Protein AF-A0A3C1Y4R6-F1 (afdb_monomer_lite)

pLDDT: mean 78.36, std 20.12, range [23.56, 98.5]

Radius of gyration: 33.3 Å; chains: 1; bounding box: 96×62×91 Å

Foldseek 3Di:
DDPPPDPPPPDDDDDDDDDDDDDDPPPDDDPDDDFDQKFAFPPDDQEAEDDPPDFKDKGKMFGDDLAAKDKWFKDKDKDWDPPQDPVFKDWDRIWMRHRRGGMTIRIIGGDVVSADAPIWIKMKMATDDCDDPGTHRIDIHTYHYFPWAQQAAPVPRDSWWKKWFAWPDPVRDIDIFTWTKTDGPPQPQKIKTFLRCQPPDFDDDDPPQQWGKDFQDDNPPRQIFIWRCSPQLAIATDPPVRQQDFKGFNRIFTHPPQPDAFGTKMKGQLLSCVRVVDDDDVPDGCPPPPPDDSSLLGWGDDQQKTWRAQSIKIKGHDPPDSVPRDIDIGTINTTMIRGNNGDDDDQKDWLAKWKKWDQEPCLVVVPQDTDIDIWIKIAGPSARQKIKTWQCQAPVNGDPDDFDDDPDTFIFIWGCPPQQAIWRAWGFNRGDDPNFTKIKIFPSNCQCVVQFPVGHDDPVVCVVQVRGWGHDQQKTKRLFMWMDTQQFIDRSLPDPSGAIMMIHRPRRDPVVVPDGDDNDDGPDDDDRDRTGGPPDDPPPDDPPPDDD

Structure (mmCIF, N/CA/C/O backbone):
data_AF-A0A3C1Y4R6-F1
#
_entry.id   AF-A0A3C1Y4R6-F1
#
loop_
_atom_site.group_PDB
_atom_site.id
_atom_site.type_symbol
_atom_site.label_atom_id
_atom_site.label_alt_id
_atom_site.label_comp_id
_atom_site.label_asym_id
_atom_site.label_entity_id
_atom_site.label_seq_id
_atom_site.pdbx_PDB_ins_code
_atom_site.Cartn_x
_atom_site.Cartn_y
_atom_site.Cartn_z
_atom_site.occupancy
_atom_site.B_iso_or_equiv
_atom_site.auth_seq_id
_atom_site.auth_comp_id
_atom_site.auth_asym_id
_atom_site.auth_atom_id
_atom_site.pdbx_PDB_model_num
ATOM 1 N N . MET A 1 1 ? -25.043 30.971 28.744 1.00 26.53 1 MET A N 1
ATOM 2 C CA . MET A 1 1 ? -26.462 31.124 28.358 1.00 26.53 1 MET A CA 1
ATOM 3 C C . MET A 1 1 ? -26.712 30.190 27.184 1.00 26.53 1 MET A C 1
ATOM 5 O O . MET A 1 1 ? -26.219 30.437 26.097 1.00 26.53 1 MET A O 1
ATOM 9 N N . ASN A 1 2 ? -27.348 29.071 27.521 1.00 23.56 2 ASN A N 1
ATOM 10 C CA . ASN A 1 2 ? -27.721 27.852 26.798 1.00 23.56 2 ASN A CA 1
ATOM 11 C C . ASN A 1 2 ? -27.677 27.845 25.261 1.00 23.56 2 ASN A C 1
ATOM 13 O O . ASN A 1 2 ? -28.522 28.446 24.599 1.00 23.56 2 ASN A O 1
ATOM 17 N N . LEU A 1 3 ? -26.790 26.991 24.740 1.00 24.62 3 LEU A N 1
ATOM 18 C CA . LEU A 1 3 ? -26.743 26.481 23.366 1.00 24.62 3 LEU A CA 1
ATOM 19 C C . LEU A 1 3 ? -27.824 25.403 23.083 1.00 24.62 3 LEU A C 1
ATOM 21 O O . LEU A 1 3 ? -27.737 24.688 22.095 1.00 24.62 3 LEU A O 1
ATOM 25 N N . ASN A 1 4 ? -28.878 25.301 23.902 1.00 28.19 4 ASN A N 1
ATOM 26 C CA . ASN A 1 4 ? -29.929 24.273 23.776 1.00 28.19 4 ASN A CA 1
ATOM 27 C C . ASN A 1 4 ? -31.115 24.714 22.897 1.00 28.19 4 ASN A C 1
ATOM 29 O O . ASN A 1 4 ? -32.261 24.390 23.197 1.00 28.19 4 ASN A O 1
ATOM 33 N N . LYS A 1 5 ? -30.891 25.505 21.839 1.00 25.75 5 LYS A N 1
ATOM 34 C CA . LYS A 1 5 ? -31.998 26.000 20.991 1.00 25.75 5 LYS A CA 1
ATOM 35 C C . LYS A 1 5 ? -31.856 25.790 19.485 1.00 25.75 5 LYS A C 1
ATOM 37 O O . LYS A 1 5 ? -32.759 26.204 18.769 1.00 25.75 5 LYS A O 1
ATOM 42 N N . PHE A 1 6 ? -30.802 25.140 18.987 1.00 27.19 6 PHE A N 1
ATOM 43 C CA . PHE A 1 6 ? -30.587 25.074 17.533 1.00 27.19 6 PHE A CA 1
ATOM 44 C C . PHE A 1 6 ? -30.962 23.751 16.841 1.00 27.19 6 PHE A C 1
ATOM 46 O O . PHE A 1 6 ? -30.995 23.720 15.620 1.00 27.19 6 PHE A O 1
ATOM 53 N N . MET A 1 7 ? -31.334 22.687 17.565 1.00 27.25 7 MET A N 1
ATOM 54 C CA . MET A 1 7 ? -31.588 21.362 16.952 1.00 27.25 7 MET A CA 1
ATOM 55 C C . MET A 1 7 ? -33.006 20.806 17.175 1.00 27.25 7 MET A C 1
ATOM 57 O O . MET A 1 7 ? -33.224 19.605 17.105 1.00 27.25 7 MET A O 1
ATOM 61 N N . LEU A 1 8 ? -33.994 21.673 17.418 1.00 30.11 8 LEU A N 1
ATOM 62 C CA . LEU A 1 8 ? -35.406 21.278 17.594 1.00 30.11 8 LEU A CA 1
ATOM 63 C C . LEU A 1 8 ? -36.378 22.159 16.784 1.00 30.11 8 LEU A C 1
ATOM 65 O O . LEU A 1 8 ? -37.525 22.367 17.168 1.00 30.11 8 LEU A O 1
ATOM 69 N N . GLY A 1 9 ? -35.903 22.708 15.660 1.00 28.56 9 GLY A N 1
ATOM 70 C CA . GLY A 1 9 ? -36.627 23.700 14.856 1.00 28.56 9 GLY A CA 1
ATOM 71 C C . GLY A 1 9 ? -36.723 23.413 13.355 1.00 28.56 9 GLY A C 1
ATOM 72 O O . GLY A 1 9 ? -37.017 24.335 12.605 1.00 28.56 9 GLY A O 1
ATOM 73 N N . ILE A 1 10 ? -36.477 22.182 12.892 1.00 31.36 10 ILE A N 1
ATOM 74 C CA . ILE A 1 10 ? -36.628 21.810 11.470 1.00 31.36 10 ILE A CA 1
ATOM 75 C C . ILE A 1 10 ? -37.599 20.633 11.370 1.00 31.36 10 ILE A C 1
ATOM 77 O O . ILE A 1 10 ? -37.253 19.503 11.051 1.00 31.36 10 ILE A O 1
ATOM 81 N N . GLY A 1 11 ? -38.850 20.921 11.700 1.00 32.97 11 GLY A N 1
ATOM 82 C CA . GLY A 1 11 ? -39.978 20.012 11.555 1.00 32.97 11 GLY A CA 1
ATOM 83 C C . GLY A 1 11 ? -41.252 20.834 11.498 1.00 32.97 11 GLY A C 1
ATOM 84 O O . GLY A 1 11 ? -42.093 20.735 12.383 1.00 32.97 11 GLY A O 1
ATOM 85 N N . GLY A 1 12 ? -41.336 21.742 10.524 1.00 28.14 12 GLY A N 1
ATOM 86 C CA . GLY A 1 12 ? -42.494 22.614 10.379 1.00 28.14 12 GLY A CA 1
ATOM 87 C C . GLY A 1 12 ? -42.316 23.716 9.339 1.00 28.14 12 GLY A C 1
ATOM 88 O O . GLY A 1 12 ? -41.749 24.760 9.630 1.00 28.14 12 GLY A O 1
ATOM 89 N N . VAL A 1 13 ? -42.941 23.494 8.180 1.00 28.55 13 VAL A N 1
ATOM 90 C CA . VAL A 1 13 ? -43.488 24.515 7.268 1.00 28.55 13 VAL A CA 1
ATOM 91 C C . VAL A 1 13 ? -42.505 25.200 6.300 1.00 28.55 13 VAL A C 1
ATOM 93 O O . VAL A 1 13 ? -42.058 26.323 6.505 1.00 28.55 13 VAL A O 1
ATOM 96 N N . MET A 1 14 ? -42.335 24.594 5.118 1.00 32.16 14 MET A N 1
ATOM 97 C CA . MET A 1 14 ? -42.527 25.371 3.888 1.00 32.16 14 MET A CA 1
ATOM 98 C C . MET A 1 14 ? -43.992 25.237 3.468 1.00 32.16 14 MET A C 1
ATOM 100 O O . MET A 1 14 ? -44.428 24.163 3.065 1.00 32.16 14 MET A O 1
ATOM 104 N N . ALA A 1 15 ? -44.734 26.340 3.537 1.00 31.14 15 ALA A N 1
ATOM 105 C CA . ALA A 1 15 ? -45.998 26.508 2.836 1.00 31.14 15 ALA A CA 1
ATOM 106 C C . ALA A 1 15 ? -46.040 27.923 2.246 1.00 31.14 15 ALA A C 1
ATOM 108 O O . ALA A 1 15 ? -46.405 28.896 2.901 1.00 31.14 15 ALA A O 1
ATOM 109 N N . LEU A 1 16 ? -45.638 28.031 0.978 1.00 35.88 16 LEU A N 1
ATOM 110 C CA . LEU A 1 16 ? -46.191 29.040 0.086 1.00 35.88 16 LEU A CA 1
ATOM 111 C C . LEU A 1 16 ? -47.553 28.521 -0.384 1.00 35.88 16 LEU A C 1
ATOM 113 O O . LEU A 1 16 ? -47.630 27.645 -1.240 1.00 35.88 16 LEU A O 1
ATOM 117 N N . SER A 1 17 ? -48.621 29.105 0.139 1.00 33.81 17 SER A N 1
ATOM 118 C CA . SER A 1 17 ? -49.917 29.181 -0.536 1.00 33.81 17 SER A CA 1
ATOM 119 C C . SER A 1 17 ? -50.479 30.562 -0.208 1.00 33.81 17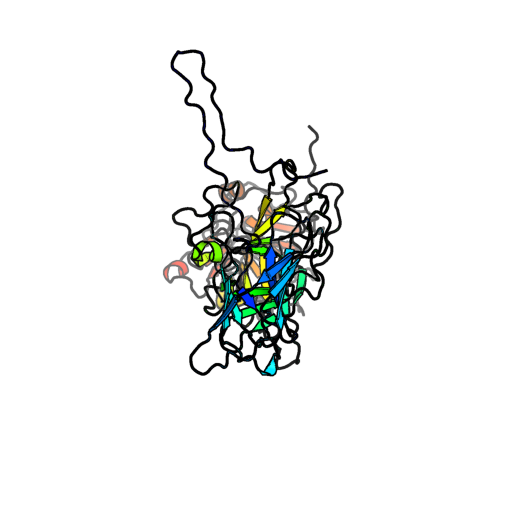 SER A C 1
ATOM 121 O O . SER A 1 17 ? -50.793 30.864 0.937 1.00 33.81 17 SER A O 1
ATOM 123 N N . LEU A 1 18 ? -50.425 31.532 -1.127 1.00 34.53 18 LEU A N 1
ATOM 124 C CA . LEU A 1 18 ? -51.496 31.761 -2.105 1.00 34.53 18 LEU A CA 1
ATOM 125 C C . LEU A 1 18 ? -52.849 31.285 -1.566 1.00 34.53 18 LEU A C 1
ATOM 127 O O . LEU A 1 18 ? -53.122 30.096 -1.467 1.00 34.53 18 LEU A O 1
ATOM 131 N N . THR A 1 19 ? -53.675 32.253 -1.190 1.00 36.03 19 THR A N 1
ATOM 132 C CA . THR A 1 19 ? -54.977 32.062 -0.561 1.00 36.03 19 THR A CA 1
ATOM 133 C C . THR A 1 19 ? -55.905 31.181 -1.403 1.00 36.03 19 THR A C 1
ATOM 135 O O . THR A 1 19 ? -56.377 31.606 -2.458 1.00 36.03 19 THR A O 1
ATOM 138 N N . SER A 1 20 ? -56.269 30.014 -0.881 1.00 28.42 20 SER A N 1
ATOM 139 C CA . SER A 1 20 ? -57.575 29.400 -1.124 1.00 28.42 20 SER A CA 1
ATOM 140 C C . SER A 1 20 ? -58.050 28.756 0.173 1.00 28.42 20 SER A C 1
ATOM 142 O O . SER A 1 20 ? -57.311 27.984 0.773 1.00 28.42 20 SER A O 1
ATOM 144 N N . CYS A 1 21 ? -59.252 29.110 0.621 1.00 44.09 21 CYS A N 1
ATOM 145 C CA . CYS A 1 21 ? -59.872 28.599 1.838 1.00 44.09 21 CYS A CA 1
ATOM 146 C C . CYS A 1 21 ? -59.819 27.065 1.921 1.00 44.09 21 CYS A C 1
ATOM 148 O O . CYS A 1 21 ? -60.366 26.410 1.040 1.00 44.09 21 CYS A O 1
ATOM 150 N N . HIS A 1 22 ? -59.232 26.519 2.987 1.00 37.34 22 HIS A N 1
ATOM 151 C CA . HIS A 1 22 ? -59.900 25.641 3.956 1.00 37.34 22 HIS A CA 1
ATOM 152 C C . HIS A 1 22 ? -58.948 25.350 5.130 1.00 37.34 22 HIS A C 1
ATOM 154 O O . HIS A 1 22 ? -57.794 25.021 4.904 1.00 37.34 22 HIS A O 1
ATOM 160 N N . GLU A 1 23 ? -59.466 25.560 6.346 1.00 45.00 23 GLU A N 1
ATOM 161 C CA . GLU A 1 23 ? -58.918 25.279 7.687 1.00 45.00 23 GLU A CA 1
ATOM 162 C C . GLU A 1 23 ? -57.540 24.589 7.734 1.00 45.00 23 GLU A C 1
ATOM 164 O O . GLU A 1 23 ? -57.420 23.399 7.446 1.00 45.00 23 GLU A O 1
ATOM 169 N N . ASP A 1 24 ? -56.515 25.347 8.145 1.00 48.94 24 ASP A N 1
ATOM 170 C CA . ASP A 1 24 ? -55.181 24.820 8.431 1.00 48.94 24 ASP A CA 1
ATOM 171 C C . ASP A 1 24 ? -55.280 23.796 9.577 1.00 48.94 24 ASP A C 1
ATOM 173 O O . ASP A 1 24 ? -55.728 24.161 10.670 1.00 48.94 24 ASP A O 1
ATOM 177 N N . PRO A 1 25 ? -54.887 22.522 9.385 1.00 53.16 25 PRO A N 1
ATOM 178 C CA . PRO A 1 25 ? -54.800 21.595 10.500 1.00 53.16 25 PRO A CA 1
ATOM 179 C C . PRO A 1 25 ? -53.741 22.126 11.470 1.00 53.16 25 PRO A C 1
ATOM 181 O O . PRO A 1 25 ? -52.586 22.317 11.085 1.00 53.16 25 PRO A O 1
ATOM 184 N N . GLU A 1 26 ? -54.129 22.378 12.723 1.00 47.03 26 GLU A N 1
ATOM 185 C CA . GLU A 1 26 ? -53.182 22.689 13.793 1.00 47.03 26 GLU A CA 1
ATOM 186 C C . GLU A 1 26 ? -52.125 21.582 13.832 1.00 47.03 26 GLU A C 1
ATOM 188 O O . GLU A 1 26 ? -52.412 20.439 14.195 1.00 47.03 26 GLU A O 1
ATOM 193 N N . TYR A 1 27 ? -50.897 21.913 13.423 1.00 55.62 27 TYR A N 1
ATOM 194 C CA . TYR A 1 27 ? -49.760 21.022 13.580 1.00 55.62 27 TYR A CA 1
ATOM 195 C C . TYR A 1 27 ? -49.581 20.782 15.074 1.00 55.62 27 TYR A C 1
ATOM 197 O O . TYR A 1 27 ? -49.094 21.646 15.801 1.00 55.62 27 TYR A O 1
ATOM 205 N N . THR A 1 28 ? -50.029 19.619 15.533 1.00 60.88 28 THR A N 1
ATOM 206 C CA . THR A 1 28 ? -49.746 19.134 16.875 1.00 60.88 28 THR A CA 1
ATOM 207 C C . THR A 1 28 ? -48.417 18.395 16.763 1.00 60.88 28 THR A C 1
ATOM 209 O O . THR A 1 28 ? -48.384 17.339 16.126 1.00 60.88 28 THR A O 1
ATOM 212 N N . PRO A 1 29 ? -47.305 18.943 17.290 1.00 56.25 29 PRO A N 1
ATOM 213 C CA . PRO A 1 29 ? -46.035 18.234 17.276 1.00 56.25 29 PRO A CA 1
ATOM 214 C C . PRO A 1 29 ? -46.219 16.875 17.949 1.00 56.25 29 PRO A C 1
ATOM 216 O O . PRO A 1 29 ? -46.993 16.760 18.906 1.00 56.25 29 PRO A O 1
ATOM 219 N N . ALA A 1 30 ? -45.514 15.855 17.461 1.00 59.94 30 ALA A N 1
ATOM 220 C CA . ALA A 1 30 ? -45.449 14.583 18.166 1.00 59.94 30 ALA A CA 1
ATOM 221 C C . ALA A 1 30 ? -45.020 14.832 19.622 1.00 59.94 30 ALA A C 1
ATOM 223 O O . ALA A 1 30 ? -44.234 15.745 19.897 1.00 59.94 30 ALA A O 1
ATOM 224 N N . ALA A 1 31 ? -45.579 14.058 20.556 1.00 65.00 31 ALA A N 1
ATOM 225 C CA . ALA A 1 31 ? -45.196 14.158 21.958 1.00 65.00 31 ALA A CA 1
ATOM 226 C C . ALA A 1 31 ? -43.674 13.994 22.073 1.00 65.00 31 ALA A C 1
ATOM 228 O O . ALA A 1 31 ? -43.098 13.128 21.420 1.00 65.00 31 ALA A O 1
ATOM 229 N N . ALA A 1 32 ? -43.031 14.856 22.862 1.00 64.50 32 ALA A N 1
ATOM 230 C CA . ALA A 1 32 ? -41.600 14.745 23.093 1.00 64.50 32 ALA A CA 1
ATOM 231 C C . ALA A 1 32 ? -41.302 13.384 23.733 1.00 64.50 32 ALA A C 1
ATOM 233 O O . ALA A 1 32 ? -41.919 13.032 24.741 1.00 64.50 32 ALA A O 1
ATOM 234 N N . GLU A 1 33 ? -40.372 12.643 23.137 1.00 70.00 33 GLU A N 1
ATOM 235 C CA . GLU A 1 33 ? -39.879 11.389 23.698 1.00 70.00 33 GLU A CA 1
ATOM 236 C C . GLU A 1 33 ? -39.340 11.638 25.111 1.00 70.00 33 GLU A C 1
ATOM 238 O O . GLU A 1 33 ? -38.628 12.619 25.361 1.00 70.00 33 GLU A O 1
ATOM 243 N N . VAL A 1 34 ? -39.694 10.767 26.056 1.00 77.31 34 VAL A N 1
ATOM 244 C CA . VAL A 1 34 ? -39.223 10.888 27.439 1.00 77.31 34 VAL A CA 1
ATOM 245 C C . VAL A 1 34 ? -37.750 10.502 27.465 1.00 77.31 34 VAL A C 1
ATOM 247 O O . VAL A 1 34 ? -37.405 9.331 27.350 1.00 77.31 34 VAL A O 1
ATOM 250 N N . THR A 1 35 ? -36.868 11.491 27.605 1.00 80.69 35 THR A N 1
ATOM 251 C CA . THR A 1 35 ? -35.432 11.227 27.718 1.00 80.69 35 THR A CA 1
ATOM 252 C C . THR A 1 35 ? -35.131 10.560 29.064 1.00 80.69 35 THR A C 1
ATOM 254 O O . THR A 1 35 ? -35.498 11.118 30.105 1.00 80.69 35 THR A O 1
ATOM 257 N N . PRO A 1 36 ? -34.483 9.384 29.076 1.00 87.69 36 PRO A N 1
ATOM 258 C CA . PRO A 1 36 ? -34.127 8.695 30.306 1.00 87.69 36 PRO A CA 1
ATOM 259 C C . PRO A 1 36 ? -33.064 9.482 31.094 1.00 87.69 36 PRO A C 1
ATOM 261 O O . PRO A 1 36 ? -32.374 10.336 30.527 1.00 87.69 36 PRO A O 1
ATOM 264 N N . PRO A 1 37 ? -32.900 9.203 32.403 1.00 89.06 37 PRO A N 1
ATOM 265 C CA . PRO A 1 37 ? -31.893 9.864 33.236 1.00 89.06 37 PRO A CA 1
ATOM 266 C C . PRO A 1 37 ? -30.463 9.712 32.704 1.00 89.06 37 PRO A C 1
ATOM 268 O O . PRO A 1 37 ? -29.652 10.618 32.892 1.00 89.06 37 PRO A O 1
ATOM 271 N N . ALA A 1 38 ? -30.175 8.593 32.034 1.00 94.94 38 ALA A N 1
ATOM 272 C CA . ALA A 1 38 ? -28.955 8.384 31.271 1.00 94.94 38 ALA A CA 1
ATOM 273 C C . ALA A 1 38 ? -29.195 7.477 30.056 1.00 94.94 38 ALA A C 1
ATOM 275 O O . ALA A 1 38 ? -30.175 6.734 30.018 1.00 94.94 38 ALA A O 1
ATOM 276 N N . TYR A 1 39 ? -28.307 7.557 29.068 1.00 95.44 39 TYR A N 1
ATOM 277 C CA . TYR A 1 39 ? -28.386 6.819 27.809 1.00 95.44 39 TYR A CA 1
ATOM 278 C C . TYR A 1 39 ? -27.006 6.641 27.161 1.00 95.44 39 TYR A C 1
ATOM 280 O O . TYR A 1 39 ? -26.063 7.367 27.476 1.00 95.44 39 TYR A O 1
ATOM 288 N N . PHE A 1 40 ? -26.909 5.709 26.216 1.00 95.50 40 PHE A N 1
ATOM 289 C CA . PHE A 1 40 ? -25.763 5.534 25.325 1.00 95.50 40 PHE A CA 1
ATOM 290 C C . PHE A 1 40 ? -26.030 6.213 23.977 1.00 95.50 40 PHE A C 1
ATOM 292 O O . PHE A 1 40 ? -27.176 6.286 23.507 1.00 95.50 40 PHE A O 1
ATOM 299 N N . ASN A 1 41 ? -24.973 6.726 23.354 1.00 90.94 41 ASN A N 1
ATOM 300 C CA . ASN A 1 41 ? -25.054 7.379 22.056 1.00 90.94 41 ASN A CA 1
ATOM 301 C C . ASN A 1 41 ? -24.996 6.335 20.932 1.00 90.94 41 ASN A C 1
ATOM 303 O O . ASN A 1 41 ? -24.133 5.467 20.907 1.00 90.94 41 ASN A O 1
ATOM 307 N N . LEU A 1 42 ? -25.913 6.444 19.969 1.00 88.12 42 LEU A N 1
ATOM 308 C CA . LEU A 1 42 ? -26.016 5.524 18.830 1.00 88.12 42 LEU A CA 1
ATOM 309 C C . LEU A 1 42 ? -24.827 5.615 17.858 1.00 88.12 42 LEU A C 1
ATOM 311 O O . LEU A 1 42 ? -24.700 4.765 16.981 1.00 88.12 42 LEU A O 1
ATOM 315 N N . SER A 1 43 ? -24.021 6.675 17.961 1.00 86.62 43 SER A N 1
ATOM 316 C CA . SER A 1 43 ? -22.894 6.942 17.057 1.00 86.62 43 SER A CA 1
ATOM 317 C C . SER A 1 43 ? -21.536 6.531 17.627 1.00 86.62 43 SER A C 1
ATOM 319 O O . SER A 1 43 ? -20.540 6.672 16.920 1.00 86.62 43 SER A O 1
ATOM 321 N N . ASP A 1 44 ? -21.480 6.081 18.881 1.00 87.69 44 ASP A N 1
ATOM 322 C CA . ASP A 1 44 ? -20.220 5.680 19.503 1.00 87.69 44 ASP A CA 1
ATOM 323 C C . ASP A 1 44 ? -19.734 4.353 18.907 1.00 87.69 44 ASP A C 1
ATOM 325 O O . ASP A 1 44 ? -20.535 3.478 18.559 1.00 87.69 44 ASP A O 1
ATOM 329 N N . ASP A 1 45 ? -18.412 4.199 18.785 1.00 87.50 45 ASP A N 1
ATOM 330 C CA . ASP A 1 45 ? -17.840 2.916 18.389 1.00 87.50 45 ASP A CA 1
ATOM 331 C C . ASP A 1 45 ? -18.043 1.894 19.514 1.00 87.50 45 ASP A C 1
ATOM 333 O O . ASP A 1 45 ? -17.889 2.183 20.702 1.00 87.50 45 ASP A O 1
ATOM 337 N N . THR A 1 46 ? -18.421 0.690 19.110 1.00 93.75 46 THR A N 1
ATOM 338 C CA . THR A 1 46 ? -18.719 -0.440 19.994 1.00 93.75 46 THR A CA 1
ATOM 339 C C . THR A 1 46 ? -17.725 -1.580 19.811 1.00 93.75 46 THR A C 1
ATOM 341 O O . THR A 1 46 ? -17.811 -2.593 20.501 1.00 93.75 46 THR A O 1
ATOM 344 N N . VAL A 1 47 ? -16.761 -1.435 18.900 1.00 93.69 47 VAL A N 1
ATOM 345 C CA . VAL A 1 47 ? -15.640 -2.361 18.759 1.00 93.69 47 VAL A CA 1
ATOM 346 C C . VAL A 1 47 ? -14.462 -1.816 19.555 1.00 93.69 47 VAL A C 1
ATOM 348 O O . VAL A 1 47 ? -14.041 -0.683 19.351 1.00 93.69 47 VAL A O 1
ATOM 351 N N . VAL A 1 48 ? -13.920 -2.633 20.457 1.00 95.00 48 VAL A N 1
ATOM 352 C CA . VAL A 1 48 ? -12.753 -2.269 21.267 1.00 95.00 48 VAL A CA 1
ATOM 353 C C . VAL A 1 48 ? -11.633 -3.259 20.992 1.00 95.00 48 VAL A C 1
ATOM 355 O O . VAL A 1 48 ? -11.781 -4.470 21.180 1.00 95.00 48 VAL A O 1
ATOM 358 N N . ASP A 1 49 ? -10.498 -2.726 20.562 1.00 94.94 49 ASP A N 1
ATOM 359 C CA . ASP A 1 49 ? -9.260 -3.473 20.398 1.00 94.94 49 ASP A CA 1
ATOM 360 C C . ASP A 1 49 ? -8.306 -3.106 21.525 1.00 94.94 49 ASP A C 1
ATOM 362 O O . ASP A 1 49 ? -7.920 -1.950 21.680 1.00 94.94 49 ASP A O 1
ATOM 366 N N . LEU A 1 50 ? -7.980 -4.101 22.345 1.00 95.69 50 LEU A N 1
ATOM 367 C CA . LEU A 1 50 ? -7.023 -3.948 23.430 1.00 95.69 50 LEU A CA 1
ATOM 368 C C . LEU A 1 50 ? -5.602 -3.988 22.861 1.00 95.69 50 LEU A C 1
ATOM 370 O O . LEU A 1 50 ? -5.298 -4.811 21.994 1.00 95.69 50 LEU A O 1
ATOM 374 N N . GLU A 1 51 ? -4.735 -3.129 23.385 1.00 93.88 51 GLU A N 1
ATOM 375 C CA . GLU A 1 51 ? -3.307 -3.081 23.074 1.00 93.88 51 GLU A CA 1
ATOM 376 C C . GLU A 1 51 ? -2.491 -3.741 24.200 1.00 93.88 51 GLU A C 1
ATOM 378 O O . GLU A 1 51 ? -2.997 -3.982 25.297 1.00 93.88 51 GLU A O 1
ATOM 383 N N . ASP A 1 52 ? -1.201 -3.995 23.962 1.00 91.81 52 ASP A N 1
ATOM 384 C CA . ASP A 1 52 ? -0.306 -4.674 24.922 1.00 91.81 52 ASP A CA 1
ATOM 385 C C . ASP A 1 52 ? -0.143 -3.93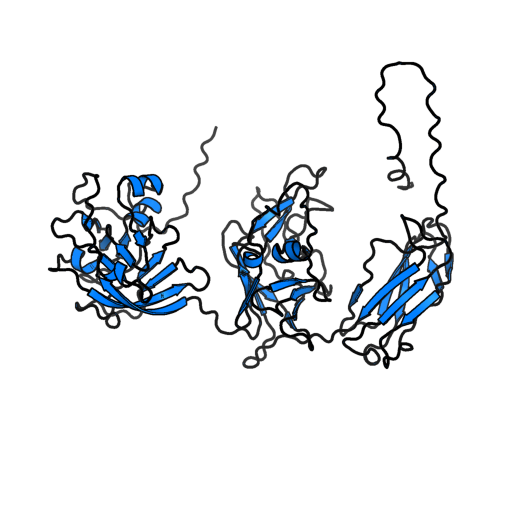8 26.267 1.00 91.81 52 ASP A C 1
ATOM 387 O O . ASP A 1 52 ? 0.363 -4.493 27.242 1.00 91.81 52 ASP A O 1
ATOM 391 N N . THR A 1 53 ? -0.543 -2.669 26.321 1.00 91.62 53 THR A N 1
ATOM 392 C CA . THR A 1 53 ? -0.480 -1.812 27.510 1.00 91.62 53 THR A CA 1
ATOM 393 C C . THR A 1 53 ? -1.848 -1.557 28.142 1.00 91.62 53 THR A C 1
ATOM 395 O O . THR A 1 53 ? -1.924 -0.848 29.149 1.00 91.62 53 THR A O 1
ATOM 398 N N . SER A 1 54 ? -2.928 -2.104 27.577 1.00 94.94 54 SER A N 1
ATOM 399 C CA . SER A 1 54 ? -4.280 -1.892 28.083 1.00 94.94 54 SER A CA 1
ATOM 400 C C . SER A 1 54 ? -4.482 -2.586 29.431 1.00 94.94 54 SER A C 1
ATOM 402 O O . SER A 1 54 ? -4.227 -3.777 29.584 1.00 94.94 54 SER A O 1
ATOM 404 N N . SER A 1 55 ? -5.001 -1.836 30.400 1.00 96.38 55 SER A N 1
ATOM 405 C CA . SER A 1 55 ? -5.483 -2.338 31.698 1.00 96.38 55 SER A CA 1
ATOM 406 C C . SER A 1 55 ? -6.949 -1.979 31.957 1.00 96.38 55 SER A C 1
ATOM 408 O O . SER A 1 55 ? -7.550 -2.397 32.949 1.00 96.38 55 SER A O 1
ATOM 410 N N . ASP A 1 56 ? -7.530 -1.180 31.064 1.00 96.94 56 ASP A N 1
ATOM 411 C CA . ASP A 1 56 ? -8.926 -0.798 31.085 1.00 96.94 56 ASP A CA 1
ATOM 412 C C . ASP A 1 56 ? -9.425 -0.403 29.693 1.00 96.94 56 ASP A C 1
ATOM 414 O O . ASP A 1 56 ? -8.636 -0.130 28.785 1.00 96.94 56 ASP A O 1
ATOM 418 N N . PHE A 1 57 ? -10.747 -0.377 29.541 1.00 96.62 57 PHE A N 1
ATOM 419 C CA . PHE A 1 57 ? -11.426 0.340 28.467 1.00 96.62 57 PHE A CA 1
ATOM 420 C C . PHE A 1 57 ? -12.623 1.112 29.032 1.00 96.62 57 PHE A C 1
ATOM 422 O O . PHE A 1 57 ? -13.112 0.829 30.132 1.00 96.62 57 PHE A O 1
ATOM 429 N N . VAL A 1 58 ? -13.091 2.108 28.282 1.00 95.56 58 VAL A N 1
ATOM 430 C CA . VAL A 1 58 ? -14.174 3.001 28.706 1.00 95.56 58 VAL A CA 1
ATOM 431 C C . VAL A 1 58 ? -15.403 2.834 27.825 1.00 95.56 58 VAL A C 1
ATOM 433 O O . VAL A 1 58 ? -15.300 2.726 26.606 1.00 95.56 58 VAL A O 1
ATOM 436 N N . VAL A 1 59 ? -16.574 2.840 28.456 1.00 96.38 59 VAL A N 1
ATOM 437 C CA . VAL A 1 59 ? -17.869 2.973 27.781 1.00 96.38 59 VAL A CA 1
ATOM 438 C C . VAL A 1 59 ? -18.492 4.291 28.211 1.00 96.38 59 VAL A C 1
ATOM 440 O O . VAL A 1 59 ? -18.705 4.525 29.405 1.00 96.38 59 VAL A O 1
ATOM 443 N N . HIS A 1 60 ? -18.777 5.160 27.245 1.00 95.69 60 HIS A N 1
ATOM 444 C CA . HIS A 1 60 ? -19.334 6.478 27.520 1.00 95.69 60 HIS A CA 1
ATOM 445 C C . HIS A 1 60 ? -20.836 6.394 27.785 1.00 95.69 60 HIS A C 1
ATOM 447 O O . HIS A 1 60 ? -21.589 5.741 27.063 1.00 95.69 60 HIS A O 1
ATOM 453 N N . ILE A 1 61 ? -21.283 7.089 28.827 1.00 95.81 61 ILE A N 1
ATOM 454 C CA . ILE A 1 61 ? -22.695 7.235 29.160 1.00 95.81 61 ILE A CA 1
ATOM 455 C C . ILE A 1 61 ? -23.051 8.714 29.292 1.00 95.81 61 ILE A C 1
ATOM 457 O O . ILE A 1 61 ? -22.297 9.517 29.844 1.00 95.81 61 ILE A O 1
ATOM 461 N N . TYR A 1 62 ? -24.222 9.083 28.786 1.00 95.88 62 TYR A N 1
ATOM 462 C CA . TYR A 1 62 ? -24.643 10.467 28.621 1.00 95.88 62 TYR A CA 1
ATOM 463 C C . TYR A 1 62 ? -25.923 10.767 29.391 1.00 95.88 62 TYR A C 1
ATOM 465 O O . TYR A 1 62 ? -26.736 9.883 29.650 1.00 95.88 62 TYR A O 1
ATOM 473 N N . ARG A 1 63 ? -26.133 12.044 29.713 1.00 93.75 63 ARG A N 1
ATOM 474 C CA . ARG A 1 63 ? -27.402 12.579 30.225 1.00 93.75 63 ARG A CA 1
ATOM 475 C C . ARG A 1 63 ? -27.724 13.923 29.581 1.00 93.75 63 ARG A C 1
ATOM 477 O O . ARG A 1 63 ? -26.826 14.664 29.190 1.00 93.75 63 ARG A O 1
ATOM 484 N N . ALA A 1 64 ? -29.010 14.254 29.475 1.00 89.88 64 ALA A N 1
ATOM 485 C CA . ALA A 1 64 ? -29.447 15.489 28.817 1.00 89.88 64 ALA A CA 1
ATOM 486 C C . ALA A 1 64 ? -29.327 16.741 29.704 1.00 89.88 64 ALA A C 1
ATOM 488 O O . ALA A 1 64 ? -29.068 17.830 29.192 1.00 89.88 64 ALA A O 1
ATOM 489 N N . ASP A 1 65 ? -29.516 16.599 31.020 1.00 89.62 65 ASP A N 1
ATOM 490 C CA . ASP A 1 65 ? -29.401 17.697 31.983 1.00 89.62 65 ASP A CA 1
ATOM 491 C C . ASP A 1 65 ? -28.112 17.563 32.797 1.00 89.62 65 ASP A C 1
ATOM 493 O O . ASP A 1 65 ? -27.871 16.545 33.440 1.00 89.62 65 ASP A O 1
ATOM 497 N N . ALA A 1 66 ? -27.291 18.610 32.769 1.00 91.81 66 ALA A N 1
ATOM 498 C CA . ALA A 1 66 ? -26.040 18.699 33.513 1.00 91.81 66 ALA A CA 1
ATOM 499 C C . ALA A 1 66 ? -26.251 19.075 34.991 1.00 91.81 66 ALA A C 1
ATOM 501 O O . ALA A 1 66 ? -25.292 19.115 35.756 1.00 91.81 66 ALA A O 1
ATOM 502 N N . SER A 1 67 ? -27.476 19.424 35.385 1.00 91.69 67 SER A N 1
ATOM 503 C CA . SER A 1 67 ? -27.769 19.996 36.697 1.00 91.69 67 SER A CA 1
ATOM 504 C C . SER A 1 67 ? -27.772 18.934 37.796 1.00 91.69 67 SER A C 1
ATOM 506 O O . SER A 1 67 ? -28.519 17.958 37.735 1.00 91.69 67 SER A O 1
ATOM 508 N N . GLY A 1 68 ? -26.992 19.170 38.849 1.00 93.94 68 GLY A N 1
ATOM 509 C CA . GLY A 1 68 ? -26.884 18.302 40.014 1.00 93.94 68 GLY A CA 1
ATOM 510 C C . GLY A 1 68 ? -26.017 17.067 39.774 1.00 93.94 68 GLY A C 1
ATOM 511 O O . GLY A 1 68 ? -25.809 16.619 38.644 1.00 93.94 68 GLY A O 1
ATOM 512 N N . GLU A 1 69 ? -25.517 16.498 40.867 1.00 96.19 69 GLU A N 1
ATOM 513 C CA . GLU A 1 69 ? -24.893 15.176 40.852 1.00 96.19 69 GLU A CA 1
ATOM 514 C C . GLU A 1 69 ? -25.966 14.095 40.641 1.00 96.19 69 GLU A C 1
ATOM 516 O O . GLU A 1 69 ? -27.049 14.166 41.229 1.00 96.19 69 GLU A O 1
ATOM 521 N N . LEU A 1 70 ? -25.677 13.104 39.796 1.00 95.12 70 LEU A N 1
ATOM 522 C CA . LEU A 1 70 ? -26.575 11.982 39.514 1.00 95.12 70 LEU A CA 1
ATOM 523 C C . LEU A 1 70 ? -25.787 10.673 39.498 1.00 95.12 70 LEU A C 1
ATOM 525 O O . LEU A 1 70 ? -24.883 10.512 38.686 1.00 95.12 70 LEU A O 1
ATOM 529 N N . THR A 1 71 ? -26.174 9.714 40.334 1.00 96.69 71 THR A N 1
ATOM 530 C CA . THR A 1 71 ? -25.655 8.340 40.278 1.00 96.69 71 THR A CA 1
ATOM 531 C C . THR A 1 71 ? -26.672 7.430 39.604 1.00 96.69 71 THR A C 1
ATOM 533 O O . THR A 1 71 ? -27.836 7.393 40.003 1.00 96.69 71 THR A O 1
ATOM 536 N N . VAL A 1 72 ? -26.224 6.687 38.596 1.00 95.88 72 VAL A N 1
ATOM 537 C CA . VAL A 1 72 ? -27.052 5.810 37.766 1.00 95.88 72 VAL A CA 1
ATOM 538 C C . VAL A 1 72 ? -26.618 4.356 37.962 1.00 95.88 72 VAL A C 1
ATOM 540 O O . VAL A 1 72 ? -25.421 4.071 37.856 1.00 95.88 72 VAL A O 1
ATOM 543 N N . PRO A 1 73 ? -27.549 3.428 38.251 1.00 96.94 73 PRO A N 1
ATOM 544 C CA . PRO A 1 73 ? -27.272 1.997 38.227 1.00 96.94 73 PRO A CA 1
ATOM 545 C C . PRO A 1 73 ? -26.937 1.519 36.813 1.00 96.94 73 PRO A C 1
ATOM 547 O O . PRO A 1 73 ? -27.623 1.867 35.854 1.00 96.94 73 PRO A O 1
ATOM 550 N N . VAL A 1 74 ? -25.911 0.683 36.703 1.00 96.94 74 VAL A N 1
ATOM 551 C CA . VAL A 1 74 ? -25.486 0.049 35.456 1.00 96.94 74 VAL A CA 1
ATOM 552 C C . VAL A 1 74 ? -25.568 -1.456 35.646 1.00 96.94 74 VAL A C 1
ATOM 554 O O . VAL A 1 74 ? -25.030 -2.012 36.604 1.00 96.94 74 VAL A O 1
ATOM 557 N N . SER A 1 75 ? -26.260 -2.120 34.730 1.00 96.56 75 SER A N 1
ATOM 558 C CA . SER A 1 75 ? -26.233 -3.574 34.611 1.00 96.56 75 SER A CA 1
ATOM 559 C C . SER A 1 75 ? -25.377 -3.960 33.415 1.00 96.56 75 SER A C 1
ATOM 561 O O . SER A 1 75 ? -25.462 -3.320 32.370 1.00 96.56 75 SER A O 1
ATOM 563 N N . ALA A 1 76 ? -24.548 -4.984 33.582 1.00 97.00 76 ALA A N 1
ATOM 564 C CA . ALA A 1 76 ? -23.714 -5.513 32.520 1.00 97.00 76 ALA A CA 1
ATOM 565 C C . ALA A 1 76 ? -23.716 -7.042 32.562 1.00 97.00 76 ALA A C 1
ATOM 567 O O . ALA A 1 76 ? -23.721 -7.637 33.644 1.00 97.00 76 ALA A O 1
ATOM 568 N N . SER A 1 77 ? -23.689 -7.673 31.394 1.00 96.94 77 SER A N 1
ATOM 569 C CA . SER A 1 77 ? -23.372 -9.093 31.252 1.00 96.94 77 SER A CA 1
ATOM 570 C C . SER A 1 77 ? -22.265 -9.282 30.233 1.00 96.94 77 SER A C 1
ATOM 572 O O . SER A 1 77 ? -22.279 -8.641 29.186 1.00 96.94 77 SER A O 1
ATOM 574 N N . VAL A 1 78 ? -21.331 -10.181 30.536 1.00 97.69 78 VAL A N 1
ATOM 575 C CA . VAL A 1 78 ? -20.207 -10.509 29.657 1.00 97.69 78 VAL A CA 1
ATOM 576 C C . VAL A 1 78 ? -20.375 -11.935 29.158 1.00 97.69 78 VAL A C 1
ATOM 578 O O . VAL A 1 78 ? -20.638 -12.847 29.943 1.00 97.69 78 VAL A O 1
ATOM 581 N N . THR A 1 79 ? -20.227 -12.137 27.853 1.00 97.50 79 THR A N 1
ATOM 582 C CA . THR A 1 79 ? -20.246 -13.463 27.231 1.00 97.50 79 THR A CA 1
ATOM 583 C C . THR A 1 79 ? -19.030 -13.657 26.330 1.00 97.50 79 THR A C 1
ATOM 585 O O . THR A 1 79 ? -18.481 -12.702 25.792 1.00 97.50 79 THR A O 1
ATOM 588 N N . ALA A 1 80 ? -18.586 -14.903 26.181 1.00 96.94 80 ALA A N 1
ATOM 589 C CA . ALA A 1 80 ? -17.469 -15.286 25.322 1.00 96.94 80 ALA A CA 1
ATOM 590 C C . ALA A 1 80 ? -17.704 -16.701 24.766 1.00 96.94 80 ALA A C 1
ATOM 592 O O . ALA A 1 80 ? -18.684 -17.368 25.118 1.00 96.94 80 ALA A O 1
ATOM 593 N N . GLU A 1 81 ? -16.820 -17.182 23.888 1.00 93.88 81 GLU A N 1
ATOM 594 C CA . GLU A 1 81 ? -16.915 -18.561 23.401 1.00 93.88 81 GLU A CA 1
ATOM 595 C C . GLU A 1 81 ? -16.736 -19.598 24.528 1.00 93.88 81 GLU A C 1
ATOM 597 O O . GLU A 1 81 ? -16.148 -19.340 25.580 1.00 93.88 81 GLU A O 1
ATOM 602 N N . SER A 1 82 ? -17.212 -20.821 24.285 1.00 91.12 82 SER A N 1
ATOM 603 C CA . SER A 1 82 ? -17.110 -21.920 25.248 1.00 91.12 82 SER A CA 1
ATOM 604 C C . SER A 1 82 ? -15.660 -22.183 25.674 1.00 91.12 82 SER A C 1
ATOM 606 O O . SER A 1 82 ? -14.830 -22.554 24.850 1.00 91.12 82 SER A O 1
ATOM 608 N N . GLY A 1 83 ? -15.398 -22.123 26.982 1.00 89.56 83 GLY A N 1
ATOM 609 C CA . GLY A 1 83 ? -14.083 -22.398 27.572 1.00 89.56 83 GLY A CA 1
ATOM 610 C C . GLY A 1 83 ? -13.254 -21.152 27.889 1.00 89.56 83 GLY A C 1
ATOM 611 O O . GLY A 1 83 ? -12.190 -21.294 28.486 1.00 89.56 83 GLY A O 1
ATOM 612 N N . VAL A 1 84 ? -13.741 -19.956 27.548 1.00 95.81 84 VAL A N 1
ATOM 613 C CA . VAL A 1 84 ? -13.136 -18.675 27.938 1.00 95.81 84 VAL A CA 1
ATOM 614 C C . VAL A 1 84 ? -13.755 -18.192 29.253 1.00 95.81 84 VAL A C 1
ATOM 616 O O . VAL A 1 84 ? -14.977 -18.195 29.402 1.00 95.81 84 VAL A O 1
ATOM 619 N N . ASN A 1 85 ? -12.915 -17.803 30.217 1.00 94.44 85 ASN A N 1
ATOM 620 C CA . ASN A 1 85 ? -13.375 -17.230 31.482 1.00 94.44 85 ASN A CA 1
ATOM 621 C C . ASN A 1 85 ? -13.801 -15.769 31.277 1.00 94.44 85 ASN A C 1
ATOM 623 O O . ASN A 1 85 ? -13.005 -14.967 30.798 1.00 94.44 85 ASN A O 1
ATOM 627 N N . THR A 1 86 ? -15.032 -15.428 31.655 1.00 95.88 86 THR A N 1
ATOM 628 C CA . THR A 1 86 ? -15.565 -14.056 31.593 1.00 95.88 86 THR A CA 1
ATOM 629 C C . THR A 1 86 ? -15.442 -13.307 32.919 1.00 95.88 86 THR A C 1
ATOM 631 O O . THR A 1 86 ? -15.591 -12.090 32.934 1.00 95.88 86 THR A O 1
ATOM 634 N N . ASP A 1 87 ? -15.127 -13.996 34.019 1.00 95.31 87 ASP A N 1
ATOM 635 C CA . ASP A 1 87 ? -14.988 -13.408 35.361 1.00 95.31 87 ASP A CA 1
ATOM 636 C C . ASP A 1 87 ? -13.592 -12.781 35.568 1.00 95.31 87 ASP A C 1
ATOM 638 O O . ASP A 1 87 ? -12.975 -12.933 36.621 1.00 95.31 87 ASP A O 1
ATOM 642 N N . VAL A 1 88 ? -13.067 -12.128 34.527 1.00 96.31 88 VAL A N 1
ATOM 643 C CA . VAL A 1 88 ? -11.745 -11.467 34.491 1.00 96.31 88 VAL A CA 1
ATOM 644 C C . VAL A 1 88 ? -11.853 -9.938 34.436 1.00 96.31 88 VAL A C 1
ATOM 646 O O . VAL A 1 88 ? -10.843 -9.246 34.504 1.00 96.31 88 VAL A O 1
ATOM 649 N N . PHE A 1 89 ? -13.077 -9.410 34.328 1.00 97.88 89 PHE A N 1
ATOM 650 C CA . PHE A 1 89 ? -13.350 -7.977 34.223 1.00 97.88 89 PHE A CA 1
ATOM 651 C C . PHE A 1 89 ? -13.961 -7.421 35.509 1.00 97.88 89 PHE A C 1
ATOM 653 O O . PHE A 1 89 ? -14.891 -8.002 36.072 1.00 97.88 89 PHE A O 1
ATOM 660 N N . ASP A 1 90 ? -13.491 -6.246 35.918 1.00 97.25 90 ASP A N 1
ATOM 661 C CA . ASP A 1 90 ? -14.109 -5.419 36.950 1.00 97.25 90 ASP A CA 1
ATOM 662 C C . ASP A 1 90 ? -15.023 -4.385 36.285 1.00 97.25 90 ASP A C 1
ATOM 664 O O . ASP A 1 90 ? -14.563 -3.382 35.732 1.00 97.25 90 ASP A O 1
ATOM 668 N N . VAL A 1 91 ? -16.329 -4.666 36.289 1.00 97.25 91 VAL A N 1
ATOM 669 C CA . VAL A 1 91 ? -17.352 -3.792 35.703 1.00 97.25 91 VAL A CA 1
ATOM 670 C C . VAL A 1 91 ? -18.114 -3.079 36.824 1.00 97.25 91 VAL A C 1
ATOM 672 O O . VAL A 1 91 ? -18.779 -3.744 37.628 1.00 97.25 91 VAL A O 1
ATOM 675 N N . PRO A 1 92 ? -18.093 -1.735 36.892 1.00 97.06 92 PRO A N 1
ATOM 676 C CA . PRO A 1 92 ? -18.781 -1.012 37.950 1.00 97.06 92 PRO A CA 1
ATOM 677 C C . PRO A 1 92 ? -20.304 -1.116 37.789 1.00 97.06 92 PRO A C 1
ATOM 679 O O . PRO A 1 92 ? -20.857 -0.880 36.717 1.00 97.06 92 PRO A O 1
ATOM 682 N N . SER A 1 93 ? -21.009 -1.398 38.887 1.00 96.75 93 SER A N 1
ATOM 683 C CA . SER A 1 93 ? -22.479 -1.498 38.904 1.00 96.75 93 SER A CA 1
ATOM 684 C C . SER A 1 93 ? -23.198 -0.144 38.965 1.00 96.75 93 SER A C 1
ATOM 686 O O . SER A 1 93 ? -24.427 -0.086 39.017 1.00 96.75 93 SER A O 1
ATOM 688 N N . THR A 1 94 ? -22.452 0.956 39.054 1.00 96.69 94 THR A N 1
ATOM 689 C CA . THR A 1 94 ? -22.979 2.324 39.120 1.00 96.69 94 THR A CA 1
ATOM 690 C C . THR A 1 94 ? -21.981 3.307 38.529 1.00 96.69 94 THR A C 1
ATOM 692 O O . THR A 1 94 ? -20.780 3.149 38.746 1.00 96.69 94 THR A O 1
ATOM 695 N N . VAL A 1 95 ? -22.473 4.375 37.905 1.00 96.75 95 VAL A N 1
ATOM 696 C CA . VAL A 1 95 ? -21.664 5.517 37.454 1.00 96.75 95 VAL A CA 1
ATOM 697 C C . VAL A 1 95 ? -22.241 6.815 38.007 1.00 96.75 95 VAL A C 1
ATOM 699 O O . VAL A 1 95 ? -23.458 6.965 38.107 1.00 96.75 95 VAL A O 1
ATOM 702 N N . THR A 1 96 ? -21.371 7.758 38.373 1.00 96.81 96 THR A N 1
ATOM 703 C CA . THR A 1 96 ? -21.769 9.070 38.900 1.00 96.81 96 THR A CA 1
ATOM 704 C C . THR A 1 96 ? -21.395 10.178 37.926 1.00 96.81 96 THR A C 1
ATOM 706 O O . THR A 1 96 ? -20.227 10.369 37.600 1.00 96.81 96 THR A O 1
ATOM 709 N N . PHE A 1 97 ? -22.395 10.955 37.523 1.00 96.25 97 PHE A N 1
ATOM 710 C CA . PHE A 1 97 ? -22.231 12.230 36.842 1.00 96.25 97 PHE A CA 1
ATOM 711 C C . PHE A 1 97 ? -22.032 13.332 37.882 1.00 96.25 97 PHE A C 1
ATOM 713 O O . PHE A 1 97 ? -22.914 13.568 38.710 1.00 96.25 97 PHE A O 1
ATOM 720 N N . ALA A 1 98 ? -20.900 14.032 37.820 1.00 94.88 98 ALA A N 1
ATOM 721 C CA . ALA A 1 98 ? -20.675 15.223 38.634 1.00 94.88 98 ALA A CA 1
ATOM 722 C C . ALA A 1 98 ? -21.604 16.381 38.213 1.00 94.88 98 ALA A C 1
ATOM 724 O O . ALA A 1 98 ? -22.056 16.453 37.065 1.00 94.88 98 ALA A O 1
ATOM 725 N N . ASP A 1 99 ? -21.864 17.315 39.134 1.00 95.44 99 ASP A N 1
ATOM 726 C CA . ASP A 1 99 ? -22.614 18.541 38.832 1.00 95.44 99 ASP A CA 1
ATOM 727 C C . ASP A 1 99 ? -21.949 19.327 37.688 1.00 95.44 99 ASP A C 1
ATOM 729 O O . ASP A 1 99 ? -20.736 19.542 37.675 1.00 95.44 99 ASP A O 1
ATOM 733 N N . GLY A 1 100 ? -22.747 19.732 36.702 1.00 94.38 100 GLY A N 1
ATOM 734 C CA . GLY A 1 100 ? -22.297 20.426 35.497 1.00 94.38 100 GLY A CA 1
ATOM 735 C C . GLY A 1 100 ? -21.780 19.527 34.366 1.00 94.38 100 GLY A C 1
ATOM 736 O O . GLY A 1 100 ? -21.413 20.060 33.319 1.00 94.38 100 GLY A O 1
ATOM 737 N N . VAL A 1 101 ? -21.771 18.198 34.523 1.00 93.12 101 VAL A N 1
ATOM 738 C CA . VAL A 1 101 ? -21.216 17.254 33.532 1.00 93.12 101 VAL A CA 1
ATOM 739 C C . VAL A 1 101 ? -22.315 16.411 32.870 1.00 93.12 101 VAL A C 1
ATOM 741 O O . VAL A 1 101 ? -23.193 15.893 33.557 1.00 93.12 101 VAL A O 1
ATOM 744 N N . THR A 1 102 ? -22.272 16.248 31.542 1.00 94.19 102 THR A N 1
ATOM 745 C CA . THR A 1 102 ? -23.263 15.477 30.751 1.00 94.19 102 THR A CA 1
ATOM 746 C C . THR A 1 102 ? -22.764 14.127 30.240 1.00 94.19 102 THR A C 1
ATOM 748 O O . THR A 1 102 ? -23.550 13.392 29.653 1.00 94.19 102 THR A O 1
ATOM 751 N N . MET A 1 103 ? -21.487 13.803 30.445 1.00 95.81 103 MET A N 1
ATOM 752 C CA . MET A 1 103 ? -20.855 12.547 30.039 1.00 95.81 103 MET A CA 1
ATOM 753 C C . MET A 1 103 ? -20.079 11.970 31.222 1.00 95.81 103 MET A C 1
ATOM 755 O O . MET A 1 103 ? -19.366 12.702 31.907 1.00 95.81 103 MET A O 1
ATOM 759 N N . ALA A 1 104 ? -20.221 10.678 31.466 1.00 95.88 104 ALA A N 1
ATOM 760 C CA . ALA A 1 104 ? -19.431 9.938 32.435 1.00 95.88 104 ALA A CA 1
ATOM 761 C C . ALA A 1 104 ? -18.957 8.624 31.804 1.00 95.88 104 ALA A C 1
ATOM 763 O O . ALA A 1 104 ? -19.499 8.202 30.783 1.00 95.88 104 ALA A O 1
ATOM 764 N N . ASP A 1 105 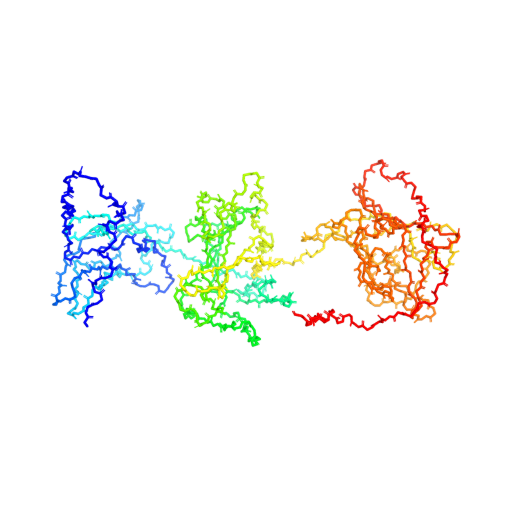? -17.975 7.977 32.427 1.00 96.38 105 ASP A N 1
ATOM 765 C CA . ASP A 1 105 ? -17.364 6.760 31.896 1.00 96.38 105 ASP A CA 1
ATOM 766 C C . ASP A 1 105 ? -17.670 5.563 32.797 1.00 96.38 105 ASP A C 1
ATOM 768 O O . ASP A 1 105 ? -17.454 5.592 34.013 1.00 96.38 105 ASP A O 1
ATOM 772 N N . ILE A 1 106 ? -18.140 4.480 32.185 1.00 97.19 106 ILE A N 1
ATOM 773 C CA . ILE A 1 106 ? -18.088 3.140 32.764 1.00 97.19 106 ILE A CA 1
ATOM 774 C C . ILE A 1 106 ? -16.679 2.621 32.468 1.00 97.19 106 ILE A C 1
ATOM 776 O O . ILE A 1 106 ? -16.384 2.196 31.352 1.00 97.19 106 ILE A O 1
ATOM 780 N N . LYS A 1 107 ? -15.794 2.701 33.461 1.00 97.12 107 LYS A N 1
ATOM 781 C CA . LYS A 1 107 ? -14.422 2.205 33.351 1.00 97.12 107 LYS A CA 1
ATOM 782 C C . LYS A 1 107 ? -14.383 0.713 33.679 1.00 97.12 107 LYS A C 1
ATOM 784 O O . LYS A 1 107 ? -14.594 0.353 34.835 1.00 97.12 107 LYS A O 1
ATOM 789 N N . VAL A 1 108 ? -14.121 -0.130 32.683 1.00 98.25 108 VAL A N 1
ATOM 790 C CA . VAL A 1 108 ? -13.996 -1.584 32.848 1.00 98.25 108 VAL A CA 1
ATOM 791 C C . VAL A 1 108 ? -12.524 -1.942 32.997 1.00 98.25 108 VAL A C 1
ATOM 793 O O . VAL A 1 108 ? -11.756 -1.748 32.059 1.00 98.25 108 VAL A O 1
ATOM 796 N N . GLY A 1 109 ? -12.131 -2.440 34.169 1.00 98.00 109 GLY A N 1
ATOM 797 C CA . GLY A 1 109 ? -10.751 -2.848 34.456 1.00 98.00 109 GLY A CA 1
ATOM 798 C C . GLY A 1 109 ? -10.511 -4.338 34.219 1.00 98.00 109 GLY A C 1
ATOM 799 O O . GLY A 1 109 ? -11.443 -5.138 34.312 1.00 98.00 109 GLY A O 1
ATOM 800 N N . PHE A 1 110 ? -9.268 -4.717 33.930 1.00 98.06 110 PHE A N 1
ATOM 801 C CA . PHE A 1 110 ? -8.831 -6.111 33.794 1.00 98.06 110 PHE A CA 1
ATOM 802 C C . PHE A 1 110 ? -7.300 -6.219 33.896 1.00 98.06 110 PHE A C 1
ATOM 804 O O . PHE A 1 110 ? -6.585 -5.227 33.773 1.00 98.06 110 PHE A O 1
ATOM 811 N N . GLU A 1 111 ? -6.795 -7.438 34.081 1.00 97.31 111 GLU A N 1
ATOM 812 C CA . GLU A 1 111 ? -5.374 -7.761 33.917 1.00 97.31 111 GLU A CA 1
ATOM 813 C C . GLU A 1 111 ? -5.176 -8.416 32.544 1.00 97.31 111 GLU A C 1
ATOM 815 O O . GLU A 1 111 ? -5.838 -9.407 32.231 1.00 97.31 111 GLU A O 1
ATOM 820 N N . LEU A 1 112 ? -4.290 -7.871 31.702 1.00 95.94 112 LEU A N 1
ATOM 821 C CA . LEU A 1 112 ? -4.145 -8.337 30.314 1.00 95.94 112 LEU A CA 1
ATOM 822 C C . LEU A 1 112 ? -3.724 -9.816 30.224 1.00 95.94 112 LEU A C 1
ATOM 824 O O . LEU A 1 112 ? -4.182 -10.525 29.333 1.00 95.94 112 LEU A O 1
ATOM 828 N N . ASP A 1 113 ? -2.924 -10.300 31.181 1.00 95.88 113 ASP A N 1
ATOM 829 C CA . ASP A 1 113 ? -2.484 -11.703 31.267 1.00 95.88 113 ASP A CA 1
ATOM 830 C C . ASP A 1 113 ? -3.647 -12.700 31.461 1.00 95.88 113 ASP A C 1
ATOM 832 O O . ASP A 1 113 ? -3.509 -13.882 31.131 1.00 95.88 113 ASP A O 1
ATOM 836 N N . ASP A 1 114 ? -4.795 -12.240 31.973 1.00 96.38 114 ASP A N 1
ATOM 837 C CA . ASP A 1 114 ? -6.004 -13.053 32.148 1.00 96.38 114 ASP A CA 1
ATOM 838 C C . ASP A 1 114 ? -6.911 -13.041 30.899 1.00 96.38 114 ASP A C 1
ATOM 840 O O . ASP A 1 114 ? -7.835 -13.858 30.783 1.00 96.38 114 ASP A O 1
ATOM 844 N N . ILE A 1 115 ? -6.652 -12.143 29.942 1.00 97.44 115 ILE A N 1
ATOM 845 C CA . ILE A 1 115 ? -7.389 -12.050 28.680 1.00 97.44 115 ILE A CA 1
ATOM 846 C C . ILE A 1 115 ? -6.878 -13.114 27.712 1.00 97.44 115 ILE A C 1
ATOM 848 O O . ILE A 1 115 ? -5.690 -13.202 27.412 1.00 97.44 115 ILE A O 1
ATOM 852 N N . VAL A 1 116 ? -7.790 -13.918 27.161 1.00 96.81 116 VAL A N 1
ATOM 853 C CA . VAL A 1 116 ? -7.432 -14.940 26.173 1.00 96.81 116 VAL A CA 1
ATOM 854 C C . VAL A 1 116 ? -7.259 -14.275 24.799 1.00 96.81 116 VAL A C 1
ATOM 856 O O . VAL A 1 116 ? -8.243 -13.768 24.252 1.00 96.81 116 VAL A O 1
ATOM 859 N N . PRO A 1 117 ? -6.057 -14.300 24.190 1.00 96.38 117 PRO A N 1
ATOM 860 C CA . PRO A 1 117 ? -5.826 -13.655 22.901 1.00 96.38 117 PRO A CA 1
ATOM 861 C C . PRO A 1 117 ? -6.670 -14.256 21.771 1.00 96.38 117 PRO A C 1
ATOM 863 O O . PRO A 1 117 ? -6.954 -15.458 21.760 1.00 96.38 117 PRO A O 1
ATOM 866 N N . LEU A 1 118 ? -7.012 -13.433 20.773 1.00 94.75 118 LEU A N 1
ATOM 867 C CA . LEU A 1 118 ? -7.799 -13.806 19.586 1.00 94.75 118 LEU A CA 1
ATOM 868 C C . LEU A 1 118 ? -9.220 -14.303 19.901 1.00 94.75 118 LEU A C 1
ATOM 870 O O . LEU A 1 118 ? -9.835 -14.997 19.084 1.00 94.75 118 LEU A O 1
ATOM 874 N N . LYS A 1 119 ? -9.732 -13.976 21.090 1.00 95.69 119 LYS A N 1
ATOM 875 C CA . LYS A 1 119 ? -11.104 -14.248 21.517 1.00 95.69 119 LYS A CA 1
ATOM 876 C C . LYS A 1 119 ? -11.855 -12.945 21.725 1.00 95.69 119 LYS A C 1
ATOM 878 O O . LYS A 1 119 ? -11.277 -11.944 22.141 1.00 95.69 119 LYS A O 1
ATOM 883 N N . ASN A 1 120 ? -13.151 -13.003 21.445 1.00 95.31 120 ASN A N 1
ATOM 884 C CA . ASN A 1 120 ? -14.053 -11.878 21.623 1.00 95.31 120 ASN A CA 1
ATOM 885 C C . ASN A 1 120 ? -14.819 -12.032 22.935 1.00 95.31 120 ASN A C 1
ATOM 887 O O . ASN A 1 120 ? -15.316 -13.118 23.256 1.00 95.31 120 ASN A O 1
ATOM 891 N N . TYR A 1 121 ? -14.945 -10.917 23.637 1.00 97.94 121 TYR A N 1
ATOM 892 C CA . TYR A 1 121 ? -15.758 -10.736 24.823 1.00 97.94 121 TYR A CA 1
ATOM 893 C C . TYR A 1 121 ? -16.865 -9.745 24.479 1.00 97.94 121 TYR A C 1
ATOM 895 O O . TYR A 1 121 ? -16.601 -8.600 24.115 1.00 97.94 121 TYR A O 1
ATOM 903 N N . ILE A 1 122 ? -18.108 -10.204 24.566 1.00 98.00 122 ILE A N 1
ATOM 904 C CA . ILE A 1 122 ? -19.290 -9.413 24.242 1.00 98.00 122 ILE A CA 1
ATOM 905 C C . ILE A 1 122 ? -19.880 -8.880 25.541 1.00 98.00 122 ILE A C 1
ATOM 907 O O . ILE A 1 122 ? -20.305 -9.667 26.391 1.00 98.00 122 ILE A O 1
ATOM 911 N N . PHE A 1 123 ? -19.887 -7.558 25.689 1.00 98.31 123 PHE A N 1
ATOM 912 C CA . PHE A 1 123 ? -20.438 -6.863 26.848 1.00 98.31 123 PHE A CA 1
ATOM 913 C C . PHE A 1 123 ? -21.784 -6.253 26.491 1.00 98.31 123 PHE A C 1
ATOM 915 O O . PHE A 1 123 ? -21.843 -5.360 25.653 1.00 98.31 123 PHE A O 1
ATOM 922 N N . ASP A 1 124 ? -22.843 -6.676 27.168 1.00 98.12 124 ASP A N 1
ATOM 923 C CA . ASP A 1 124 ? -24.161 -6.055 27.064 1.00 98.12 124 ASP A CA 1
ATOM 924 C C . ASP A 1 124 ? -24.380 -5.148 28.274 1.00 98.12 124 ASP A C 1
ATOM 926 O O . ASP A 1 124 ? -24.569 -5.637 29.391 1.00 98.12 124 ASP A O 1
ATOM 930 N N . PHE A 1 125 ? -24.345 -3.834 28.059 1.00 97.81 125 PHE A N 1
ATOM 931 C CA . PHE A 1 125 ? -24.625 -2.825 29.078 1.00 97.81 125 PHE A CA 1
ATOM 932 C C . PHE A 1 125 ? -26.074 -2.371 29.009 1.00 97.81 125 PHE A C 1
ATOM 934 O O . PHE A 1 125 ? -26.657 -2.266 27.930 1.00 97.81 125 PHE A O 1
ATOM 941 N N . LYS A 1 126 ? -26.648 -2.042 30.166 1.00 97.19 126 LYS A N 1
ATOM 942 C CA . LYS A 1 126 ? -28.004 -1.511 30.266 1.00 97.19 126 LYS A CA 1
ATOM 943 C C . LYS A 1 126 ? -28.189 -0.577 31.457 1.00 97.19 126 LYS A C 1
ATOM 945 O O . LYS A 1 126 ? -27.724 -0.867 32.564 1.00 97.19 126 LYS A O 1
ATOM 950 N N . VAL A 1 127 ? -28.949 0.491 31.223 1.00 96.38 127 VAL A N 1
ATOM 951 C CA . VAL A 1 127 ? -29.441 1.448 32.223 1.00 96.38 127 VAL A CA 1
ATOM 952 C C . VAL A 1 127 ? -30.968 1.565 32.186 1.00 96.38 127 VAL A C 1
ATOM 954 O O . VAL A 1 127 ? -31.633 1.022 31.303 1.00 96.38 127 VAL A O 1
ATOM 957 N N . ASP A 1 128 ? -31.542 2.243 33.178 1.00 92.88 128 ASP A N 1
ATOM 958 C CA . ASP A 1 128 ? -32.992 2.404 33.295 1.00 92.88 128 ASP A CA 1
ATOM 959 C C . ASP A 1 128 ? -33.565 3.348 32.224 1.00 92.88 128 ASP A C 1
ATOM 961 O O . ASP A 1 128 ? -33.085 4.465 32.028 1.00 92.88 128 ASP A O 1
ATOM 965 N N . GLY A 1 129 ? -34.664 2.926 31.593 1.00 89.00 129 GLY A N 1
ATOM 966 C CA . GLY A 1 129 ? -35.427 3.720 30.628 1.00 89.00 129 GLY A CA 1
ATOM 967 C C . GLY A 1 129 ? -35.756 2.958 29.345 1.00 89.00 129 GLY A C 1
ATOM 968 O O . GLY A 1 129 ? -35.415 1.783 29.200 1.00 89.00 129 GLY A O 1
ATOM 969 N N . GLU A 1 130 ? -36.426 3.637 28.416 1.00 88.44 130 GLU A N 1
ATOM 970 C CA . GLU A 1 130 ? -36.789 3.095 27.102 1.00 88.44 130 GLU A CA 1
ATOM 971 C C . GLU A 1 130 ? -35.882 3.676 26.009 1.00 88.44 130 GLU A C 1
ATOM 973 O O . GLU A 1 130 ? -35.608 4.877 25.996 1.00 88.44 130 GLU A O 1
ATOM 978 N N . SER A 1 131 ? -35.423 2.823 25.091 1.00 89.94 131 SER A N 1
ATOM 979 C CA . SER A 1 131 ? -34.654 3.222 23.907 1.00 89.94 131 SER A CA 1
ATOM 980 C C . SER A 1 131 ? -35.546 3.910 22.869 1.00 89.94 131 SER A C 1
ATOM 982 O O . SER A 1 131 ? -36.726 3.587 22.724 1.00 89.94 131 SER A O 1
ATOM 984 N N . THR A 1 132 ? -34.973 4.835 22.102 1.00 85.88 132 THR A N 1
ATOM 985 C CA . THR A 1 132 ? -35.656 5.568 21.026 1.00 85.88 132 THR A CA 1
ATOM 986 C C . THR A 1 132 ? -34.787 5.616 19.768 1.00 85.88 132 THR A C 1
ATOM 988 O O . THR A 1 132 ? -33.691 5.066 19.720 1.00 85.88 132 THR A O 1
ATOM 991 N N . SER A 1 133 ? -35.246 6.307 18.722 1.00 84.81 133 SER A N 1
ATOM 992 C CA . SER A 1 133 ? -34.435 6.557 17.523 1.00 84.81 133 SER A CA 1
ATOM 993 C C . SER A 1 133 ? -33.274 7.537 17.738 1.00 84.81 133 SER A C 1
ATOM 995 O O . SER A 1 133 ? -32.482 7.729 16.821 1.00 84.81 133 SER A O 1
ATOM 997 N N . TYR A 1 134 ? -33.197 8.201 18.896 1.00 81.75 134 TYR A N 1
ATOM 998 C CA . TYR A 1 134 ? -32.197 9.239 19.176 1.00 81.75 134 TYR A CA 1
ATOM 999 C C . TYR A 1 134 ? -31.152 8.813 20.209 1.00 81.75 134 TYR A C 1
ATOM 1001 O O . TYR A 1 134 ? -30.077 9.400 20.268 1.00 81.75 134 TYR A O 1
ATOM 1009 N N . PHE A 1 135 ? -31.474 7.818 21.029 1.00 86.31 135 PHE A N 1
ATOM 1010 C CA . PHE A 1 135 ? -30.622 7.304 22.092 1.00 86.31 135 PHE A CA 1
ATOM 1011 C C . PHE A 1 135 ? -31.043 5.879 22.442 1.00 86.31 135 PHE A C 1
ATOM 1013 O O . PHE A 1 135 ? -32.197 5.501 22.234 1.00 86.31 135 PHE A O 1
ATOM 1020 N N . THR A 1 136 ? -30.136 5.109 23.032 1.00 94.06 136 THR A N 1
ATOM 1021 C CA . THR A 1 136 ? -30.432 3.755 23.513 1.00 94.06 136 THR A CA 1
ATOM 1022 C C . THR A 1 136 ? -30.133 3.627 25.004 1.00 94.06 136 THR A C 1
ATOM 1024 O O . THR A 1 136 ? -29.234 4.290 25.518 1.00 94.06 136 THR A O 1
ATOM 1027 N N . THR A 1 137 ? -30.900 2.810 25.723 1.00 95.62 137 THR A N 1
ATOM 1028 C CA . THR A 1 137 ? -30.639 2.466 27.132 1.00 95.62 137 THR A CA 1
ATOM 1029 C C . THR A 1 137 ? -29.923 1.128 27.289 1.00 95.62 137 THR A C 1
ATOM 1031 O O . THR A 1 137 ? -29.610 0.727 28.410 1.00 95.62 137 THR A O 1
ATOM 1034 N N . ASP A 1 138 ? -29.605 0.472 26.175 1.00 96.00 138 ASP A N 1
ATOM 1035 C CA . ASP A 1 138 ? -28.792 -0.734 26.087 1.00 96.00 138 ASP A CA 1
ATOM 1036 C C . ASP A 1 138 ? -27.787 -0.644 24.930 1.00 96.00 138 ASP A C 1
ATOM 1038 O O . ASP A 1 138 ? -28.078 -0.052 23.890 1.00 96.00 138 ASP A O 1
ATOM 1042 N N . VAL A 1 139 ? -26.587 -1.194 25.118 1.00 96.56 139 VAL A N 1
ATOM 1043 C CA . VAL A 1 139 ? -25.527 -1.207 24.100 1.00 96.56 139 VAL A CA 1
ATOM 1044 C C . VAL A 1 139 ? -24.669 -2.461 24.242 1.00 96.56 139 VAL A C 1
ATOM 1046 O O . VAL A 1 139 ? -24.380 -2.900 25.355 1.00 96.56 139 VAL A O 1
ATOM 1049 N N . THR A 1 140 ? -24.253 -3.023 23.109 1.00 97.56 140 THR A N 1
ATOM 1050 C CA . THR A 1 140 ? -23.371 -4.192 23.045 1.00 97.56 140 THR A CA 1
ATOM 1051 C C . THR A 1 140 ? -21.994 -3.758 22.551 1.00 97.56 140 THR A C 1
ATOM 1053 O O . THR A 1 140 ? -21.906 -3.165 21.481 1.00 97.56 140 THR A O 1
ATOM 1056 N N . TYR A 1 141 ? -20.937 -4.092 23.293 1.00 97.50 141 TYR A N 1
ATOM 1057 C CA . TYR A 1 141 ? -19.537 -3.895 22.905 1.00 97.50 141 TYR A CA 1
ATOM 1058 C C . TYR A 1 141 ? -18.861 -5.227 22.538 1.00 97.50 141 TYR A C 1
ATOM 1060 O O . TYR A 1 141 ? -19.049 -6.223 23.236 1.00 97.50 141 TYR A O 1
ATOM 1068 N N . ASP A 1 142 ? -18.060 -5.241 21.466 1.00 96.56 142 ASP A N 1
ATOM 1069 C CA . ASP A 1 142 ? -17.229 -6.371 21.013 1.00 96.56 142 ASP A CA 1
ATOM 1070 C C . ASP A 1 142 ? -15.749 -6.086 21.303 1.00 96.56 142 ASP A C 1
ATOM 1072 O O . ASP A 1 142 ? -15.080 -5.359 20.560 1.00 96.56 142 ASP A O 1
ATOM 1076 N N . VAL A 1 143 ? -15.253 -6.654 22.402 1.00 97.00 143 VAL A N 1
ATOM 1077 C CA . VAL A 1 143 ? -13.908 -6.407 22.931 1.00 97.00 143 VAL A CA 1
ATOM 1078 C C . VAL A 1 143 ? -12.997 -7.589 22.613 1.00 97.00 143 VAL A C 1
ATOM 1080 O O . VAL A 1 143 ? -13.353 -8.738 22.876 1.00 97.00 143 VAL A O 1
ATOM 1083 N N . SER A 1 144 ? -11.800 -7.338 22.086 1.00 95.81 144 SER A N 1
ATOM 1084 C CA . SER A 1 144 ? -10.812 -8.401 21.860 1.00 95.81 144 SER A CA 1
ATOM 1085 C C . SER A 1 144 ? -9.379 -7.912 22.028 1.00 95.81 144 SER A C 1
ATOM 1087 O O . SER A 1 144 ? -9.088 -6.744 21.784 1.00 95.81 144 SER A O 1
ATOM 1089 N N . TYR A 1 145 ? -8.480 -8.835 22.363 1.00 96.62 145 TYR A N 1
ATOM 1090 C CA . TYR A 1 145 ? -7.038 -8.612 22.347 1.00 96.62 145 TYR A CA 1
ATOM 1091 C C . TYR A 1 145 ? -6.388 -9.426 21.225 1.00 96.62 145 TYR A C 1
ATOM 1093 O O . TYR A 1 145 ? -6.576 -10.646 21.135 1.00 96.62 145 TYR A O 1
ATOM 1101 N N . VAL A 1 146 ? -5.607 -8.758 20.375 1.00 96.75 146 VAL A N 1
ATOM 1102 C CA . VAL A 1 146 ? -4.800 -9.394 19.328 1.00 96.75 146 VAL A CA 1
ATOM 1103 C C . VAL A 1 146 ? -3.326 -9.076 19.600 1.00 96.75 146 VAL A C 1
ATOM 1105 O O . VAL A 1 146 ? -2.956 -7.907 19.549 1.00 96.75 146 VAL A O 1
ATOM 1108 N N . PRO A 1 147 ? -2.467 -10.084 19.838 1.00 96.56 147 PRO A N 1
ATOM 1109 C CA . PRO A 1 147 ? -1.046 -9.876 20.084 1.00 96.56 147 PRO A CA 1
ATOM 1110 C C . PRO A 1 147 ? -0.338 -9.731 18.735 1.00 96.56 147 PRO A C 1
ATOM 1112 O O . PRO A 1 147 ? 0.161 -10.701 18.160 1.00 96.56 147 PRO A O 1
ATOM 1115 N N . TRP A 1 148 ? -0.401 -8.531 18.166 1.00 96.94 148 TRP A N 1
ATOM 1116 C CA . TRP A 1 148 ? 0.193 -8.229 16.868 1.00 96.94 148 TRP A CA 1
ATOM 1117 C C . TRP A 1 148 ? 1.719 -8.345 16.918 1.00 96.94 148 TRP A C 1
ATOM 1119 O O . TRP A 1 148 ? 2.369 -7.861 17.838 1.00 96.94 148 TRP A O 1
ATOM 1129 N N . GLU A 1 149 ? 2.308 -8.966 15.898 1.00 96.62 149 GLU A N 1
ATOM 1130 C CA . GLU A 1 149 ? 3.754 -9.196 15.842 1.00 96.62 149 GLU A CA 1
ATOM 1131 C C . GLU A 1 149 ? 4.420 -8.182 14.914 1.00 96.62 149 GLU A C 1
ATOM 1133 O O . GLU A 1 149 ? 3.968 -8.007 13.781 1.00 96.62 149 GLU A O 1
ATOM 1138 N N . ASN A 1 150 ? 5.524 -7.556 15.328 1.00 97.56 150 ASN A N 1
ATOM 1139 C CA . ASN A 1 150 ? 6.294 -6.696 14.424 1.00 97.56 150 ASN A CA 1
ATOM 1140 C C . ASN A 1 150 ? 6.769 -7.492 13.200 1.00 97.56 150 ASN A C 1
ATOM 1142 O O . ASN A 1 150 ? 7.224 -8.635 13.302 1.00 97.56 150 ASN A O 1
ATOM 1146 N N . VAL A 1 151 ? 6.679 -6.874 12.025 1.00 97.50 151 VAL A N 1
ATOM 1147 C CA . VAL A 1 151 ? 7.318 -7.402 10.822 1.00 97.50 151 VAL A CA 1
ATOM 1148 C C . VAL A 1 151 ? 8.802 -7.061 10.891 1.00 97.50 151 VAL A C 1
ATOM 1150 O O . VAL A 1 151 ? 9.157 -5.890 10.949 1.00 97.50 151 VAL A O 1
ATOM 1153 N N . VAL A 1 152 ? 9.660 -8.083 10.883 1.00 96.38 152 VAL A N 1
ATOM 1154 C CA . VAL A 1 152 ? 11.112 -7.943 11.065 1.00 96.38 152 VAL A CA 1
ATOM 1155 C C . VAL A 1 152 ? 11.849 -8.606 9.908 1.00 96.38 152 VAL A C 1
ATOM 1157 O O . VAL A 1 152 ? 11.513 -9.723 9.514 1.00 96.38 152 VAL A O 1
ATOM 1160 N N . ASP A 1 153 ? 12.872 -7.939 9.385 1.00 91.94 153 ASP A N 1
ATOM 1161 C CA . ASP A 1 153 ? 13.876 -8.552 8.520 1.00 91.94 153 ASP A CA 1
ATOM 1162 C C . ASP A 1 153 ? 14.754 -9.505 9.342 1.00 91.94 153 ASP A C 1
ATOM 1164 O O . ASP A 1 153 ? 15.544 -9.077 10.182 1.00 91.94 153 ASP A O 1
ATOM 1168 N N . GLU A 1 154 ? 14.646 -10.809 9.092 1.00 89.19 154 GLU A N 1
ATOM 1169 C CA . GLU A 1 154 ? 15.405 -11.830 9.823 1.00 89.19 154 GLU A CA 1
ATOM 1170 C C . GLU A 1 154 ? 16.930 -11.719 9.635 1.00 89.19 154 GLU A C 1
ATOM 1172 O O . GLU A 1 154 ? 17.687 -12.213 10.472 1.00 89.19 154 GLU A O 1
ATOM 1177 N N . GLN A 1 155 ? 17.404 -11.083 8.557 1.00 86.25 155 GLN A N 1
ATOM 1178 C CA . GLN A 1 155 ? 18.834 -10.936 8.279 1.00 86.25 155 GLN A CA 1
ATOM 1179 C C . GLN A 1 155 ? 19.448 -9.764 9.041 1.00 86.25 155 GLN A C 1
ATOM 1181 O O . GLN A 1 155 ? 20.566 -9.873 9.552 1.00 86.25 155 GLN A O 1
ATOM 1186 N N . THR A 1 156 ? 18.738 -8.636 9.097 1.00 87.81 156 THR A N 1
ATOM 1187 C CA . THR A 1 156 ? 19.240 -7.398 9.712 1.00 87.81 156 THR A CA 1
ATOM 1188 C C . THR A 1 156 ? 18.712 -7.171 11.127 1.00 87.81 156 THR A C 1
ATOM 1190 O O . THR A 1 156 ? 19.311 -6.408 11.883 1.00 87.81 156 THR A O 1
ATOM 1193 N N . GLY A 1 157 ? 17.618 -7.837 11.503 1.00 92.00 157 GLY A N 1
ATOM 1194 C CA . GLY A 1 157 ? 16.878 -7.606 12.743 1.00 92.00 157 GLY A CA 1
ATOM 1195 C C . GLY A 1 157 ? 16.074 -6.303 12.748 1.00 92.00 157 GLY A C 1
ATOM 1196 O O . GLY A 1 157 ? 15.591 -5.908 13.805 1.00 92.00 157 GLY A O 1
ATOM 1197 N N . SER A 1 158 ? 15.962 -5.612 11.609 1.00 92.94 158 SER A N 1
ATOM 1198 C CA . SER A 1 158 ? 15.233 -4.347 11.500 1.00 92.94 158 SER A CA 1
ATOM 1199 C C . SER A 1 158 ? 13.726 -4.579 11.416 1.00 92.94 158 SER A C 1
ATOM 1201 O O . SER A 1 158 ? 13.276 -5.435 10.660 1.00 92.94 158 SER A O 1
ATOM 1203 N N . ASP A 1 159 ? 12.948 -3.787 12.149 1.00 95.62 159 ASP A N 1
ATOM 1204 C CA . ASP A 1 159 ? 11.482 -3.725 12.087 1.00 95.62 159 ASP A CA 1
ATOM 1205 C C . ASP A 1 159 ? 10.964 -2.504 11.306 1.00 95.62 159 ASP A C 1
ATOM 1207 O O . ASP A 1 159 ? 9.768 -2.200 11.297 1.00 95.62 159 ASP A O 1
ATOM 1211 N N . VAL A 1 160 ? 11.864 -1.805 10.611 1.00 94.50 160 VAL A N 1
ATOM 1212 C CA . VAL A 1 160 ? 11.538 -0.583 9.880 1.00 94.50 160 VAL A CA 1
ATOM 1213 C C . VAL A 1 160 ? 10.983 -0.939 8.507 1.00 94.50 160 VAL A C 1
ATOM 1215 O O . VAL A 1 160 ? 11.699 -1.403 7.620 1.00 94.50 160 VAL A O 1
ATOM 1218 N N . SER A 1 161 ? 9.689 -0.692 8.324 1.00 96.06 161 SER A N 1
ATOM 1219 C CA . SER A 1 161 ? 9.036 -0.717 7.013 1.00 96.06 161 SER A CA 1
ATOM 1220 C C . SER A 1 161 ? 9.018 0.686 6.407 1.00 96.06 161 SER A C 1
ATOM 1222 O O . SER A 1 161 ? 9.230 1.674 7.105 1.00 96.06 161 SER A O 1
ATOM 1224 N N . GLN A 1 162 ? 8.759 0.795 5.106 1.00 94.56 162 GLN A N 1
ATOM 1225 C CA . GL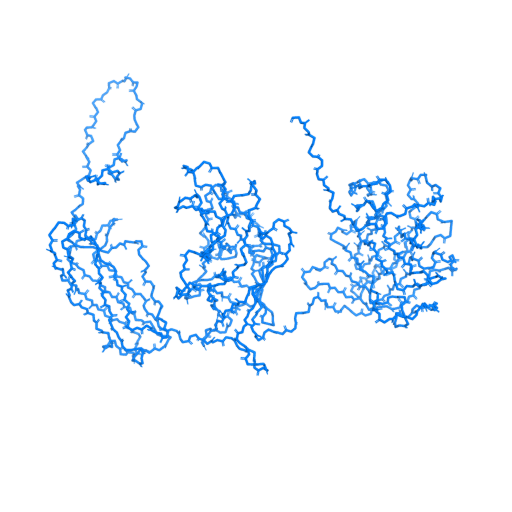N A 1 162 ? 8.822 2.062 4.380 1.00 94.56 162 GLN A CA 1
ATOM 1226 C C . GLN A 1 162 ? 7.585 2.295 3.521 1.00 94.56 162 GLN A C 1
ATOM 1228 O O . GLN A 1 162 ? 7.317 1.539 2.587 1.00 94.56 162 GLN A O 1
ATOM 1233 N N . LEU A 1 163 ? 6.864 3.383 3.777 1.00 93.94 163 LEU A N 1
ATOM 1234 C CA . LEU A 1 163 ? 5.820 3.881 2.890 1.00 93.94 163 LEU A CA 1
ATOM 1235 C C . LEU A 1 163 ? 6.426 4.835 1.856 1.00 93.94 163 LEU A C 1
ATOM 1237 O O . LEU A 1 163 ? 6.876 5.929 2.185 1.00 93.94 163 LEU A O 1
ATOM 1241 N N . GLN A 1 164 ? 6.416 4.426 0.593 1.00 90.62 164 GLN A N 1
ATOM 1242 C CA . GLN A 1 164 ? 6.879 5.192 -0.560 1.00 90.62 164 GLN A CA 1
ATOM 1243 C C . GLN A 1 164 ? 5.695 5.762 -1.335 1.00 90.62 164 GLN A C 1
ATOM 1245 O O . GLN A 1 164 ? 4.762 5.029 -1.680 1.00 90.62 164 GLN A O 1
ATOM 1250 N N . GLN A 1 165 ? 5.748 7.049 -1.679 1.00 86.19 165 GLN A N 1
ATOM 1251 C CA . GLN A 1 165 ? 4.648 7.676 -2.406 1.00 86.19 165 GLN A CA 1
ATOM 1252 C C . GLN A 1 165 ? 5.050 8.819 -3.342 1.00 86.19 165 GLN A C 1
ATOM 1254 O O . GLN A 1 165 ? 6.045 9.515 -3.136 1.00 86.19 165 GLN A O 1
ATOM 1259 N N . ILE A 1 166 ? 4.213 9.033 -4.359 1.00 82.00 166 ILE A N 1
ATOM 1260 C CA . ILE A 1 166 ? 4.253 10.152 -5.311 1.00 82.00 166 ILE A CA 1
ATOM 1261 C C . ILE A 1 166 ? 2.811 10.646 -5.500 1.00 82.00 166 ILE A C 1
ATOM 1263 O O . ILE A 1 166 ? 1.897 9.831 -5.556 1.00 82.00 166 ILE A O 1
ATOM 1267 N N . GLY A 1 167 ? 2.590 11.959 -5.619 1.00 70.31 167 GLY A N 1
ATOM 1268 C CA . GLY A 1 167 ? 1.289 12.536 -6.015 1.00 70.31 167 GLY A CA 1
ATOM 1269 C C . GLY A 1 167 ? 0.714 13.565 -5.040 1.00 70.31 167 GLY A C 1
ATOM 1270 O O . GLY A 1 167 ? -0.085 14.407 -5.435 1.00 70.31 167 GLY A O 1
ATOM 1271 N N . LEU A 1 168 ? 1.175 13.574 -3.786 1.00 67.38 168 LEU A N 1
ATOM 1272 C CA . LEU A 1 168 ? 0.768 14.601 -2.825 1.00 67.38 168 LEU A CA 1
ATOM 1273 C C . LEU A 1 168 ? 1.376 15.983 -3.144 1.00 67.38 168 LEU A C 1
ATOM 1275 O O . LEU A 1 168 ? 0.743 17.021 -2.970 1.00 67.38 168 LEU A O 1
ATOM 1279 N N . LEU A 1 169 ? 2.617 15.998 -3.635 1.00 58.03 169 LEU A N 1
ATOM 1280 C CA . LEU A 1 169 ? 3.320 17.212 -4.034 1.00 58.03 169 LEU A CA 1
ATOM 1281 C C . LEU A 1 169 ? 3.195 17.442 -5.539 1.00 58.03 169 LEU A C 1
ATOM 1283 O O . LEU A 1 169 ? 3.503 16.555 -6.334 1.00 58.03 169 LEU A O 1
ATOM 1287 N N . SER A 1 170 ? 2.904 18.680 -5.942 1.00 56.09 170 SER A N 1
ATOM 1288 C CA . SER A 1 170 ? 2.906 19.098 -7.356 1.00 56.09 170 SER A CA 1
ATOM 1289 C C . SER A 1 170 ? 4.268 18.939 -8.052 1.00 56.09 170 SER A C 1
ATOM 1291 O O . SER A 1 170 ? 4.351 18.969 -9.280 1.00 56.09 170 SER A O 1
ATOM 1293 N N . SER A 1 171 ? 5.350 18.755 -7.285 1.00 57.25 171 SER A N 1
ATOM 1294 C CA . SER A 1 171 ? 6.691 18.492 -7.812 1.00 57.25 171 SER A CA 1
ATOM 1295 C C . SER A 1 171 ? 6.816 17.121 -8.485 1.00 57.25 171 SER A C 1
ATOM 1297 O O . SER A 1 171 ? 7.701 16.963 -9.332 1.00 57.25 171 SER A O 1
ATOM 1299 N N . GLY A 1 172 ? 5.949 16.160 -8.130 1.00 65.00 172 GLY A N 1
ATOM 1300 C CA . GLY A 1 172 ? 6.041 14.758 -8.551 1.00 65.00 172 GLY A CA 1
ATOM 1301 C C . GLY A 1 172 ? 7.228 14.012 -7.931 1.00 65.00 172 GLY A C 1
ATOM 1302 O O . GLY A 1 172 ? 7.634 12.973 -8.440 1.00 65.00 172 GLY A O 1
ATOM 1303 N N . ARG A 1 173 ? 7.836 14.559 -6.867 1.00 69.44 173 ARG A N 1
ATOM 1304 C CA . ARG A 1 173 ? 8.970 13.933 -6.179 1.00 69.44 173 ARG A CA 1
ATOM 1305 C C . ARG A 1 173 ? 8.487 12.784 -5.294 1.00 69.44 173 ARG A C 1
ATOM 1307 O O . ARG A 1 173 ? 7.546 12.960 -4.523 1.00 69.44 173 ARG A O 1
ATOM 1314 N N . GLU A 1 174 ? 9.186 11.654 -5.367 1.00 81.31 174 GLU A N 1
ATOM 1315 C CA . GLU A 1 174 ? 9.001 10.545 -4.432 1.00 81.31 174 GLU A CA 1
ATOM 1316 C C . GLU A 1 174 ? 9.535 10.897 -3.042 1.00 81.31 174 GLU A C 1
ATOM 1318 O O . GLU A 1 174 ? 10.612 11.487 -2.897 1.00 81.31 174 GLU A O 1
ATOM 1323 N N . TRP A 1 175 ? 8.777 10.515 -2.023 1.00 79.06 175 TRP A N 1
ATOM 1324 C CA . TRP A 1 175 ? 9.188 10.579 -0.629 1.00 79.06 175 TRP A CA 1
ATOM 1325 C C . TRP A 1 175 ? 8.853 9.272 0.079 1.00 79.06 175 TRP A C 1
ATOM 1327 O O . TRP A 1 175 ? 7.968 8.520 -0.339 1.00 79.06 175 TRP A O 1
ATOM 1337 N N . THR A 1 176 ? 9.615 9.011 1.136 1.00 88.75 176 THR A N 1
ATOM 1338 C CA . THR A 1 176 ? 9.573 7.777 1.913 1.00 88.75 176 THR A CA 1
ATOM 1339 C C . THR A 1 176 ? 9.380 8.130 3.377 1.00 88.75 176 THR A C 1
ATOM 1341 O O . THR A 1 176 ? 10.015 9.063 3.868 1.00 88.75 176 THR A O 1
ATOM 1344 N N . ILE A 1 177 ? 8.497 7.397 4.046 1.00 90.94 177 ILE A N 1
ATOM 1345 C CA . ILE A 1 177 ? 8.237 7.501 5.479 1.00 90.94 177 ILE A CA 1
ATOM 1346 C C . ILE A 1 177 ? 8.573 6.150 6.094 1.00 90.94 177 ILE A C 1
ATOM 1348 O O . ILE A 1 177 ? 8.127 5.122 5.585 1.00 90.94 177 ILE A O 1
ATOM 1352 N N . ASP A 1 178 ? 9.338 6.155 7.176 1.00 93.62 178 ASP A N 1
ATOM 1353 C CA . ASP A 1 178 ? 9.542 4.953 7.974 1.00 93.62 178 ASP A CA 1
ATOM 1354 C C . ASP A 1 178 ? 8.283 4.686 8.811 1.00 93.62 178 ASP A C 1
ATOM 1356 O O . ASP A 1 178 ? 7.711 5.598 9.415 1.00 93.62 178 ASP A O 1
ATOM 1360 N N . CYS A 1 179 ? 7.831 3.436 8.824 1.00 93.44 179 CYS A N 1
ATOM 1361 C CA . CYS A 1 179 ? 6.614 3.011 9.506 1.00 93.44 179 CYS A CA 1
ATOM 1362 C C . CYS A 1 179 ? 6.866 1.730 10.301 1.00 93.44 179 CYS A C 1
ATOM 1364 O O . CYS A 1 179 ? 7.572 0.831 9.836 1.00 93.44 179 CYS A O 1
ATOM 1366 N N . LEU A 1 180 ? 6.207 1.609 11.455 1.00 95.19 180 LEU A N 1
ATOM 1367 C CA . LEU A 1 180 ? 6.108 0.341 12.167 1.00 95.19 180 LEU A CA 1
ATOM 1368 C C . LEU A 1 180 ? 4.925 -0.452 11.603 1.00 95.19 180 LEU A C 1
ATOM 1370 O O . LEU A 1 180 ? 3.781 0.008 11.639 1.00 95.19 180 LEU A O 1
ATOM 1374 N N . VAL A 1 181 ? 5.204 -1.643 11.076 1.00 98.06 181 VAL A N 1
ATOM 1375 C CA . VAL A 1 181 ? 4.177 -2.554 10.561 1.00 98.06 181 VAL A CA 1
ATOM 1376 C C . VAL A 1 181 ? 4.141 -3.802 11.419 1.00 98.06 181 VAL A C 1
ATOM 1378 O O . VAL A 1 181 ? 5.174 -4.413 11.696 1.00 98.06 181 VAL A O 1
ATOM 1381 N N . GLN A 1 182 ? 2.933 -4.206 11.791 1.00 98.12 182 GLN A N 1
ATOM 1382 C CA . GLN A 1 182 ? 2.685 -5.439 12.515 1.00 98.12 182 GLN A CA 1
ATOM 1383 C C . GLN A 1 182 ? 1.796 -6.370 11.692 1.00 98.12 182 GLN A C 1
ATOM 1385 O O . GLN A 1 182 ? 0.966 -5.925 10.896 1.00 98.12 182 GLN A O 1
ATOM 1390 N N . LYS A 1 183 ? 1.978 -7.675 11.873 1.00 97.62 183 LYS A N 1
ATOM 1391 C CA . LYS A 1 183 ? 1.214 -8.740 11.219 1.00 97.62 183 LYS A CA 1
ATOM 1392 C C . LYS A 1 183 ? 0.336 -9.465 12.234 1.00 97.62 183 LYS A C 1
ATOM 1394 O O . LYS A 1 183 ? 0.696 -9.611 13.402 1.00 97.62 183 LYS A O 1
ATOM 1399 N N . HIS A 1 184 ? -0.818 -9.925 11.772 1.00 97.75 184 HIS A N 1
ATOM 1400 C CA . HIS A 1 184 ? -1.748 -10.677 12.595 1.00 97.75 184 HIS A CA 1
ATOM 1401 C C . HIS A 1 184 ? -1.196 -12.095 12.839 1.00 97.75 184 HIS A C 1
ATOM 1403 O O . HIS A 1 184 ? -0.876 -12.788 11.870 1.00 97.75 184 HIS A O 1
ATOM 1409 N N . PRO A 1 185 ? -1.146 -12.594 14.087 1.00 96.19 185 PRO A N 1
ATOM 1410 C CA . PRO A 1 185 ? -0.482 -13.866 14.413 1.00 96.19 185 PRO A CA 1
ATOM 1411 C C . PRO A 1 185 ? -1.196 -15.107 13.847 1.00 96.19 185 PRO A C 1
ATOM 1413 O O . PRO A 1 185 ? -0.586 -16.155 13.665 1.00 96.19 185 PRO A O 1
ATOM 1416 N N . ALA A 1 186 ? -2.500 -15.007 13.567 1.00 94.75 186 ALA A N 1
ATOM 1417 C CA . ALA A 1 186 ? -3.310 -16.117 13.043 1.00 94.75 186 ALA A CA 1
ATOM 1418 C C . ALA A 1 186 ? -3.887 -15.895 11.631 1.00 94.75 186 ALA A C 1
ATOM 1420 O O . ALA A 1 186 ? -4.688 -16.707 11.171 1.00 94.75 186 ALA A O 1
ATOM 1421 N N . GLN A 1 187 ? -3.549 -14.789 10.957 1.00 93.94 187 GLN A N 1
ATOM 1422 C CA . GLN A 1 187 ? -4.101 -14.462 9.637 1.00 93.94 187 GLN A CA 1
ATOM 1423 C C . GLN A 1 187 ? -2.988 -13.987 8.708 1.00 93.94 187 GLN A C 1
ATOM 1425 O O . GLN A 1 187 ? -2.595 -12.822 8.732 1.00 93.94 187 GLN A O 1
ATOM 1430 N N . ASP A 1 188 ? -2.508 -14.898 7.864 1.00 91.31 188 ASP A N 1
ATOM 1431 C CA . ASP A 1 188 ? -1.481 -14.588 6.874 1.00 91.31 188 ASP A CA 1
ATOM 1432 C C . ASP A 1 188 ? -1.943 -13.473 5.933 1.00 91.31 188 ASP A C 1
ATOM 1434 O O . ASP A 1 188 ? -3.047 -13.515 5.382 1.00 91.31 188 ASP A O 1
ATOM 1438 N N . GLY A 1 189 ? -1.076 -12.482 5.735 1.00 91.62 189 GLY A N 1
ATOM 1439 C CA . GLY A 1 189 ? -1.360 -11.330 4.888 1.00 91.62 189 GLY A CA 1
ATOM 1440 C C . GLY A 1 189 ? -2.235 -10.259 5.543 1.00 91.62 189 GLY A C 1
ATOM 1441 O O . GLY A 1 189 ? -2.600 -9.313 4.856 1.00 91.62 189 GLY A O 1
ATOM 1442 N N . PHE A 1 190 ? -2.573 -10.356 6.833 1.00 97.75 190 PHE A N 1
ATOM 1443 C CA . PHE A 1 190 ? -3.291 -9.286 7.525 1.00 97.75 190 PHE A CA 1
ATOM 1444 C C . PHE A 1 190 ? -2.322 -8.418 8.335 1.00 97.75 190 PHE A C 1
ATOM 1446 O O . PHE A 1 190 ? -1.632 -8.913 9.227 1.00 97.75 190 PHE A O 1
ATOM 1453 N N . TYR A 1 191 ? -2.263 -7.127 8.007 1.00 98.50 191 TYR A N 1
ATOM 1454 C CA . TYR A 1 191 ? -1.299 -6.181 8.565 1.00 98.50 191 TYR A CA 1
ATOM 1455 C C . TYR A 1 191 ? -1.988 -4.969 9.187 1.00 98.50 191 TYR A C 1
ATOM 1457 O O . TYR A 1 191 ? -3.070 -4.567 8.751 1.00 98.50 191 TYR A O 1
ATOM 1465 N N . ARG A 1 192 ? -1.311 -4.338 10.147 1.00 97.88 192 ARG A N 1
ATOM 1466 C CA . ARG A 1 192 ? -1.622 -2.989 10.620 1.00 97.88 192 ARG A CA 1
ATOM 1467 C C . ARG A 1 192 ? -0.373 -2.117 10.608 1.00 97.88 192 ARG A C 1
ATOM 1469 O O . ARG A 1 192 ? 0.718 -2.591 10.922 1.00 97.88 192 ARG A O 1
ATOM 1476 N N . VAL A 1 193 ? -0.530 -0.856 10.226 1.00 97.62 193 VAL A N 1
ATOM 1477 C CA . VAL A 1 193 ? 0.548 0.138 10.187 1.00 97.62 193 VAL A CA 1
ATOM 1478 C C . VAL A 1 193 ? 0.262 1.184 11.247 1.00 97.62 193 VAL A C 1
ATOM 1480 O O . VAL A 1 193 ? -0.784 1.829 11.182 1.00 97.62 193 VAL A O 1
ATOM 1483 N N . LEU A 1 194 ? 1.163 1.342 12.214 1.00 94.25 194 LEU A N 1
ATOM 1484 C CA . LEU A 1 194 ? 1.027 2.364 13.246 1.00 94.25 194 LEU A CA 1
ATOM 1485 C C . LEU A 1 194 ? 1.359 3.726 12.637 1.00 94.25 194 LEU A C 1
ATOM 1487 O O . LEU A 1 194 ? 2.473 3.915 12.146 1.00 94.25 194 LEU A O 1
ATOM 1491 N N . HIS A 1 195 ? 0.406 4.659 12.670 1.00 90.81 195 HIS A N 1
ATOM 1492 C CA . HIS A 1 195 ? 0.658 6.070 12.378 1.00 90.81 195 HIS A CA 1
ATOM 1493 C C . HIS A 1 195 ? 1.484 6.338 11.089 1.00 90.81 195 HIS A C 1
ATOM 1495 O O . HIS A 1 195 ? 2.485 7.059 11.121 1.00 90.81 195 HIS A O 1
ATOM 1501 N N . PRO A 1 196 ? 1.083 5.809 9.912 1.00 91.94 196 PRO A N 1
ATOM 1502 C CA . PRO A 1 196 ? 1.895 5.829 8.689 1.00 91.94 196 PRO A CA 1
ATOM 1503 C C . PRO A 1 196 ? 2.317 7.224 8.203 1.00 91.94 196 PRO A C 1
ATOM 1505 O O . PRO A 1 196 ? 3.255 7.325 7.419 1.00 91.94 196 PRO A O 1
ATOM 1508 N N . TYR A 1 197 ? 1.642 8.292 8.640 1.00 89.12 197 TYR A N 1
ATOM 1509 C CA . TYR A 1 197 ? 1.937 9.677 8.255 1.00 89.12 197 TYR A CA 1
ATOM 1510 C C . TYR A 1 197 ? 2.440 10.548 9.413 1.00 89.12 197 TYR A C 1
ATOM 1512 O O . TYR A 1 197 ? 2.630 11.747 9.214 1.00 89.12 197 TYR A O 1
ATOM 1520 N N . TYR A 1 198 ? 2.709 9.989 10.598 1.00 87.44 198 TYR A N 1
ATOM 1521 C CA . TYR A 1 198 ? 3.128 10.784 11.761 1.00 87.44 198 TYR A CA 1
ATOM 1522 C C . TYR A 1 198 ? 4.464 11.513 11.534 1.00 87.44 198 TYR A C 1
ATOM 1524 O O . TYR A 1 198 ? 4.609 12.695 11.843 1.00 87.44 198 TYR A O 1
ATOM 1532 N N . ASN A 1 199 ? 5.406 10.845 10.864 1.00 82.19 199 ASN A N 1
ATOM 1533 C CA . ASN A 1 199 ? 6.708 11.407 10.488 1.00 82.19 199 ASN A CA 1
ATOM 1534 C C . ASN A 1 199 ? 6.742 11.943 9.044 1.00 82.19 199 ASN A C 1
ATOM 1536 O O . ASN A 1 199 ? 7.811 12.035 8.437 1.00 82.19 199 ASN A O 1
ATOM 1540 N N . ALA A 1 200 ? 5.583 12.263 8.456 1.00 81.25 200 ALA A N 1
ATOM 1541 C CA . ALA A 1 200 ? 5.538 12.855 7.125 1.00 81.25 200 ALA A CA 1
ATOM 1542 C C . ALA A 1 200 ? 6.302 14.200 7.100 1.00 81.25 200 ALA A C 1
ATOM 1544 O O . ALA A 1 200 ? 6.171 14.998 8.032 1.00 81.25 200 ALA A O 1
ATOM 1545 N N . PRO A 1 201 ? 7.097 14.482 6.048 1.00 73.81 201 PRO A N 1
ATOM 1546 C CA . PRO A 1 201 ? 7.817 15.736 5.917 1.00 73.81 201 PRO A CA 1
ATOM 1547 C C . PRO A 1 201 ? 6.845 16.915 5.872 1.00 73.81 201 PRO A C 1
ATOM 1549 O O . PRO A 1 201 ? 5.801 16.852 5.220 1.00 73.81 201 PRO A O 1
ATOM 1552 N N . GLU A 1 202 ? 7.231 18.015 6.516 1.00 69.69 202 GLU A N 1
ATOM 1553 C CA . GLU A 1 202 ? 6.466 19.255 6.455 1.00 69.69 202 GLU A CA 1
ATOM 1554 C C . GLU A 1 202 ? 6.336 19.751 5.007 1.00 69.69 202 GLU A C 1
ATOM 1556 O O . GLU A 1 202 ? 7.309 19.828 4.248 1.00 69.69 202 GLU A O 1
ATOM 1561 N N . LEU A 1 203 ? 5.114 20.114 4.623 1.00 66.38 203 LEU A N 1
ATOM 1562 C CA . LEU A 1 203 ? 4.821 20.767 3.358 1.00 66.38 203 LEU A CA 1
ATOM 1563 C C . LEU A 1 203 ? 4.752 22.275 3.599 1.00 66.38 203 LEU A C 1
ATOM 1565 O O . LEU A 1 203 ? 3.716 22.795 4.003 1.00 66.38 203 LEU A O 1
ATOM 1569 N N . HIS A 1 204 ? 5.854 22.989 3.366 1.00 54.16 204 HIS A N 1
ATOM 1570 C CA . HIS A 1 204 ? 5.863 24.449 3.490 1.00 54.16 204 HIS A CA 1
ATOM 1571 C C . HIS A 1 204 ? 5.219 25.172 2.295 1.00 54.16 204 HIS A C 1
ATOM 1573 O O . HIS A 1 204 ? 5.282 24.731 1.144 1.00 54.16 204 HIS A O 1
ATOM 1579 N N . GLU A 1 205 ? 4.624 26.323 2.621 1.00 49.34 205 GLU A N 1
ATOM 1580 C CA . GLU A 1 205 ? 3.782 27.195 1.801 1.00 49.34 205 GLU A CA 1
ATOM 1581 C C . GLU A 1 205 ? 4.392 27.624 0.453 1.00 49.34 205 GLU A C 1
ATOM 1583 O O . GLU A 1 205 ? 5.542 28.052 0.355 1.00 49.34 205 GLU A O 1
ATOM 1588 N N . SER A 1 206 ? 3.547 27.671 -0.581 1.00 45.53 206 SER A N 1
ATOM 1589 C CA . SER A 1 206 ? 3.561 28.829 -1.480 1.00 45.53 206 SER A CA 1
ATOM 1590 C C . SER A 1 206 ? 2.504 29.818 -0.981 1.00 45.53 206 SER A C 1
ATOM 1592 O O . SER A 1 206 ? 1.453 29.376 -0.508 1.00 45.53 206 SER A O 1
ATOM 1594 N N . GLU A 1 207 ? 2.714 31.129 -1.156 1.00 41.62 207 GLU A N 1
ATOM 1595 C CA . GLU A 1 207 ? 1.721 32.179 -0.827 1.00 41.62 207 GLU A CA 1
ATOM 1596 C C . GLU A 1 207 ? 0.338 31.934 -1.477 1.00 41.62 207 GLU A C 1
ATOM 1598 O O . GLU A 1 207 ? -0.668 32.517 -1.080 1.00 41.62 207 GLU A O 1
ATOM 1603 N N . THR A 1 208 ? 0.278 31.044 -2.471 1.00 44.88 208 THR A N 1
ATOM 1604 C CA . THR A 1 208 ? -0.924 30.626 -3.197 1.00 44.88 208 THR A CA 1
ATOM 1605 C C . THR A 1 208 ? -1.579 29.327 -2.714 1.00 44.88 208 THR A C 1
ATOM 1607 O O . THR A 1 208 ? -2.740 29.110 -3.050 1.00 44.88 208 THR A O 1
ATOM 1610 N N . SER A 1 209 ? -0.883 28.443 -1.983 1.00 52.25 209 SER A N 1
ATOM 1611 C CA . SER A 1 209 ? -1.404 27.102 -1.643 1.00 52.25 209 SER A CA 1
ATOM 1612 C C . SER A 1 209 ? -2.006 27.010 -0.245 1.00 52.25 209 SER A C 1
ATOM 1614 O O . SER A 1 209 ? -2.929 26.228 -0.058 1.00 52.25 209 SER A O 1
ATOM 1616 N N . GLY A 1 210 ? -1.526 27.807 0.718 1.00 52.06 210 GLY A N 1
ATOM 1617 C CA . GLY A 1 210 ? -2.110 27.885 2.061 1.00 52.06 210 GLY A CA 1
ATOM 1618 C C . GLY A 1 210 ? -2.145 26.568 2.854 1.00 52.06 210 GLY A C 1
ATOM 1619 O O . GLY A 1 210 ? -2.880 26.463 3.830 1.00 52.06 210 GLY A O 1
ATOM 1620 N N . VAL A 1 211 ? -1.365 25.575 2.423 1.00 55.41 211 VAL A N 1
ATOM 1621 C CA . VAL A 1 211 ? -1.232 24.280 3.087 1.00 55.41 211 VAL A CA 1
ATOM 1622 C C . VAL A 1 211 ? -0.325 24.457 4.302 1.00 55.41 211 VAL A C 1
ATOM 1624 O O . VAL A 1 211 ? 0.812 24.900 4.145 1.00 55.41 211 VAL A O 1
ATOM 1627 N N . ILE A 1 212 ? -0.823 24.118 5.491 1.00 59.72 212 ILE A N 1
ATOM 1628 C CA . ILE A 1 212 ? -0.036 24.031 6.726 1.00 59.72 212 ILE A CA 1
ATOM 1629 C C . ILE A 1 212 ? -0.039 22.561 7.134 1.00 59.72 212 ILE A C 1
ATOM 1631 O O . ILE A 1 212 ? -1.087 22.030 7.497 1.00 59.72 212 ILE A O 1
ATOM 1635 N N . SER A 1 213 ? 1.125 21.914 7.059 1.00 68.75 213 SER A N 1
ATOM 1636 C CA . SER A 1 213 ? 1.300 20.529 7.498 1.00 68.75 213 SER A CA 1
ATOM 1637 C C . SER A 1 213 ? 1.462 20.431 9.013 1.00 68.75 213 SER A C 1
ATOM 1639 O O . SER A 1 213 ? 2.263 21.171 9.584 1.00 68.75 213 SER A O 1
ATOM 1641 N N . GLY A 1 214 ? 0.766 19.493 9.653 1.00 73.81 214 GLY A N 1
ATOM 1642 C CA . GLY A 1 214 ? 0.902 19.222 11.088 1.00 73.81 214 GLY A CA 1
ATOM 1643 C C . GLY A 1 214 ? 0.290 17.882 11.492 1.00 73.81 214 GLY A C 1
ATOM 1644 O O . GLY A 1 214 ? -0.371 17.242 10.681 1.00 73.81 214 GLY A O 1
ATOM 1645 N N . GLN A 1 215 ? 0.501 17.463 12.739 1.00 82.75 215 GLN A N 1
ATOM 1646 C CA . GLN A 1 215 ? -0.125 16.262 13.302 1.00 82.75 215 GLN A CA 1
ATOM 1647 C C . GLN A 1 215 ? -1.313 16.638 14.186 1.00 82.75 215 GLN A C 1
ATOM 1649 O O . GLN A 1 215 ? -1.204 17.527 15.033 1.00 82.75 215 GLN A O 1
ATOM 1654 N N . ARG A 1 216 ? -2.448 15.968 13.976 1.00 83.56 216 ARG A N 1
ATOM 1655 C CA . ARG A 1 216 ? -3.660 16.102 14.795 1.00 83.56 216 ARG A CA 1
ATOM 1656 C C . ARG A 1 216 ? -3.604 15.222 16.039 1.00 83.56 216 ARG A C 1
ATOM 1658 O O . ARG A 1 216 ? -4.045 15.660 17.099 1.00 83.56 216 ARG A O 1
ATOM 1665 N N . TYR A 1 217 ? -3.098 14.004 15.890 1.00 85.06 217 TYR A N 1
ATOM 1666 C CA . TYR A 1 217 ? -3.028 13.012 16.958 1.00 85.06 217 TYR A CA 1
ATOM 1667 C C . TYR A 1 217 ? -1.628 13.002 17.590 1.00 85.06 217 TYR A C 1
ATOM 1669 O O . TYR A 1 217 ? -0.649 13.284 16.892 1.00 85.06 217 TYR A O 1
ATOM 1677 N N . PRO A 1 218 ? -1.513 12.743 18.903 1.00 85.06 218 PRO A N 1
ATOM 1678 C CA . PRO A 1 218 ? -0.220 12.542 19.554 1.00 85.06 218 PRO A CA 1
ATOM 1679 C C . PRO A 1 218 ? 0.412 11.206 19.122 1.00 85.06 218 PRO A C 1
ATOM 1681 O O . PRO A 1 218 ? -0.280 10.338 18.608 1.00 85.06 218 PRO A O 1
ATOM 1684 N N . GLU A 1 219 ? 1.724 11.031 19.317 1.00 83.38 219 GLU A N 1
ATOM 1685 C CA . GLU A 1 219 ? 2.468 9.833 18.869 1.00 83.38 219 GLU A CA 1
ATOM 1686 C C . GLU A 1 219 ? 1.910 8.515 19.419 1.00 83.38 219 GLU A C 1
ATOM 1688 O O . GLU A 1 219 ? 1.942 7.495 18.732 1.00 83.38 219 GLU A O 1
ATOM 1693 N N . ASP A 1 220 ? 1.415 8.558 20.656 1.00 82.31 220 ASP A N 1
ATOM 1694 C CA . ASP A 1 220 ? 0.896 7.429 21.423 1.00 82.31 220 ASP A CA 1
ATOM 1695 C C . ASP A 1 220 ? -0.561 7.073 21.094 1.00 82.31 220 ASP A C 1
ATOM 1697 O O . ASP A 1 220 ? -1.073 6.088 21.626 1.00 82.31 220 ASP A O 1
ATOM 1701 N N . ASP A 1 221 ? -1.223 7.827 20.209 1.00 84.81 221 ASP A N 1
ATOM 1702 C CA . ASP A 1 221 ? -2.552 7.462 19.720 1.00 84.81 221 ASP A CA 1
ATOM 1703 C C . ASP A 1 221 ? -2.473 6.179 18.859 1.00 84.81 221 ASP A C 1
ATOM 1705 O O . ASP A 1 221 ? -1.636 6.083 17.954 1.00 84.81 221 ASP A O 1
ATOM 1709 N N . PRO A 1 222 ? -3.316 5.162 19.113 1.00 84.44 222 PRO A N 1
ATOM 1710 C CA . PRO A 1 222 ? -3.297 3.892 18.390 1.00 84.44 222 PRO A CA 1
ATOM 1711 C C . PRO A 1 222 ? -3.983 3.994 17.012 1.00 84.44 222 PRO A C 1
ATOM 1713 O O . PRO A 1 222 ? -4.821 3.164 16.648 1.00 84.44 222 PRO A O 1
ATOM 1716 N N . ASN A 1 223 ? -3.645 5.003 16.206 1.00 91.88 223 ASN A N 1
ATOM 1717 C CA . ASN A 1 223 ? -4.222 5.185 14.877 1.00 91.88 223 ASN A CA 1
ATOM 1718 C C . ASN A 1 223 ? -3.567 4.237 13.858 1.00 91.88 223 ASN A C 1
ATOM 1720 O O . ASN A 1 223 ? -2.575 4.553 13.186 1.00 91.88 223 ASN A O 1
ATOM 1724 N N . TYR A 1 224 ? -4.162 3.054 13.731 1.00 95.38 224 TYR A N 1
ATOM 1725 C CA . TYR A 1 224 ? -3.706 2.004 12.832 1.00 95.38 224 TYR A CA 1
ATOM 1726 C C . TYR A 1 224 ? -4.394 2.039 11.465 1.00 95.38 224 TYR A C 1
ATOM 1728 O O . TYR A 1 224 ? -5.619 1.972 11.352 1.00 95.38 224 TYR A O 1
ATOM 1736 N N . LEU A 1 225 ? -3.593 2.011 10.400 1.00 97.31 225 LEU A N 1
ATOM 1737 C CA . LEU A 1 225 ? -4.063 1.638 9.067 1.00 97.31 225 LEU A CA 1
ATOM 1738 C C . LEU A 1 225 ? -4.059 0.112 8.943 1.00 97.31 225 LEU A C 1
ATOM 1740 O O . LEU A 1 225 ? -2.992 -0.496 8.845 1.00 97.31 225 LEU A O 1
ATOM 1744 N N . TYR A 1 226 ? -5.236 -0.509 8.897 1.00 97.94 226 TYR A N 1
ATOM 1745 C CA . TYR A 1 226 ? -5.358 -1.949 8.670 1.00 97.94 226 TYR A CA 1
ATOM 1746 C C . TYR A 1 226 ? -5.411 -2.274 7.175 1.00 97.94 226 TYR A C 1
ATOM 1748 O O . TYR A 1 226 ? -6.153 -1.659 6.404 1.00 97.94 226 TYR A O 1
ATOM 1756 N N . ILE A 1 227 ? -4.631 -3.270 6.759 1.00 98.38 227 ILE A N 1
ATOM 1757 C CA . ILE A 1 227 ? -4.522 -3.709 5.369 1.00 98.38 227 ILE A CA 1
ATOM 1758 C C . ILE A 1 227 ? -4.730 -5.218 5.304 1.00 98.38 227 ILE A C 1
ATOM 1760 O O . ILE A 1 227 ? -3.936 -5.992 5.840 1.00 98.38 227 ILE A O 1
ATOM 1764 N N . ASN A 1 228 ? -5.769 -5.641 4.589 1.00 97.12 228 ASN A N 1
ATOM 1765 C CA . ASN A 1 228 ? -6.028 -7.046 4.313 1.00 97.12 228 ASN A CA 1
ATOM 1766 C C . ASN A 1 228 ? -5.397 -7.435 2.969 1.00 97.12 228 ASN A C 1
ATOM 1768 O O . ASN A 1 228 ? -5.881 -7.046 1.904 1.00 97.12 228 ASN A O 1
ATOM 1772 N N . ALA A 1 229 ? -4.314 -8.205 3.035 1.00 94.56 229 ALA A N 1
ATOM 1773 C CA . ALA A 1 229 ? -3.581 -8.772 1.906 1.00 94.56 229 ALA A CA 1
ATOM 1774 C C . ALA A 1 229 ? -3.600 -10.314 1.900 1.00 94.56 229 ALA A C 1
ATOM 1776 O O . ALA A 1 229 ? -2.787 -10.943 1.222 1.00 94.56 229 ALA A O 1
ATOM 1777 N N . ASN A 1 230 ? -4.555 -10.940 2.602 1.00 87.25 230 ASN A N 1
ATOM 1778 C CA . ASN A 1 230 ? -4.721 -12.399 2.646 1.00 87.25 230 ASN A CA 1
ATOM 1779 C C . ASN A 1 230 ? -4.896 -13.008 1.242 1.00 87.25 230 ASN A C 1
ATOM 1781 O O . ASN A 1 230 ? -4.539 -14.161 1.002 1.00 87.25 230 ASN A O 1
ATOM 1785 N N . ASN A 1 231 ? -5.448 -12.233 0.302 1.00 82.31 231 ASN A N 1
ATOM 1786 C CA . ASN A 1 231 ? -5.366 -12.515 -1.125 1.00 82.31 231 ASN A CA 1
ATOM 1787 C C . ASN A 1 231 ? -4.371 -11.540 -1.782 1.00 82.31 231 ASN A C 1
ATOM 1789 O O . ASN A 1 231 ? -4.712 -10.365 -1.957 1.00 82.31 231 ASN A O 1
ATOM 1793 N N . PRO A 1 232 ? -3.198 -12.018 -2.238 1.00 76.94 232 PRO A N 1
ATOM 1794 C CA . PRO A 1 232 ? -2.154 -11.158 -2.788 1.00 76.94 232 PRO A CA 1
ATOM 1795 C C . PRO A 1 232 ? -2.550 -10.339 -4.025 1.00 76.94 232 PRO A C 1
ATOM 1797 O O . PRO A 1 232 ? -1.881 -9.374 -4.370 1.00 76.94 232 PRO A O 1
ATOM 1800 N N . ARG A 1 233 ? -3.636 -10.697 -4.720 1.00 76.38 233 ARG A N 1
ATOM 1801 C CA . ARG A 1 233 ? -4.133 -9.971 -5.907 1.00 76.38 233 ARG A CA 1
ATOM 1802 C C . ARG A 1 233 ? -5.378 -9.133 -5.629 1.00 76.38 233 ARG A C 1
ATOM 1804 O O . ARG A 1 233 ? -6.018 -8.648 -6.559 1.00 76.38 233 ARG A O 1
ATOM 1811 N N . SER A 1 234 ? -5.794 -9.048 -4.374 1.00 82.06 234 SER A N 1
ATOM 1812 C CA . SER A 1 234 ? -7.027 -8.379 -3.977 1.00 82.06 234 SER A CA 1
ATOM 1813 C C . SER A 1 234 ? -6.830 -7.694 -2.631 1.00 82.06 234 SER A C 1
ATOM 1815 O O . SER A 1 234 ? -7.582 -7.959 -1.700 1.00 82.06 234 SER A O 1
ATOM 1817 N N . VAL A 1 235 ? -5.797 -6.854 -2.529 1.00 90.31 235 VAL A N 1
ATOM 1818 C CA . VAL A 1 235 ? -5.454 -6.139 -1.294 1.00 90.31 235 VAL A CA 1
ATOM 1819 C C . VAL A 1 235 ? -6.355 -4.916 -1.116 1.00 90.31 235 VAL A C 1
ATOM 1821 O O . VAL A 1 235 ? -6.639 -4.204 -2.085 1.00 90.31 235 VAL A O 1
ATOM 1824 N N . TYR A 1 236 ? -6.801 -4.661 0.114 1.00 93.38 236 TYR A N 1
ATOM 1825 C CA . TYR A 1 236 ? -7.678 -3.538 0.457 1.00 93.38 236 TYR A CA 1
ATOM 1826 C C . TYR A 1 236 ? -7.420 -3.001 1.868 1.00 93.38 236 TYR A C 1
ATOM 1828 O O . TYR A 1 236 ? -6.852 -3.692 2.713 1.00 93.38 236 TYR A O 1
ATOM 1836 N N . ILE A 1 237 ? -7.861 -1.764 2.122 1.00 95.50 237 ILE A N 1
ATOM 1837 C CA . ILE A 1 237 ? -7.905 -1.199 3.477 1.00 95.50 237 ILE A CA 1
ATOM 1838 C C . ILE A 1 237 ? -9.091 -1.810 4.222 1.00 95.50 237 ILE A C 1
ATOM 1840 O O . ILE A 1 237 ? -10.207 -1.867 3.694 1.00 95.50 237 ILE A O 1
ATOM 1844 N N . SER A 1 238 ? -8.870 -2.246 5.452 1.00 95.56 238 SER A N 1
ATOM 1845 C CA . SER A 1 238 ? -9.900 -2.828 6.306 1.00 95.56 238 SER A CA 1
ATOM 1846 C C . SER A 1 238 ? -9.980 -2.112 7.651 1.00 95.56 238 SER A C 1
ATOM 1848 O O . SER A 1 238 ? -9.250 -1.160 7.893 1.00 95.56 238 SER A O 1
ATOM 1850 N N . ASN A 1 239 ? -10.875 -2.576 8.516 1.00 93.25 239 ASN A N 1
ATOM 1851 C CA . ASN A 1 239 ? -10.795 -2.343 9.951 1.00 93.25 239 ASN A CA 1
ATOM 1852 C C . ASN A 1 239 ? -9.980 -3.462 10.629 1.00 93.25 239 ASN A C 1
ATOM 1854 O O . ASN A 1 239 ? -9.501 -4.390 9.962 1.00 93.25 239 ASN A O 1
ATOM 1858 N N . SER A 1 240 ? -9.883 -3.414 11.957 1.00 92.88 240 SER A N 1
ATOM 1859 C CA . SER A 1 240 ? -9.191 -4.405 12.795 1.00 92.88 240 SER A CA 1
ATOM 1860 C C . SER A 1 240 ? -9.758 -5.824 12.720 1.00 92.88 240 SER A C 1
ATOM 1862 O O . SER A 1 240 ? -9.064 -6.798 13.000 1.00 92.88 240 SER A O 1
ATOM 1864 N N . ARG A 1 241 ? -11.010 -5.971 12.279 1.00 90.56 241 ARG A N 1
ATOM 1865 C CA . ARG A 1 241 ? -11.684 -7.261 12.060 1.00 90.56 241 ARG A CA 1
ATOM 1866 C C . ARG A 1 241 ? -11.526 -7.773 10.622 1.00 90.56 241 ARG A C 1
ATOM 1868 O O . ARG A 1 241 ? -12.178 -8.746 10.245 1.00 90.56 241 ARG A O 1
ATOM 1875 N N . GLY A 1 242 ? -10.722 -7.104 9.793 1.00 92.19 242 GLY A N 1
ATOM 1876 C CA . GLY A 1 242 ? -10.500 -7.467 8.393 1.00 92.19 242 GLY A CA 1
ATOM 1877 C C . GLY A 1 242 ? -11.680 -7.147 7.468 1.00 92.19 242 GLY A C 1
ATOM 1878 O O . GLY A 1 242 ? -11.669 -7.546 6.306 1.00 92.19 242 GLY A O 1
ATOM 1879 N N . LYS A 1 243 ? -12.704 -6.422 7.940 1.00 92.31 243 LYS A N 1
ATOM 1880 C CA . LYS A 1 243 ? -13.819 -5.972 7.094 1.00 92.31 243 LYS A CA 1
ATOM 1881 C C . LYS A 1 243 ? -13.397 -4.739 6.308 1.00 92.31 243 LYS A C 1
ATOM 1883 O O . LYS A 1 243 ? -12.772 -3.847 6.868 1.00 92.31 243 LYS A O 1
ATOM 1888 N N . ALA A 1 244 ? -13.751 -4.681 5.026 1.00 91.06 244 ALA A N 1
ATOM 1889 C CA . ALA A 1 244 ? -13.382 -3.570 4.155 1.00 91.06 244 ALA A CA 1
ATOM 1890 C C . ALA A 1 244 ? -13.801 -2.215 4.748 1.00 91.06 244 ALA A C 1
ATOM 1892 O O . ALA A 1 244 ? -14.961 -2.015 5.109 1.00 91.06 244 ALA A O 1
ATOM 1893 N N . GLN A 1 245 ? -12.845 -1.293 4.807 1.00 89.31 245 GLN A N 1
ATOM 1894 C CA . GLN A 1 245 ? -13.022 0.068 5.287 1.00 89.31 245 GLN A CA 1
ATOM 1895 C C . GLN A 1 245 ? -12.604 1.024 4.178 1.00 89.31 245 GLN A C 1
ATOM 1897 O O . GLN A 1 245 ? -11.554 0.878 3.554 1.00 89.31 245 GLN A O 1
ATOM 1902 N N . VAL A 1 246 ? -13.485 1.972 3.881 1.00 84.81 246 VAL A N 1
ATOM 1903 C CA . VAL A 1 246 ? -13.348 2.840 2.708 1.00 84.81 246 VAL A CA 1
ATOM 1904 C C . VAL A 1 246 ? -12.332 3.954 2.945 1.00 84.81 246 VAL A C 1
ATOM 1906 O O . VAL A 1 246 ? -11.553 4.270 2.043 1.00 84.81 246 VAL A O 1
ATOM 1909 N N . PHE A 1 247 ? -12.347 4.516 4.154 1.00 86.31 247 PHE A N 1
ATOM 1910 C CA . PHE A 1 247 ? -11.542 5.665 4.540 1.00 86.31 247 PHE A CA 1
ATOM 1911 C C . PHE A 1 247 ? -10.598 5.337 5.674 1.00 86.31 247 PHE A C 1
ATOM 1913 O O . PHE A 1 247 ? -10.973 4.651 6.625 1.00 86.31 247 PHE A O 1
ATOM 1920 N N . TYR A 1 248 ? -9.415 5.925 5.593 1.00 91.31 248 TYR A N 1
ATOM 1921 C CA . TYR A 1 248 ? -8.483 5.994 6.701 1.00 91.31 248 TYR A CA 1
ATOM 1922 C C . TYR A 1 248 ? -8.079 7.450 6.935 1.00 91.31 248 TYR A C 1
ATOM 1924 O O . TYR A 1 248 ? -7.626 8.129 6.010 1.00 91.31 248 TYR A O 1
ATOM 1932 N N . TYR A 1 249 ? -8.278 7.913 8.164 1.00 88.75 249 TYR A N 1
ATOM 1933 C CA . TYR A 1 249 ? -7.920 9.244 8.645 1.00 88.75 249 TYR A CA 1
ATOM 1934 C C . TYR A 1 249 ? -6.467 9.199 9.127 1.00 88.75 249 TYR A C 1
ATOM 1936 O O . TYR A 1 249 ? -6.131 8.480 10.066 1.00 88.75 249 TYR A O 1
ATOM 1944 N N . THR A 1 250 ? -5.569 9.887 8.419 1.00 89.06 250 THR A N 1
ATOM 1945 C CA . THR A 1 250 ? -4.119 9.740 8.635 1.00 89.06 250 THR A CA 1
ATOM 1946 C C . THR A 1 250 ? -3.584 10.500 9.848 1.00 89.06 250 THR A C 1
ATOM 1948 O O . THR A 1 250 ? -2.430 10.305 10.218 1.00 89.06 250 THR A O 1
ATOM 1951 N N . GLY A 1 251 ? -4.377 11.397 10.432 1.00 85.56 251 GLY A N 1
ATOM 1952 C CA . GLY A 1 251 ? -3.960 12.368 11.442 1.00 85.56 251 GLY A CA 1
ATOM 1953 C C . GLY A 1 251 ? -3.172 13.553 10.892 1.00 85.56 251 GLY A C 1
ATOM 1954 O O . GLY A 1 251 ? -2.929 14.513 11.623 1.00 85.56 251 GLY A O 1
ATOM 1955 N N . TRP A 1 252 ? -2.795 13.532 9.615 1.00 83.38 252 TRP A N 1
ATOM 1956 C CA . TRP A 1 252 ? -1.921 14.545 9.053 1.00 83.38 252 TRP A CA 1
ATOM 1957 C C . TRP A 1 252 ? -2.709 15.680 8.405 1.00 83.38 252 TRP A C 1
ATOM 1959 O O . TRP A 1 252 ? -3.474 15.489 7.458 1.00 83.38 252 TRP A O 1
ATOM 1969 N N . LEU A 1 253 ? -2.525 16.881 8.940 1.00 79.31 253 LEU A N 1
ATOM 1970 C CA . LEU A 1 253 ? -3.235 18.081 8.530 1.00 79.31 253 LEU A CA 1
ATOM 1971 C C . LEU A 1 253 ? -2.616 18.678 7.263 1.00 79.31 253 LEU A C 1
ATOM 1973 O O . LEU A 1 253 ? -1.401 18.697 7.103 1.00 79.31 253 LEU A O 1
ATOM 1977 N N . LEU A 1 254 ? -3.467 19.175 6.371 1.00 71.44 254 LEU A N 1
ATOM 1978 C CA . LEU A 1 254 ? -3.137 19.858 5.127 1.00 71.44 254 LEU A CA 1
ATOM 1979 C C . LEU A 1 254 ? -3.482 21.353 5.184 1.00 71.44 254 LEU A C 1
ATOM 1981 O O . LEU A 1 254 ? -2.784 22.137 4.561 1.00 71.44 254 LEU A O 1
ATOM 1985 N N . ASP A 1 255 ? -4.519 21.795 5.904 1.00 66.31 255 ASP A N 1
ATOM 1986 C CA . ASP A 1 255 ? -4.811 23.232 6.079 1.00 66.31 255 ASP A CA 1
ATOM 1987 C C . ASP A 1 255 ? -5.455 23.498 7.445 1.00 66.31 255 ASP A C 1
ATOM 1989 O O . ASP A 1 255 ? -6.626 23.199 7.653 1.00 66.31 255 ASP A O 1
ATOM 1993 N N . ALA A 1 256 ? -4.696 24.096 8.367 1.00 54.53 256 ALA A N 1
ATOM 1994 C CA . ALA A 1 256 ? -5.150 24.417 9.724 1.00 54.53 256 ALA A CA 1
ATOM 1995 C C . ALA A 1 256 ? -6.074 25.654 9.813 1.00 54.53 256 ALA A C 1
ATOM 1997 O O . ALA A 1 256 ? -6.426 26.089 10.910 1.00 54.53 256 ALA A O 1
ATOM 1998 N N . ARG A 1 257 ? -6.422 26.293 8.684 1.00 54.78 257 ARG A N 1
ATOM 1999 C CA . ARG A 1 257 ? -7.265 27.505 8.650 1.00 54.78 257 ARG A CA 1
ATOM 2000 C C . ARG A 1 257 ? -8.744 27.201 8.399 1.00 54.78 257 ARG A C 1
ATOM 2002 O O . ARG A 1 257 ? -9.550 28.132 8.434 1.00 54.78 257 ARG A O 1
ATOM 2009 N N . VAL A 1 258 ? -9.109 25.944 8.133 1.00 54.50 258 VAL A N 1
ATOM 2010 C CA . VAL A 1 258 ? -10.483 25.523 7.804 1.00 54.50 258 VAL A CA 1
ATOM 2011 C C . VAL A 1 258 ? -11.035 24.612 8.909 1.00 54.50 258 VAL A C 1
ATOM 2013 O O . VAL A 1 258 ? -11.076 23.398 8.730 1.00 54.50 258 VAL A O 1
ATOM 2016 N N . PRO A 1 259 ? -11.504 25.165 10.042 1.00 50.81 259 PRO A N 1
ATOM 2017 C CA . PRO A 1 259 ? -11.919 24.350 11.175 1.00 50.81 259 PRO A CA 1
ATOM 2018 C C . PRO A 1 259 ? -13.056 23.377 10.832 1.00 50.81 259 PRO A C 1
ATOM 2020 O O . PRO A 1 259 ? -14.016 23.713 10.137 1.00 50.81 259 PRO A O 1
ATOM 2023 N N . ASN A 1 260 ? -12.968 22.198 11.447 1.00 49.78 260 ASN A N 1
ATOM 2024 C CA . ASN A 1 260 ? -14.002 21.178 11.645 1.00 49.78 260 ASN A CA 1
ATOM 2025 C C . ASN A 1 260 ? -14.241 20.124 10.557 1.00 49.78 260 ASN A C 1
ATOM 2027 O O . ASN A 1 260 ? -14.517 19.006 10.963 1.00 49.78 260 ASN A O 1
ATOM 2031 N N . TYR A 1 261 ? -14.097 20.359 9.250 1.00 47.66 261 TYR A N 1
ATOM 2032 C CA . TYR A 1 261 ? -14.242 19.282 8.243 1.00 47.66 261 TYR A CA 1
ATOM 2033 C C . TYR A 1 261 ? -13.520 19.658 6.945 1.00 47.66 261 TYR A C 1
ATOM 2035 O O . TYR A 1 261 ? -14.020 20.455 6.158 1.00 47.66 261 TYR A O 1
ATOM 2043 N N . GLY A 1 262 ? -12.326 19.107 6.729 1.00 52.50 262 GLY A N 1
ATOM 2044 C CA . GLY A 1 262 ? -11.500 19.440 5.565 1.00 52.50 262 GLY A CA 1
ATOM 2045 C C . GLY A 1 262 ? -10.006 19.364 5.831 1.00 52.50 262 GLY A C 1
ATOM 2046 O O . GLY A 1 262 ? -9.251 19.109 4.914 1.00 52.50 262 GLY A O 1
ATOM 2047 N N . GLU A 1 263 ? -9.571 19.537 7.074 1.00 66.75 263 GLU A N 1
ATOM 2048 C CA . GLU A 1 263 ? -8.163 19.817 7.377 1.00 66.75 263 GLU A CA 1
ATOM 2049 C C . GLU A 1 263 ? -7.212 18.636 7.199 1.00 66.75 263 GLU A C 1
ATOM 2051 O O . GLU A 1 263 ? -6.015 18.864 7.194 1.00 66.75 263 GLU A O 1
ATOM 2056 N N . GLU A 1 264 ? -7.694 17.401 7.094 1.00 78.69 264 GLU A N 1
ATOM 2057 C CA . GLU A 1 264 ? -6.875 16.194 7.234 1.00 78.69 264 GLU A CA 1
ATOM 2058 C C . GLU A 1 264 ? -6.748 15.417 5.920 1.00 78.69 264 GLU A C 1
ATOM 2060 O O . GLU A 1 264 ? -7.716 15.272 5.169 1.00 78.69 264 GLU A O 1
ATOM 2065 N N . LEU A 1 265 ? -5.556 14.881 5.658 1.00 81.69 265 LEU A N 1
ATOM 2066 C CA . LEU A 1 265 ? -5.337 13.891 4.615 1.00 81.69 265 LEU A CA 1
ATOM 2067 C C . LEU A 1 265 ? -6.101 12.610 4.974 1.00 81.69 265 LEU A C 1
ATOM 2069 O O . LEU A 1 265 ? -5.805 11.956 5.975 1.00 81.69 265 LEU A O 1
ATOM 2073 N N . MET A 1 266 ? -7.037 12.214 4.114 1.00 86.12 266 MET A N 1
ATOM 2074 C CA . MET A 1 266 ? -7.697 10.911 4.212 1.00 86.12 266 MET A CA 1
ATOM 2075 C C . MET A 1 266 ? -7.303 10.047 3.022 1.00 86.12 266 MET A C 1
ATOM 2077 O O . MET A 1 266 ? -7.272 10.523 1.881 1.00 86.12 266 MET A O 1
ATOM 2081 N N . LEU A 1 267 ? -7.029 8.771 3.283 1.00 89.75 267 LEU A N 1
ATOM 2082 C CA . LEU A 1 267 ? -6.865 7.768 2.237 1.00 89.75 267 LEU A CA 1
ATOM 2083 C C . LEU A 1 267 ? -8.231 7.215 1.843 1.00 89.75 267 LEU A C 1
ATOM 2085 O O . LEU A 1 267 ? -9.069 6.939 2.702 1.00 89.75 267 LEU A O 1
ATOM 2089 N N . PHE A 1 268 ? -8.429 7.008 0.546 1.00 86.75 268 PHE A N 1
ATOM 2090 C CA . PHE A 1 268 ? -9.612 6.378 -0.022 1.00 86.75 268 PHE A CA 1
ATOM 2091 C C . PHE A 1 268 ? -9.206 5.138 -0.818 1.00 86.75 268 PHE A C 1
ATOM 2093 O O . PHE A 1 268 ? -8.500 5.229 -1.828 1.00 86.75 268 PHE A O 1
ATOM 2100 N N . CYS A 1 269 ? -9.690 3.971 -0.385 1.00 87.44 269 CYS A N 1
ATOM 2101 C CA . CYS A 1 269 ? -9.497 2.718 -1.107 1.00 87.44 269 CYS A CA 1
ATOM 2102 C C . CYS A 1 269 ? -10.723 2.411 -1.976 1.00 87.44 269 CYS A C 1
ATOM 2104 O O . CYS A 1 269 ? -11.767 1.970 -1.486 1.00 87.44 269 CYS A O 1
ATOM 2106 N N . GLN A 1 270 ? -10.583 2.591 -3.294 1.00 78.56 270 GLN A N 1
ATOM 2107 C CA . GLN A 1 270 ? -11.651 2.293 -4.258 1.00 78.56 270 GLN A CA 1
ATOM 2108 C C . GLN A 1 270 ? -12.121 0.838 -4.192 1.00 78.56 270 GLN A C 1
ATOM 2110 O O . GLN A 1 270 ? -13.317 0.564 -4.302 1.00 78.56 270 GLN A O 1
ATOM 2115 N N . PHE A 1 271 ? -11.193 -0.100 -3.989 1.00 83.62 271 PHE A N 1
ATOM 2116 C CA . PHE A 1 271 ? -11.545 -1.511 -3.902 1.00 83.62 271 PHE A CA 1
ATOM 2117 C C . PHE A 1 271 ? -12.328 -1.829 -2.620 1.00 83.62 271 PHE A C 1
ATOM 2119 O O . PHE A 1 271 ? -13.321 -2.550 -2.690 1.00 83.62 271 PHE A O 1
ATOM 2126 N N . SER A 1 272 ? -11.993 -1.213 -1.479 1.00 87.69 272 SER A N 1
ATOM 2127 C CA . SER A 1 272 ? -12.812 -1.317 -0.262 1.00 87.69 272 SER A CA 1
ATOM 2128 C C . SER A 1 272 ? -14.227 -0.784 -0.477 1.00 87.69 272 SER A C 1
ATOM 2130 O O . SER A 1 272 ? -15.190 -1.436 -0.082 1.00 87.69 272 SER A O 1
ATOM 2132 N N . ALA A 1 273 ? -14.373 0.361 -1.151 1.00 79.38 273 ALA A N 1
ATOM 2133 C CA . ALA A 1 273 ? -15.681 0.933 -1.472 1.00 79.38 273 ALA A CA 1
ATOM 2134 C C . ALA A 1 273 ? -16.523 0.010 -2.374 1.00 79.38 273 ALA A C 1
ATOM 2136 O O . ALA A 1 273 ? -17.736 -0.110 -2.194 1.00 79.38 273 ALA A O 1
ATOM 2137 N N . TYR A 1 274 ? -15.881 -0.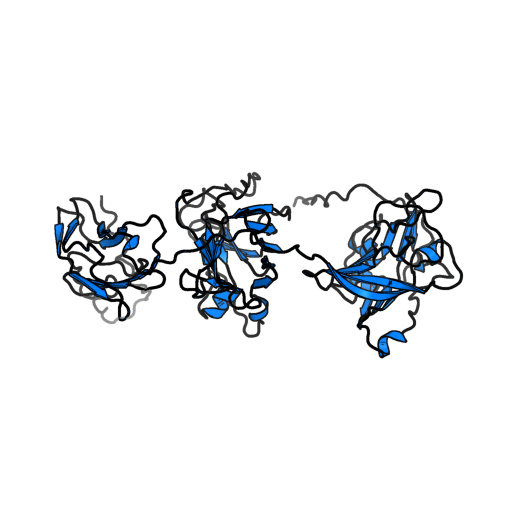689 -3.315 1.00 77.81 274 TYR A N 1
ATOM 2138 C CA . TYR A 1 274 ? -16.533 -1.724 -4.117 1.00 77.81 274 TYR A CA 1
ATOM 2139 C C . TYR A 1 274 ? -17.005 -2.908 -3.256 1.00 77.81 274 TYR A C 1
ATOM 2141 O O . TYR A 1 274 ? -18.145 -3.357 -3.395 1.00 77.81 274 TYR A O 1
ATOM 2149 N N . LEU A 1 275 ? -16.158 -3.399 -2.343 1.00 80.56 275 LEU A N 1
ATOM 2150 C CA . LEU A 1 275 ? -16.477 -4.538 -1.475 1.00 80.56 275 LEU A CA 1
ATOM 2151 C C . LEU A 1 275 ? -17.649 -4.250 -0.529 1.00 80.56 275 LEU A C 1
ATOM 2153 O O . LEU A 1 275 ? -18.472 -5.137 -0.295 1.00 80.56 275 LEU A O 1
ATOM 2157 N N . THR A 1 276 ? -17.759 -3.023 -0.019 1.00 78.06 276 THR A N 1
ATOM 2158 C CA . THR A 1 276 ? -18.857 -2.629 0.877 1.00 78.06 276 THR A CA 1
ATOM 2159 C C . THR A 1 276 ? -20.168 -2.359 0.136 1.00 78.06 276 THR A C 1
ATOM 2161 O O . THR A 1 276 ? -21.228 -2.363 0.758 1.00 78.06 276 THR A O 1
ATOM 2164 N N . LYS A 1 277 ? -20.136 -2.184 -1.197 1.00 70.31 277 LYS A N 1
ATOM 2165 C CA . LYS A 1 277 ? -21.298 -1.838 -2.046 1.00 70.31 277 LYS A CA 1
ATOM 2166 C C . LYS A 1 277 ? -22.056 -0.592 -1.575 1.00 70.31 277 LYS A C 1
ATOM 2168 O O . LYS A 1 277 ? -23.228 -0.410 -1.902 1.00 70.31 277 LYS A O 1
ATOM 2173 N N . SER A 1 278 ? -21.407 0.249 -0.784 1.00 56.47 278 SER A N 1
ATOM 2174 C CA . SER A 1 278 ? -22.053 1.319 -0.041 1.00 56.47 278 SER A CA 1
ATOM 2175 C C . SER A 1 278 ? -21.152 2.538 -0.064 1.00 56.47 278 SER A C 1
ATOM 2177 O O . SER A 1 278 ? -20.442 2.804 0.906 1.00 56.47 278 SER A O 1
ATOM 2179 N N . PHE A 1 279 ? -21.146 3.273 -1.179 1.00 57.53 279 PHE A N 1
ATOM 2180 C CA . PHE A 1 279 ? -20.594 4.618 -1.144 1.00 57.53 279 PHE A CA 1
ATOM 2181 C C . PHE A 1 279 ? -21.105 5.551 -2.252 1.00 57.53 279 PHE A C 1
ATOM 2183 O O . PHE A 1 279 ? -21.038 5.234 -3.439 1.00 57.53 279 PHE A O 1
ATOM 2190 N N . THR A 1 280 ? -21.551 6.737 -1.839 1.00 51.19 280 THR A N 1
ATOM 2191 C CA . THR A 1 280 ? -21.791 7.927 -2.668 1.00 51.19 280 THR A CA 1
ATOM 2192 C C . THR A 1 280 ? -20.931 9.050 -2.102 1.00 51.19 280 THR A C 1
ATOM 2194 O O . THR A 1 280 ? -21.091 9.407 -0.936 1.00 51.19 280 THR A O 1
ATOM 2197 N N . PHE A 1 281 ? -20.006 9.588 -2.899 1.00 50.09 281 PHE A N 1
ATOM 2198 C CA . PHE A 1 281 ? -19.153 10.699 -2.475 1.00 50.09 281 PHE A CA 1
ATOM 2199 C C . PHE A 1 281 ? -19.985 11.996 -2.496 1.00 50.09 281 PHE A C 1
ATOM 2201 O O . PHE A 1 281 ? -20.613 12.272 -3.522 1.00 50.09 281 PHE A O 1
ATOM 2208 N N . PRO A 1 282 ? -20.010 12.812 -1.426 1.00 41.06 282 PRO A N 1
ATOM 2209 C CA . PRO A 1 282 ? -20.683 14.109 -1.464 1.00 41.06 282 PRO A CA 1
ATOM 2210 C C . PRO A 1 282 ? -20.105 14.978 -2.593 1.00 41.06 282 PRO A C 1
ATOM 2212 O O . PRO A 1 282 ? -18.910 15.262 -2.611 1.00 41.06 282 PRO A O 1
ATOM 2215 N N . GLY A 1 283 ? -20.936 15.360 -3.567 1.00 42.81 283 GLY A N 1
ATOM 2216 C CA . GLY A 1 283 ? -20.521 16.174 -4.718 1.00 42.81 283 GLY A CA 1
ATOM 2217 C C . GLY A 1 283 ? -19.948 15.405 -5.918 1.00 42.81 283 GLY A C 1
ATOM 2218 O O . GLY A 1 283 ? -19.605 16.036 -6.917 1.00 42.81 283 GLY A O 1
ATOM 2219 N N . VAL A 1 284 ? -19.877 14.068 -5.869 1.00 45.59 284 VAL A N 1
ATOM 2220 C CA . VAL A 1 284 ? -19.509 13.225 -7.021 1.00 45.59 284 VAL A CA 1
ATOM 2221 C C . VAL A 1 284 ? -20.543 12.106 -7.176 1.00 45.59 284 VAL A C 1
ATOM 2223 O O . VAL A 1 284 ? -20.348 10.974 -6.731 1.00 45.59 284 VAL A O 1
ATOM 2226 N N . ASP A 1 285 ? -21.677 12.427 -7.798 1.00 40.81 285 ASP A N 1
ATOM 2227 C CA . ASP A 1 285 ? -22.673 11.418 -8.165 1.00 40.81 285 ASP A CA 1
ATOM 2228 C C . ASP A 1 285 ? -22.077 10.457 -9.213 1.00 40.81 285 ASP A C 1
ATOM 2230 O O . ASP A 1 285 ? -21.604 10.887 -10.265 1.00 40.81 285 ASP A O 1
ATOM 2234 N N . GLY A 1 286 ? -22.113 9.145 -8.946 1.00 48.09 286 GLY A N 1
ATOM 2235 C CA . GLY A 1 286 ? -21.783 8.117 -9.945 1.00 48.09 286 GLY A CA 1
ATOM 2236 C C . GLY A 1 286 ? -20.334 7.612 -9.989 1.00 48.09 286 GLY A C 1
ATOM 2237 O O . GLY A 1 286 ? -19.930 7.094 -11.026 1.00 48.09 286 GLY A O 1
ATOM 2238 N N . VAL A 1 287 ? -19.564 7.696 -8.891 1.00 50.03 287 VAL A N 1
ATOM 2239 C CA . VAL A 1 287 ? -18.189 7.132 -8.817 1.00 50.03 287 VAL A CA 1
ATOM 2240 C C . VAL A 1 287 ? -18.148 5.638 -9.170 1.00 50.03 287 VAL A C 1
ATOM 2242 O O . VAL A 1 287 ? -17.144 5.165 -9.693 1.00 50.03 287 VAL A O 1
ATOM 2245 N N . PHE A 1 288 ? -19.250 4.909 -8.956 1.00 53.47 288 PHE A N 1
ATOM 2246 C CA . PHE A 1 288 ? -19.401 3.560 -9.486 1.00 53.47 288 PHE A CA 1
ATOM 2247 C C . PHE A 1 288 ? -20.065 3.575 -10.863 1.00 53.47 288 PHE A C 1
ATOM 2249 O O . PHE A 1 288 ? -21.290 3.468 -10.973 1.00 53.47 288 PHE A O 1
ATOM 2256 N N . LEU A 1 289 ? -19.272 3.710 -11.925 1.00 52.31 289 LEU A N 1
ATOM 2257 C CA . LEU A 1 289 ? -19.789 3.544 -13.278 1.00 52.31 289 LEU A CA 1
ATOM 2258 C C . LEU A 1 289 ? -20.128 2.066 -13.502 1.00 52.31 289 LEU A C 1
ATOM 2260 O O . LEU A 1 289 ? -19.280 1.179 -13.394 1.00 52.31 289 LEU A O 1
ATOM 2264 N N . ALA A 1 290 ? -21.389 1.788 -13.832 1.00 45.69 290 ALA A N 1
ATOM 2265 C CA . ALA A 1 290 ? -21.817 0.444 -14.196 1.00 45.69 290 ALA A CA 1
ATOM 2266 C C . ALA A 1 290 ? -20.971 -0.070 -15.381 1.00 45.69 290 ALA A C 1
ATOM 2268 O O . ALA A 1 290 ? -21.083 0.447 -16.491 1.00 45.69 290 ALA A O 1
ATOM 2269 N N . GLY A 1 291 ? -20.129 -1.081 -15.135 1.00 50.19 291 GLY A N 1
ATOM 2270 C CA . GLY A 1 291 ? -19.239 -1.685 -16.135 1.00 50.19 291 GLY A CA 1
ATOM 2271 C C . GLY A 1 291 ? -17.737 -1.456 -15.923 1.00 50.19 291 GLY A C 1
ATOM 2272 O O . GLY A 1 291 ? -16.955 -1.990 -16.706 1.00 50.19 291 GLY A O 1
ATOM 2273 N N . GLU A 1 292 ? -17.315 -0.712 -14.897 1.00 58.84 292 GLU A N 1
ATOM 2274 C CA . GLU A 1 292 ? -15.896 -0.635 -14.521 1.00 58.84 292 GLU A CA 1
ATOM 2275 C C . GLU A 1 292 ? -15.377 -1.950 -13.914 1.00 58.84 292 GLU A C 1
ATOM 2277 O O . GLU A 1 292 ? -16.057 -2.618 -13.130 1.00 58.84 292 GLU A O 1
ATOM 2282 N N . ASP A 1 293 ? -14.141 -2.312 -14.269 1.00 62.00 293 ASP A N 1
ATOM 2283 C CA . ASP A 1 293 ? -13.431 -3.450 -13.686 1.00 62.00 293 ASP A CA 1
ATOM 2284 C C . ASP A 1 293 ? -12.831 -3.069 -12.325 1.00 62.00 293 ASP A C 1
ATOM 2286 O O . ASP A 1 293 ? -11.671 -2.677 -12.210 1.00 62.00 293 ASP A O 1
ATOM 2290 N N . TYR A 1 294 ? -13.632 -3.181 -11.266 1.00 64.56 294 TYR A N 1
ATOM 2291 C CA . TYR A 1 294 ? -13.171 -2.887 -9.907 1.00 64.56 294 TYR A CA 1
ATOM 2292 C C . TYR A 1 294 ? -12.110 -3.862 -9.393 1.00 64.56 294 TYR A C 1
ATOM 2294 O O . TYR A 1 294 ? -11.381 -3.514 -8.466 1.00 64.56 294 TYR A O 1
ATOM 2302 N N . ALA A 1 295 ? -11.955 -5.047 -9.997 1.00 60.75 295 ALA A N 1
ATOM 2303 C CA . ALA A 1 295 ? -10.857 -5.940 -9.634 1.00 60.75 295 ALA A CA 1
ATOM 2304 C C . ALA A 1 295 ? -9.497 -5.320 -9.996 1.00 60.75 295 ALA A C 1
ATOM 2306 O O . ALA A 1 295 ? -8.523 -5.514 -9.272 1.00 60.75 295 ALA A O 1
ATOM 2307 N N . SER A 1 296 ? -9.440 -4.487 -11.044 1.00 66.81 296 SER A N 1
ATOM 2308 C CA . SER A 1 296 ? -8.235 -3.738 -11.417 1.00 66.81 296 SER A CA 1
ATOM 2309 C C . SER A 1 296 ? -7.880 -2.614 -10.430 1.00 66.81 296 SER A C 1
ATOM 2311 O O . SER A 1 296 ? -6.825 -1.990 -10.573 1.00 66.81 296 SER A O 1
ATOM 2313 N N . LYS A 1 297 ? -8.769 -2.310 -9.472 1.00 77.19 297 LYS A N 1
ATOM 2314 C CA . LYS A 1 297 ? -8.596 -1.262 -8.453 1.00 77.19 297 LYS A CA 1
ATOM 2315 C C . LYS A 1 297 ? -8.028 -1.782 -7.139 1.00 77.19 297 LYS A C 1
ATOM 2317 O O . LYS A 1 297 ? -7.700 -0.982 -6.266 1.00 77.19 297 LYS A O 1
ATOM 2322 N N . ALA A 1 298 ? -7.911 -3.098 -6.991 1.00 78.31 298 ALA A N 1
ATOM 2323 C CA . ALA A 1 298 ? -7.290 -3.687 -5.821 1.00 78.31 298 ALA A CA 1
ATOM 2324 C C . ALA A 1 298 ? -5.795 -3.352 -5.743 1.00 78.31 298 ALA A C 1
ATOM 2326 O O . ALA A 1 298 ? -5.124 -3.163 -6.764 1.00 78.31 298 ALA A O 1
ATOM 2327 N N . GLY A 1 299 ? -5.274 -3.316 -4.519 1.00 85.31 299 GLY A N 1
ATOM 2328 C CA . GLY A 1 299 ? -3.838 -3.383 -4.304 1.00 85.31 299 GLY A CA 1
ATOM 2329 C C . GLY A 1 299 ? -3.302 -4.787 -4.595 1.00 85.31 299 GLY A C 1
ATOM 2330 O O . GLY A 1 299 ? -4.054 -5.763 -4.707 1.00 85.31 299 GLY A O 1
ATOM 2331 N N . VAL A 1 300 ? -1.982 -4.884 -4.690 1.00 84.12 300 VAL A N 1
ATOM 2332 C CA . VAL A 1 300 ? -1.246 -6.136 -4.878 1.00 84.12 300 VAL A CA 1
ATOM 2333 C C . VAL A 1 300 ? -0.245 -6.294 -3.744 1.00 84.12 300 VAL A C 1
ATOM 2335 O O . VAL A 1 300 ? 0.369 -5.318 -3.326 1.00 84.12 300 VAL A O 1
ATOM 2338 N N . PHE A 1 301 ? -0.086 -7.520 -3.263 1.00 85.88 301 PHE A N 1
ATOM 2339 C CA . PHE A 1 301 ? 0.977 -7.916 -2.356 1.00 85.88 301 PHE A CA 1
ATOM 2340 C C . PHE A 1 301 ? 1.926 -8.858 -3.090 1.00 85.88 301 PHE A C 1
ATOM 2342 O O . PHE A 1 301 ? 1.499 -9.900 -3.588 1.00 85.88 301 PHE A O 1
ATOM 2349 N N . ASP A 1 302 ? 3.195 -8.480 -3.185 1.00 81.31 302 ASP A N 1
ATOM 2350 C CA . ASP A 1 302 ? 4.223 -9.288 -3.835 1.00 81.31 302 ASP A CA 1
ATOM 2351 C C . ASP A 1 302 ? 5.562 -9.121 -3.119 1.00 81.31 302 ASP A C 1
ATOM 2353 O O . ASP A 1 302 ? 6.044 -8.004 -2.936 1.00 81.31 302 ASP A O 1
ATOM 2357 N N . ASP A 1 303 ? 6.135 -10.240 -2.678 1.00 82.31 303 ASP A N 1
ATOM 2358 C CA . ASP A 1 303 ? 7.452 -10.310 -2.031 1.00 82.31 303 ASP A CA 1
ATOM 2359 C C . ASP A 1 303 ? 7.683 -9.251 -0.928 1.00 82.31 303 ASP A C 1
ATOM 2361 O O . ASP A 1 303 ? 8.698 -8.556 -0.885 1.00 82.31 303 ASP A O 1
ATOM 2365 N N . GLY A 1 304 ? 6.687 -9.063 -0.053 1.00 88.44 304 GLY A N 1
ATOM 2366 C CA . GLY A 1 304 ? 6.744 -8.071 1.026 1.00 88.44 304 GLY A CA 1
ATOM 2367 C C . GLY A 1 304 ? 6.419 -6.629 0.608 1.00 88.44 304 GLY A C 1
ATOM 2368 O O . GLY A 1 304 ? 6.523 -5.724 1.428 1.00 88.44 304 GLY A O 1
ATOM 2369 N N . ASN A 1 305 ? 6.003 -6.381 -0.634 1.00 90.75 305 ASN A N 1
ATOM 2370 C CA . ASN A 1 305 ? 5.575 -5.062 -1.105 1.00 90.75 305 ASN A CA 1
ATOM 2371 C C . ASN A 1 305 ? 4.055 -5.022 -1.264 1.00 90.75 305 ASN A C 1
ATOM 2373 O O . ASN A 1 305 ? 3.488 -5.797 -2.032 1.00 90.75 305 ASN A O 1
ATOM 2377 N N . ILE A 1 306 ? 3.398 -4.103 -0.558 1.00 95.12 306 ILE A N 1
ATOM 2378 C CA . ILE A 1 306 ? 1.969 -3.820 -0.688 1.00 95.12 306 ILE A CA 1
ATOM 2379 C C . ILE A 1 306 ? 1.803 -2.559 -1.534 1.00 95.12 306 ILE A C 1
ATOM 2381 O O . ILE A 1 306 ? 2.035 -1.442 -1.075 1.00 95.12 306 ILE A O 1
ATOM 2385 N N . ASN A 1 307 ? 1.361 -2.733 -2.774 1.00 90.25 307 ASN A N 1
ATOM 2386 C CA . ASN A 1 307 ? 1.316 -1.673 -3.768 1.00 90.25 307 ASN A CA 1
ATOM 2387 C C . ASN A 1 307 ? -0.123 -1.415 -4.229 1.00 90.25 307 ASN A C 1
ATOM 2389 O O . ASN A 1 307 ? -0.777 -2.284 -4.810 1.00 90.25 307 ASN A O 1
ATOM 2393 N N . PHE A 1 308 ? -0.607 -0.197 -3.997 1.00 88.81 308 PHE A N 1
ATOM 2394 C CA . PHE A 1 308 ? -1.894 0.274 -4.510 1.00 88.81 308 PHE A CA 1
ATOM 2395 C C . PHE A 1 308 ? -1.750 1.095 -5.798 1.00 88.81 308 PHE A C 1
ATOM 2397 O O . PHE A 1 308 ? -2.754 1.491 -6.382 1.00 88.81 308 PHE A O 1
ATOM 2404 N N . ARG A 1 309 ? -0.528 1.321 -6.287 1.00 80.25 309 ARG A N 1
ATOM 2405 C CA . ARG A 1 309 ? -0.207 2.070 -7.511 1.00 80.25 309 ARG A CA 1
ATOM 2406 C C . ARG A 1 309 ? -0.899 3.436 -7.486 1.00 80.25 309 ARG A C 1
ATOM 2408 O O . ARG A 1 309 ? -0.797 4.151 -6.493 1.00 80.25 309 ARG A O 1
ATOM 2415 N N . ASN A 1 310 ? -1.637 3.761 -8.544 1.00 77.25 310 ASN A N 1
ATOM 2416 C CA . ASN A 1 310 ? -2.508 4.927 -8.629 1.00 77.25 310 ASN A CA 1
ATOM 2417 C C . ASN A 1 310 ? -3.968 4.653 -8.220 1.00 77.25 310 ASN A C 1
ATOM 2419 O O . ASN A 1 310 ? -4.835 5.498 -8.432 1.00 77.25 310 ASN A O 1
ATOM 2423 N N . ASN A 1 311 ? -4.253 3.479 -7.645 1.00 80.00 311 ASN A N 1
ATOM 2424 C CA . ASN A 1 311 ? -5.574 3.116 -7.130 1.00 80.00 311 ASN A CA 1
ATOM 2425 C C . ASN A 1 311 ? -5.777 3.519 -5.662 1.00 80.00 311 ASN A C 1
ATOM 2427 O O . ASN A 1 311 ? -6.906 3.446 -5.173 1.00 80.00 311 ASN A O 1
ATOM 2431 N N . MET A 1 312 ? -4.721 3.942 -4.956 1.00 87.69 312 MET A N 1
ATOM 2432 C CA . MET A 1 312 ? -4.892 4.663 -3.698 1.00 87.69 312 MET A CA 1
ATOM 2433 C C . MET A 1 312 ? -5.217 6.115 -4.013 1.00 87.69 312 MET A C 1
ATOM 2435 O O . MET A 1 312 ? -4.477 6.799 -4.727 1.00 87.69 312 MET A O 1
ATOM 2439 N N . TYR A 1 313 ? -6.325 6.581 -3.462 1.00 83.38 313 TYR A N 1
ATOM 2440 C CA . TYR A 1 313 ? -6.750 7.959 -3.602 1.00 83.38 313 TYR A CA 1
ATOM 2441 C C . TYR A 1 313 ? -6.540 8.697 -2.297 1.00 83.38 313 TYR A C 1
ATOM 2443 O O . TYR A 1 313 ? -6.501 8.113 -1.214 1.00 83.38 313 TYR A O 1
ATOM 2451 N N . LEU A 1 314 ? -6.429 10.005 -2.429 1.00 80.25 314 LEU A N 1
ATOM 2452 C CA . LEU A 1 314 ? -6.352 10.928 -1.326 1.00 80.25 314 LEU A CA 1
ATOM 2453 C C . LEU A 1 314 ? -7.436 11.980 -1.477 1.00 80.25 314 LEU A C 1
ATOM 2455 O O . LEU A 1 314 ? -7.770 12.411 -2.585 1.00 80.25 314 LEU A O 1
ATOM 2459 N N . THR A 1 315 ? -7.968 12.416 -0.350 1.00 73.75 315 THR A N 1
ATOM 2460 C CA . THR A 1 315 ? -8.879 13.552 -0.304 1.00 73.75 315 THR A CA 1
ATOM 2461 C C . THR A 1 315 ? -8.211 14.692 0.441 1.00 73.75 315 THR A C 1
ATOM 2463 O O . THR A 1 315 ? -7.594 14.463 1.480 1.00 73.75 315 THR A O 1
ATOM 2466 N N . TYR A 1 316 ? -8.346 15.905 -0.081 1.00 65.62 316 TYR A N 1
ATOM 2467 C CA . TYR A 1 316 ? -7.777 17.114 0.510 1.00 65.62 316 TYR A CA 1
ATOM 2468 C C . TYR A 1 316 ? -8.800 18.259 0.491 1.00 65.62 316 TYR A C 1
ATOM 2470 O O . TYR A 1 316 ? -9.710 18.249 -0.351 1.00 65.62 316 TYR A O 1
ATOM 2478 N N . PRO A 1 317 ? -8.688 19.243 1.401 1.00 58.25 317 PRO A N 1
ATOM 2479 C CA . PRO A 1 317 ? -9.632 20.353 1.467 1.00 58.25 317 PRO A CA 1
ATOM 2480 C C . PRO A 1 317 ? -9.610 21.175 0.177 1.00 58.25 317 PRO A C 1
ATOM 2482 O O . PRO A 1 317 ? -8.556 21.412 -0.417 1.00 58.25 317 PRO A O 1
ATOM 2485 N N . SER A 1 318 ? -10.778 21.648 -0.259 1.00 52.97 318 SER A N 1
ATOM 2486 C CA . SER A 1 318 ? -10.898 22.635 -1.331 1.00 52.97 318 SER A CA 1
ATOM 2487 C C . SER A 1 318 ? -11.292 23.989 -0.744 1.00 52.97 318 SER A C 1
ATOM 2489 O O . SER A 1 318 ? -12.201 24.078 0.071 1.00 52.97 318 SER A O 1
ATOM 2491 N N . LEU A 1 319 ? -10.637 25.063 -1.199 1.00 48.06 319 LEU A N 1
ATOM 2492 C CA . LEU A 1 319 ? -10.841 26.454 -0.750 1.00 48.06 319 LEU A CA 1
ATOM 2493 C C . LEU A 1 319 ? -12.259 27.028 -0.991 1.00 48.06 319 LEU A C 1
ATOM 2495 O O . LEU A 1 319 ? -12.465 28.221 -0.772 1.00 48.06 319 LEU A O 1
ATOM 2499 N N . ALA A 1 320 ? -13.219 26.253 -1.507 1.00 44.03 320 ALA A N 1
ATOM 2500 C CA . ALA A 1 320 ? -14.546 26.791 -1.796 1.00 44.03 320 ALA A CA 1
ATOM 2501 C C . ALA A 1 320 ? -15.376 26.866 -0.508 1.00 44.03 320 ALA A C 1
ATOM 2503 O O . ALA A 1 320 ? -15.484 25.870 0.202 1.00 44.03 320 ALA A O 1
ATOM 2504 N N . GLU A 1 321 ? -15.886 28.079 -0.254 1.00 48.41 321 GLU A N 1
ATOM 2505 C CA . GLU A 1 321 ? -16.807 28.524 0.802 1.00 48.41 321 GLU A CA 1
ATOM 2506 C C . GLU A 1 321 ? -16.893 27.601 2.038 1.00 48.41 321 GLU A C 1
ATOM 2508 O O . GLU A 1 321 ? -17.536 26.553 1.981 1.00 48.41 321 GLU A O 1
ATOM 2513 N N . PRO A 1 322 ? -16.339 28.013 3.199 1.00 43.28 322 PRO A N 1
ATOM 2514 C CA . PRO A 1 322 ? -16.377 27.250 4.457 1.00 43.28 322 PRO A CA 1
ATOM 2515 C C . PRO A 1 322 ? -17.770 26.764 4.897 1.00 43.28 322 PRO A C 1
ATOM 2517 O O . PRO A 1 322 ? -17.870 25.887 5.749 1.00 43.28 322 PRO A O 1
ATOM 2520 N N . ALA A 1 323 ? -18.842 27.335 4.340 1.00 45.78 323 ALA A N 1
ATOM 2521 C CA . ALA A 1 323 ? -20.221 26.947 4.603 1.00 45.78 323 ALA A CA 1
ATOM 2522 C C . ALA A 1 323 ? -20.673 25.663 3.871 1.00 45.78 323 ALA A C 1
ATOM 2524 O O . ALA A 1 323 ? -21.688 25.093 4.266 1.00 45.78 323 ALA A O 1
ATOM 2525 N N . GLU A 1 324 ? -19.954 25.201 2.837 1.00 45.09 324 GLU A N 1
ATOM 2526 C CA . GLU A 1 324 ? -20.383 24.083 1.975 1.00 45.09 324 GLU A CA 1
ATOM 2527 C C . GLU A 1 324 ? -19.507 22.817 2.070 1.00 45.09 324 GLU A C 1
ATOM 2529 O O . GLU A 1 324 ? -19.885 21.784 1.523 1.00 45.09 324 GLU A O 1
ATOM 2534 N N . GLY A 1 325 ? -18.371 22.847 2.784 1.00 48.22 325 GLY A N 1
ATOM 2535 C CA . GLY A 1 325 ? -17.571 21.643 3.077 1.00 48.22 325 GLY A CA 1
ATOM 2536 C C . GLY A 1 325 ? -17.054 20.903 1.833 1.00 48.22 325 GLY A C 1
ATOM 2537 O O . GLY A 1 325 ? -17.270 19.700 1.686 1.00 48.22 325 GLY A O 1
ATOM 2538 N N . SER A 1 326 ? -16.399 21.610 0.907 1.00 51.25 326 SER A N 1
ATOM 2539 C CA . SER A 1 326 ? -15.933 21.011 -0.353 1.00 51.25 326 SER A CA 1
ATOM 2540 C C . SER A 1 326 ? -14.584 20.274 -0.221 1.00 51.25 326 SER A C 1
ATOM 2542 O O . SER A 1 326 ? -13.597 20.824 0.270 1.00 51.25 326 SER A O 1
ATOM 2544 N N . PHE A 1 327 ? -14.514 19.035 -0.721 1.00 57.56 327 PHE A N 1
ATOM 2545 C CA . PHE A 1 327 ? -13.295 18.212 -0.787 1.00 57.56 327 PHE A CA 1
ATOM 2546 C C . PHE A 1 327 ? -12.853 18.016 -2.242 1.00 57.56 327 PHE A C 1
ATOM 2548 O O . PHE A 1 327 ? -13.678 17.973 -3.157 1.00 57.56 327 PHE A O 1
ATOM 2555 N N . ARG A 1 328 ? -11.546 17.861 -2.473 1.00 60.88 328 ARG A N 1
ATOM 2556 C CA . ARG A 1 328 ? -10.985 17.409 -3.754 1.00 60.88 328 ARG A CA 1
ATOM 2557 C C . ARG A 1 328 ? -10.486 15.982 -3.631 1.00 60.88 328 ARG A C 1
ATOM 2559 O O . ARG A 1 328 ? -9.865 15.618 -2.638 1.00 60.88 328 ARG A O 1
ATOM 2566 N N . LEU A 1 329 ? -10.731 15.206 -4.681 1.00 67.88 329 LEU A N 1
ATOM 2567 C CA . LEU A 1 329 ? -10.226 13.852 -4.846 1.00 67.88 329 LEU A CA 1
ATOM 2568 C C . LEU A 1 329 ? -8.996 13.887 -5.762 1.00 67.88 329 LEU A C 1
ATOM 2570 O O . LEU A 1 329 ? -9.053 14.437 -6.863 1.00 67.88 329 LEU A O 1
ATOM 2574 N N . GLY A 1 330 ? -7.890 13.308 -5.307 1.00 72.81 330 GLY A N 1
ATOM 2575 C CA . GLY A 1 330 ? -6.688 13.058 -6.099 1.00 72.81 330 GLY A CA 1
ATOM 2576 C C . GLY A 1 330 ? -6.297 11.586 -6.030 1.00 72.81 330 GLY A C 1
ATOM 2577 O O . GLY A 1 330 ? -6.690 10.883 -5.103 1.00 72.81 330 GLY A O 1
ATOM 2578 N N . SER A 1 331 ? -5.532 11.110 -7.004 1.00 74.69 331 SER A N 1
ATOM 2579 C CA . SER A 1 331 ? -4.847 9.819 -6.914 1.00 74.69 331 SER A CA 1
ATOM 2580 C C . SER A 1 331 ? -3.385 10.050 -6.567 1.00 74.69 331 SER A C 1
ATOM 2582 O O . SER A 1 331 ? -2.788 11.029 -7.021 1.00 74.69 331 SER A O 1
ATOM 2584 N N . PHE A 1 332 ? -2.790 9.129 -5.818 1.00 82.25 332 PHE A N 1
ATOM 2585 C CA . PHE A 1 332 ? -1.338 9.018 -5.828 1.00 82.25 332 PHE A CA 1
ATOM 2586 C C . PHE A 1 332 ? -0.878 8.558 -7.222 1.00 82.25 332 PHE A C 1
ATOM 2588 O O . PHE A 1 332 ? -1.600 7.845 -7.913 1.00 82.25 332 PHE A O 1
ATOM 2595 N N . ASP A 1 333 ? 0.318 8.951 -7.651 1.00 81.69 333 ASP A N 1
ATOM 2596 C CA . ASP A 1 333 ? 0.988 8.330 -8.802 1.00 81.69 333 ASP A CA 1
ATOM 2597 C C . ASP A 1 333 ? 1.665 7.014 -8.380 1.00 81.69 333 ASP A C 1
ATOM 2599 O O . ASP A 1 333 ? 1.805 6.086 -9.176 1.00 81.69 333 ASP A O 1
ATOM 2603 N N . LYS A 1 334 ? 2.063 6.932 -7.104 1.00 84.94 334 LYS A N 1
ATOM 2604 C CA . LYS A 1 334 ? 2.634 5.751 -6.452 1.00 84.94 334 LYS A CA 1
ATOM 2605 C C . LYS A 1 334 ? 2.196 5.736 -4.992 1.00 84.94 334 LYS A C 1
ATOM 2607 O O . LYS A 1 334 ? 2.344 6.746 -4.309 1.00 84.94 334 LYS A O 1
ATOM 2612 N N . TRP A 1 335 ? 1.725 4.589 -4.515 1.00 92.06 335 TRP A N 1
ATOM 2613 C CA . TRP A 1 335 ? 1.549 4.290 -3.095 1.00 92.06 335 TRP A CA 1
ATOM 2614 C C . TRP A 1 335 ? 2.008 2.849 -2.861 1.00 92.06 335 TRP A C 1
ATOM 2616 O O . TRP A 1 335 ? 1.362 1.905 -3.326 1.00 92.06 335 TRP A O 1
ATOM 2626 N N . ASN A 1 336 ? 3.157 2.690 -2.208 1.00 92.56 336 ASN A N 1
ATOM 2627 C CA . ASN A 1 336 ? 3.799 1.400 -1.973 1.00 92.56 336 ASN A CA 1
ATOM 2628 C C . ASN A 1 336 ? 4.295 1.309 -0.529 1.00 92.56 336 ASN A C 1
ATOM 2630 O O . ASN A 1 336 ? 5.187 2.056 -0.140 1.00 92.56 336 ASN A O 1
ATOM 2634 N N . LEU A 1 337 ? 3.749 0.377 0.243 1.00 95.88 337 LEU A N 1
ATOM 2635 C CA . LEU A 1 337 ? 4.258 0.012 1.556 1.00 95.88 337 LEU A CA 1
ATOM 2636 C C . LEU A 1 337 ? 5.201 -1.185 1.408 1.00 95.88 337 LEU A C 1
ATOM 2638 O O . LEU A 1 337 ? 4.768 -2.311 1.162 1.00 95.88 337 LEU A O 1
ATOM 2642 N N . ARG A 1 338 ? 6.494 -0.934 1.582 1.00 94.31 338 ARG A N 1
ATOM 2643 C CA . ARG A 1 338 ? 7.543 -1.948 1.603 1.00 94.31 338 ARG A CA 1
ATOM 2644 C C . ARG A 1 338 ? 7.734 -2.440 3.034 1.00 94.31 338 ARG A C 1
ATOM 2646 O O . ARG A 1 338 ? 8.166 -1.673 3.891 1.00 94.31 338 ARG A O 1
ATOM 2653 N N . LEU A 1 339 ? 7.404 -3.701 3.292 1.00 96.12 339 LEU A N 1
ATOM 2654 C CA . LEU A 1 339 ? 7.601 -4.323 4.599 1.00 96.12 339 LEU A CA 1
ATOM 2655 C C . LEU A 1 339 ? 9.095 -4.450 4.929 1.00 96.12 339 LEU A C 1
ATOM 2657 O O . LEU A 1 339 ? 9.924 -4.563 4.026 1.00 96.12 339 LEU A O 1
ATOM 2661 N N . ALA A 1 340 ? 9.439 -4.472 6.218 1.00 95.19 340 ALA A N 1
ATOM 2662 C CA . ALA A 1 340 ? 10.825 -4.620 6.671 1.00 95.19 340 ALA A CA 1
ATOM 2663 C C . ALA A 1 340 ? 11.507 -5.858 6.060 1.00 95.19 340 ALA A C 1
ATOM 2665 O O . ALA A 1 340 ? 12.640 -5.788 5.599 1.00 95.19 340 ALA A O 1
ATOM 2666 N N . ASN A 1 341 ? 10.774 -6.971 5.964 1.00 91.12 341 ASN A N 1
ATOM 2667 C CA . ASN A 1 341 ? 11.239 -8.231 5.386 1.00 91.12 341 ASN A CA 1
ATOM 2668 C C . ASN A 1 341 ? 11.005 -8.361 3.868 1.00 91.12 341 ASN A C 1
ATOM 2670 O O . ASN A 1 341 ? 11.049 -9.473 3.341 1.00 91.12 341 ASN A O 1
ATOM 2674 N N . ALA A 1 342 ? 10.706 -7.264 3.169 1.00 87.56 342 ALA A N 1
ATOM 2675 C CA . ALA A 1 342 ? 10.465 -7.292 1.733 1.00 87.56 342 ALA A CA 1
ATOM 2676 C C . ALA A 1 342 ? 11.732 -7.625 0.943 1.00 87.56 342 ALA A C 1
ATOM 2678 O O . ALA A 1 342 ? 12.806 -7.065 1.198 1.00 87.56 342 ALA A O 1
ATOM 2679 N N . GLY A 1 343 ? 11.578 -8.476 -0.075 1.00 69.31 343 GLY A N 1
ATOM 2680 C CA . GLY A 1 343 ? 12.642 -8.781 -1.023 1.00 69.31 343 GLY A CA 1
ATOM 2681 C C . GLY A 1 343 ? 13.093 -7.556 -1.826 1.00 69.31 343 GLY A C 1
ATOM 2682 O O . GLY A 1 343 ? 12.550 -6.448 -1.713 1.00 69.31 343 GLY A O 1
ATOM 2683 N N . GLU A 1 344 ? 14.130 -7.736 -2.645 1.00 61.94 344 GLU A N 1
ATOM 2684 C CA . GLU A 1 344 ? 14.554 -6.691 -3.577 1.00 61.94 344 GLU A CA 1
ATOM 2685 C C . GLU A 1 344 ? 13.435 -6.400 -4.584 1.00 61.94 344 GLU A C 1
ATOM 2687 O O . GLU A 1 344 ? 12.977 -7.280 -5.315 1.00 61.94 344 GLU A O 1
ATOM 2692 N N . THR A 1 345 ? 13.024 -5.134 -4.662 1.00 55.38 345 THR A N 1
ATOM 2693 C CA . THR A 1 345 ? 12.118 -4.647 -5.703 1.00 55.38 345 THR A CA 1
ATOM 2694 C C . THR A 1 345 ? 12.753 -4.855 -7.077 1.00 55.38 345 THR A C 1
ATOM 2696 O O . THR A 1 345 ? 13.727 -4.184 -7.428 1.00 55.38 345 THR A O 1
ATOM 2699 N N . LYS A 1 346 ? 12.189 -5.759 -7.883 1.00 64.06 346 LYS A N 1
ATOM 2700 C CA . LYS A 1 346 ? 12.566 -5.912 -9.291 1.00 64.06 346 LYS A CA 1
ATOM 2701 C C . LYS A 1 346 ? 11.864 -4.831 -10.102 1.00 64.06 346 LYS A C 1
ATOM 2703 O O . LYS A 1 346 ? 10.679 -4.937 -10.379 1.00 64.06 346 LYS A O 1
ATOM 2708 N N . GLU A 1 347 ? 12.589 -3.784 -10.485 1.00 72.75 347 GLU A N 1
ATOM 2709 C CA . GLU A 1 347 ? 12.053 -2.739 -11.373 1.00 72.75 347 GLU A CA 1
ATOM 2710 C C . GLU A 1 347 ? 11.866 -3.262 -12.813 1.00 72.75 347 GLU A C 1
ATOM 2712 O O . GLU A 1 347 ? 10.973 -2.824 -13.541 1.00 72.75 347 GLU A O 1
ATOM 2717 N N . TRP A 1 348 ? 12.689 -4.237 -13.212 1.00 83.88 348 TRP A N 1
ATOM 2718 C CA . TRP A 1 348 ? 12.732 -4.792 -14.560 1.00 83.88 348 TRP A CA 1
ATOM 2719 C C . TRP A 1 348 ? 12.771 -6.319 -14.534 1.00 83.88 348 TRP A C 1
ATOM 2721 O O . TRP A 1 348 ? 13.513 -6.921 -13.756 1.00 83.88 348 TRP A O 1
ATOM 2731 N N . GLU A 1 349 ? 12.025 -6.945 -15.437 1.00 90.38 349 GLU A N 1
ATOM 2732 C CA . GLU A 1 349 ? 12.077 -8.380 -15.702 1.00 90.38 349 GLU A CA 1
ATOM 2733 C C . GLU A 1 349 ? 12.643 -8.657 -17.096 1.00 90.38 349 GLU A C 1
ATOM 2735 O O . GLU A 1 349 ? 12.347 -7.950 -18.059 1.00 90.38 349 GLU A O 1
ATOM 2740 N N . SER A 1 350 ? 13.493 -9.677 -17.222 1.00 92.50 350 SER A N 1
ATOM 2741 C CA . SER A 1 350 ? 14.044 -10.061 -18.521 1.00 92.50 350 SER A CA 1
ATOM 2742 C C . SER A 1 350 ? 13.020 -10.886 -19.292 1.00 92.50 350 SER A C 1
ATOM 2744 O O . SER A 1 350 ? 12.560 -11.916 -18.800 1.00 92.50 350 SER A O 1
ATOM 2746 N N . LEU A 1 351 ? 12.716 -10.487 -20.528 1.00 91.38 351 LEU A N 1
ATOM 2747 C CA . LEU A 1 351 ? 11.916 -11.308 -21.445 1.00 91.38 351 LEU A CA 1
ATOM 2748 C C . LEU A 1 351 ? 12.784 -12.307 -22.229 1.00 91.38 351 LEU A C 1
ATOM 2750 O O . LEU A 1 351 ? 12.257 -13.187 -22.910 1.00 91.38 351 LEU A O 1
ATOM 2754 N N . GLY A 1 352 ? 14.111 -12.196 -22.115 1.00 91.88 352 GLY A N 1
ATOM 2755 C CA . GLY A 1 352 ? 15.091 -13.051 -22.777 1.00 91.88 352 GLY A CA 1
ATOM 2756 C C . GLY A 1 352 ? 15.696 -12.436 -24.041 1.00 91.88 352 GLY A C 1
ATOM 2757 O O . GLY A 1 352 ? 15.603 -11.233 -24.291 1.00 91.88 352 GLY A O 1
ATOM 2758 N N . ALA A 1 353 ? 16.369 -13.280 -24.825 1.00 92.25 353 ALA A N 1
ATOM 2759 C CA . ALA A 1 353 ? 17.067 -12.876 -26.042 1.00 92.25 353 ALA A CA 1
ATOM 2760 C C . ALA A 1 353 ? 16.095 -12.571 -27.194 1.00 92.25 353 ALA A C 1
ATOM 2762 O O . ALA A 1 353 ? 15.141 -13.314 -27.429 1.00 92.25 353 ALA A O 1
ATOM 2763 N N . CYS A 1 354 ? 16.372 -11.507 -27.939 1.00 90.69 354 CYS A N 1
ATOM 2764 C CA . CYS A 1 354 ? 15.573 -11.008 -29.053 1.00 90.69 354 CYS A CA 1
ATOM 2765 C C . CYS A 1 354 ? 16.463 -10.547 -30.216 1.00 90.69 354 CYS A C 1
ATOM 2767 O O . CYS A 1 354 ? 17.655 -10.304 -30.028 1.00 90.69 354 CYS A O 1
ATOM 2769 N N . GLU A 1 355 ? 15.890 -10.434 -31.417 1.00 92.56 355 GLU A N 1
ATOM 2770 C CA . GLU A 1 355 ? 16.608 -9.932 -32.595 1.00 92.56 355 GLU A CA 1
ATOM 2771 C C . GLU A 1 355 ? 16.439 -8.418 -32.712 1.00 92.56 355 GLU A C 1
ATOM 2773 O O . GLU A 1 355 ? 15.314 -7.914 -32.801 1.00 92.56 355 GLU A O 1
ATOM 2778 N N . PHE A 1 356 ? 17.562 -7.705 -32.747 1.00 94.44 356 PHE A N 1
ATOM 2779 C CA . PHE A 1 356 ? 17.633 -6.268 -32.967 1.00 94.44 356 PHE A CA 1
ATOM 2780 C C . PHE A 1 356 ? 18.356 -5.982 -34.279 1.00 94.44 356 PHE A C 1
ATOM 2782 O O . PHE A 1 356 ? 19.436 -6.504 -34.540 1.00 94.44 356 PHE A O 1
ATOM 2789 N N . THR A 1 357 ? 17.720 -5.182 -35.125 1.00 93.94 357 THR A N 1
ATOM 2790 C CA . THR A 1 357 ? 18.248 -4.679 -36.390 1.00 93.94 357 THR A CA 1
ATOM 2791 C C . THR A 1 357 ? 18.548 -3.203 -36.209 1.00 93.94 357 THR A C 1
ATOM 2793 O O . THR A 1 357 ? 17.612 -2.428 -35.981 1.00 93.94 357 THR A O 1
ATOM 2796 N N . ASP A 1 358 ? 19.826 -2.839 -36.280 1.00 93.62 358 ASP A N 1
ATOM 2797 C CA . ASP A 1 358 ? 20.297 -1.512 -35.896 1.00 93.62 358 ASP A CA 1
ATOM 2798 C C . ASP A 1 358 ? 19.753 -0.402 -36.823 1.00 93.62 358 ASP A C 1
ATOM 2800 O O . ASP A 1 358 ? 19.942 -0.452 -38.041 1.00 93.62 358 ASP A O 1
ATOM 2804 N N . PRO A 1 359 ? 19.075 0.621 -36.270 1.00 92.31 359 PRO A N 1
ATOM 2805 C CA . PRO A 1 359 ? 18.685 1.815 -37.005 1.00 92.31 359 PRO A CA 1
ATOM 2806 C C . PRO A 1 359 ? 19.687 2.971 -36.896 1.00 92.31 359 PRO A C 1
ATOM 2808 O O . PRO A 1 359 ? 19.542 3.931 -37.654 1.00 92.31 359 PRO A O 1
ATOM 2811 N N . PHE A 1 360 ? 20.627 2.957 -35.948 1.00 94.12 360 PHE A N 1
ATOM 2812 C CA . PHE A 1 360 ? 21.379 4.155 -35.566 1.00 94.12 360 PHE A CA 1
ATOM 2813 C C . PHE A 1 360 ? 22.798 4.169 -36.128 1.00 94.12 360 PHE A C 1
ATOM 2815 O O . PHE A 1 360 ? 23.148 5.080 -36.879 1.00 94.12 360 PHE A O 1
ATOM 2822 N N . ILE A 1 361 ? 23.618 3.190 -35.757 1.00 92.75 361 ILE A N 1
ATOM 2823 C CA . ILE A 1 361 ? 25.061 3.184 -36.010 1.00 92.75 361 ILE A CA 1
ATOM 2824 C C . ILE A 1 361 ? 25.358 2.853 -37.476 1.00 92.75 361 ILE A C 1
ATOM 2826 O O . ILE A 1 361 ? 26.118 3.575 -38.122 1.00 92.75 361 ILE A O 1
ATOM 2830 N N . ASP A 1 362 ? 24.702 1.842 -38.040 1.00 90.81 362 ASP A N 1
ATOM 2831 C CA . ASP A 1 362 ? 24.829 1.451 -39.443 1.00 90.81 362 ASP A CA 1
ATOM 2832 C C . ASP A 1 362 ? 24.470 2.597 -40.382 1.00 90.81 362 ASP A C 1
ATOM 2834 O O . ASP A 1 362 ? 25.200 2.890 -41.328 1.00 90.81 362 ASP A O 1
ATOM 2838 N N . ASN A 1 363 ? 23.363 3.291 -40.104 1.00 90.62 363 ASN A N 1
ATOM 2839 C CA . ASN A 1 363 ? 22.958 4.434 -40.915 1.00 90.62 363 ASN A CA 1
ATOM 2840 C C . ASN A 1 363 ? 23.892 5.633 -40.719 1.00 90.62 363 ASN A C 1
ATOM 2842 O O . ASN A 1 363 ? 24.183 6.324 -41.692 1.00 90.62 363 ASN A O 1
ATOM 2846 N N . PHE A 1 364 ? 24.383 5.874 -39.499 1.00 90.50 364 PHE A N 1
ATOM 2847 C CA . PHE A 1 364 ? 25.325 6.961 -39.220 1.00 90.50 364 PHE A CA 1
ATOM 2848 C C . PHE A 1 364 ? 26.650 6.791 -39.980 1.00 90.50 364 PHE A C 1
ATOM 2850 O O . PHE A 1 364 ? 27.160 7.757 -40.544 1.00 90.50 364 PHE A O 1
ATOM 2857 N N . PHE A 1 365 ? 27.177 5.565 -40.052 1.00 88.69 365 PHE A N 1
ATOM 2858 C CA . PHE A 1 365 ? 28.416 5.247 -40.774 1.00 88.69 365 PHE A CA 1
ATOM 2859 C C . PHE A 1 365 ? 28.203 4.810 -42.233 1.00 88.69 365 PHE A C 1
ATOM 2861 O O . PHE A 1 365 ? 29.170 4.467 -42.916 1.00 88.69 365 PHE A O 1
ATOM 2868 N N . GLU A 1 366 ? 26.961 4.829 -42.724 1.00 87.50 366 GLU A N 1
ATOM 2869 C CA . GLU A 1 366 ? 26.572 4.360 -44.061 1.00 87.50 366 GLU A CA 1
ATOM 2870 C C . GLU A 1 366 ? 27.057 2.923 -44.374 1.00 87.50 366 GLU A C 1
ATOM 2872 O O . GLU A 1 366 ? 27.500 2.624 -45.490 1.00 87.50 366 GLU A O 1
ATOM 2877 N N . ILE A 1 367 ? 26.972 2.029 -43.384 1.00 85.06 367 ILE A N 1
ATOM 2878 C CA . ILE A 1 367 ? 27.341 0.612 -43.496 1.00 85.06 367 ILE A CA 1
ATOM 2879 C C . ILE A 1 367 ? 26.391 -0.102 -44.476 1.00 85.06 367 ILE A C 1
ATOM 2881 O O . ILE A 1 367 ? 25.193 0.177 -44.553 1.00 85.06 367 ILE A O 1
ATOM 2885 N N . GLU A 1 368 ? 26.940 -1.001 -45.302 1.00 78.31 368 GLU A N 1
ATOM 2886 C CA . GLU A 1 368 ? 26.167 -1.698 -46.331 1.00 78.31 368 GLU A CA 1
ATOM 2887 C C . GLU A 1 368 ? 25.298 -2.812 -45.731 1.00 78.31 368 GLU A C 1
ATOM 2889 O O . GLU A 1 368 ? 25.786 -3.886 -45.384 1.00 78.31 368 GLU A O 1
ATOM 2894 N N . GLY A 1 369 ? 23.986 -2.565 -45.707 1.00 70.62 369 GLY A N 1
ATOM 2895 C CA . GLY A 1 369 ? 22.983 -3.493 -45.187 1.00 70.62 369 GLY A CA 1
ATOM 2896 C C . GLY A 1 369 ? 22.767 -3.324 -43.680 1.00 70.62 369 GLY A C 1
ATOM 2897 O O . GLY A 1 369 ? 23.663 -2.854 -42.989 1.00 70.62 369 GLY A O 1
ATOM 2898 N N . PRO A 1 370 ? 21.577 -3.676 -43.162 1.00 81.69 370 PRO A N 1
ATOM 2899 C CA . PRO A 1 370 ? 21.318 -3.550 -41.741 1.00 81.69 370 PRO A CA 1
ATOM 2900 C C . PRO A 1 370 ? 21.941 -4.720 -40.978 1.00 81.69 370 PRO A C 1
ATOM 2902 O O . PRO A 1 370 ? 21.760 -5.890 -41.332 1.00 81.69 370 PRO A O 1
ATOM 2905 N N . THR A 1 371 ? 22.633 -4.405 -39.900 1.00 90.12 371 THR A N 1
ATOM 2906 C CA . THR A 1 371 ? 23.193 -5.357 -38.958 1.00 90.12 371 THR A CA 1
ATOM 2907 C C . THR A 1 371 ? 22.080 -5.842 -38.039 1.00 90.12 371 THR A C 1
ATOM 2909 O O . THR A 1 371 ? 21.507 -5.077 -37.262 1.00 90.12 371 THR A O 1
ATOM 2912 N N . THR A 1 372 ? 21.779 -7.139 -38.111 1.00 91.94 372 THR A N 1
ATOM 2913 C CA . THR A 1 372 ? 20.861 -7.814 -37.187 1.00 91.94 372 THR A CA 1
ATOM 2914 C C . THR A 1 372 ? 21.645 -8.721 -36.248 1.00 91.94 372 THR A C 1
ATOM 2916 O O . THR A 1 372 ? 22.450 -9.538 -36.696 1.00 91.94 372 THR A O 1
ATOM 2919 N N . TYR A 1 373 ? 21.401 -8.595 -34.948 1.00 92.31 373 TYR A N 1
ATOM 2920 C CA . TYR A 1 373 ? 22.111 -9.327 -33.904 1.00 92.31 373 TYR A CA 1
ATOM 2921 C C . TYR A 1 373 ? 21.223 -9.544 -32.671 1.00 92.31 373 TYR A C 1
ATOM 2923 O O . TYR A 1 373 ? 20.114 -9.016 -32.575 1.00 92.31 373 TYR A O 1
ATOM 2931 N N . SER A 1 374 ? 21.680 -10.399 -31.754 1.00 91.94 374 SER A N 1
ATOM 2932 C CA . SER A 1 374 ? 20.908 -10.799 -30.575 1.00 91.94 374 SER A CA 1
ATOM 2933 C C . SER A 1 374 ? 21.217 -9.898 -29.385 1.00 91.94 374 SER A C 1
ATOM 2935 O O . SER A 1 374 ? 22.378 -9.759 -29.017 1.00 91.94 374 SER A O 1
ATOM 2937 N N . VAL A 1 375 ? 20.179 -9.391 -28.724 1.00 93.94 375 VAL A N 1
ATOM 2938 C CA . VAL A 1 375 ? 20.274 -8.617 -27.474 1.00 93.94 375 VAL A CA 1
ATOM 2939 C C . VAL A 1 375 ? 19.283 -9.151 -26.442 1.00 93.94 375 VAL A C 1
ATOM 2941 O O . VAL A 1 375 ? 18.306 -9.811 -26.797 1.00 93.94 375 VAL A O 1
ATOM 2944 N N . THR A 1 376 ? 19.504 -8.873 -25.158 1.00 94.94 376 THR A N 1
ATOM 2945 C CA . THR A 1 376 ? 18.530 -9.199 -24.104 1.00 94.94 376 THR A CA 1
ATOM 2946 C C . THR A 1 376 ? 17.566 -8.036 -23.923 1.00 94.94 376 THR A C 1
ATOM 2948 O O . THR A 1 376 ? 18.002 -6.905 -23.707 1.00 94.94 376 THR A O 1
ATOM 2951 N N . VAL A 1 377 ? 16.264 -8.311 -23.982 1.00 95.56 377 VAL A N 1
ATOM 2952 C CA . VAL A 1 377 ? 15.220 -7.320 -23.701 1.00 95.56 377 VAL A CA 1
ATOM 2953 C C . VAL A 1 377 ? 14.677 -7.481 -22.284 1.00 95.56 377 VAL A C 1
ATOM 2955 O O . VAL A 1 377 ? 14.525 -8.592 -21.769 1.00 95.56 377 VAL A O 1
ATOM 2958 N N . TRP A 1 378 ? 14.369 -6.346 -21.672 1.00 95.06 378 TRP A N 1
ATOM 2959 C CA . TRP A 1 378 ? 13.790 -6.227 -20.347 1.00 95.06 378 TRP A CA 1
ATOM 2960 C C . TRP A 1 378 ? 12.520 -5.376 -20.406 1.00 95.06 378 TRP A C 1
ATOM 2962 O O . TRP A 1 378 ? 12.431 -4.446 -21.209 1.00 95.06 378 TRP A O 1
ATOM 2972 N N . GLN A 1 379 ? 11.546 -5.695 -19.561 1.00 93.12 379 GLN A N 1
ATOM 2973 C CA . GLN A 1 379 ? 10.266 -5.003 -19.431 1.00 93.12 379 GLN A CA 1
ATOM 2974 C C . GLN A 1 379 ? 10.111 -4.482 -18.004 1.00 93.12 379 GLN A C 1
ATOM 2976 O O . GLN A 1 379 ? 10.532 -5.137 -17.053 1.00 93.12 379 GLN A O 1
ATOM 2981 N N . ASN A 1 380 ? 9.564 -3.280 -17.849 1.00 87.44 380 ASN A N 1
ATOM 2982 C CA . ASN A 1 380 ? 9.357 -2.701 -16.527 1.00 87.44 380 ASN A CA 1
ATOM 2983 C C . ASN A 1 380 ? 8.170 -3.386 -15.832 1.00 87.44 380 ASN A C 1
ATOM 2985 O O . ASN A 1 380 ? 7.117 -3.564 -16.447 1.00 87.44 380 ASN A O 1
ATOM 2989 N N . VAL A 1 381 ? 8.339 -3.740 -14.556 1.00 77.88 381 VAL A N 1
ATOM 2990 C CA . VAL A 1 381 ? 7.346 -4.514 -13.788 1.00 77.88 381 VAL A CA 1
ATOM 2991 C C . VAL A 1 381 ? 6.083 -3.695 -13.497 1.00 77.88 381 VAL A C 1
ATOM 2993 O O . VAL A 1 381 ? 4.969 -4.203 -13.620 1.00 77.88 381 VAL A O 1
ATOM 2996 N N . ASP A 1 382 ? 6.234 -2.409 -13.170 1.00 67.25 382 ASP A N 1
ATOM 2997 C CA . ASP A 1 382 ? 5.105 -1.520 -12.861 1.00 67.25 382 ASP A CA 1
ATOM 2998 C C . ASP A 1 382 ? 4.463 -0.906 -14.115 1.00 67.25 382 ASP A C 1
ATOM 3000 O O . ASP A 1 382 ? 3.275 -0.575 -14.119 1.00 67.25 382 ASP A O 1
ATOM 3004 N N . ASN A 1 383 ? 5.231 -0.763 -15.198 1.00 70.88 383 ASN A N 1
ATOM 3005 C CA . ASN A 1 383 ? 4.784 -0.221 -16.474 1.00 70.88 383 ASN A CA 1
ATOM 3006 C C . ASN A 1 383 ? 5.155 -1.154 -17.644 1.00 70.88 383 ASN A C 1
ATOM 3008 O O . ASN A 1 383 ? 6.163 -0.926 -18.319 1.00 70.88 383 ASN A O 1
ATOM 3012 N N . PRO A 1 384 ? 4.289 -2.129 -17.980 1.00 82.88 384 PRO A N 1
ATOM 3013 C CA . PRO A 1 384 ? 4.513 -3.072 -19.079 1.00 82.88 384 PRO A CA 1
ATOM 3014 C C . PRO A 1 384 ? 4.654 -2.436 -20.475 1.00 82.88 384 PRO A C 1
ATOM 3016 O O . PRO A 1 384 ? 4.972 -3.126 -21.443 1.00 82.88 384 PRO A O 1
ATOM 3019 N N . SER A 1 385 ? 4.421 -1.132 -20.618 1.00 83.44 385 SER A N 1
ATOM 3020 C CA . SER A 1 385 ? 4.655 -0.383 -21.857 1.00 83.44 385 SER A CA 1
ATOM 3021 C C . SER A 1 385 ? 6.052 0.244 -21.929 1.00 83.44 385 SER A C 1
ATOM 3023 O O . SER A 1 385 ? 6.351 0.962 -22.884 1.00 83.44 385 SER A O 1
ATOM 3025 N N . ARG A 1 386 ? 6.919 0.012 -20.938 1.00 84.75 386 ARG A N 1
ATOM 3026 C CA . ARG A 1 386 ? 8.327 0.419 -20.960 1.00 84.75 386 ARG A CA 1
ATOM 3027 C C . ARG A 1 386 ? 9.231 -0.794 -21.080 1.00 84.75 386 ARG A C 1
ATOM 3029 O O . ARG A 1 386 ? 9.071 -1.783 -20.369 1.00 84.75 386 ARG A O 1
ATOM 3036 N N . TYR A 1 387 ? 10.210 -0.663 -21.961 1.00 94.50 387 TYR A N 1
ATOM 3037 C CA . TYR A 1 387 ? 11.174 -1.703 -22.268 1.00 94.50 387 TYR A CA 1
ATOM 3038 C C . TYR A 1 387 ? 12.564 -1.097 -22.414 1.00 94.50 387 TYR A C 1
ATOM 3040 O O . TYR A 1 387 ? 12.705 0.089 -22.727 1.00 94.50 387 TYR A O 1
ATOM 3048 N N . TYR A 1 388 ? 13.586 -1.932 -22.269 1.00 95.44 388 TYR A N 1
ATOM 3049 C CA . TYR A 1 388 ? 14.920 -1.616 -22.756 1.00 95.44 388 TYR A CA 1
ATOM 3050 C C . TYR A 1 388 ? 15.603 -2.843 -23.349 1.00 95.44 388 TYR A C 1
ATOM 3052 O O . TYR A 1 388 ? 15.314 -3.976 -22.960 1.00 95.44 388 TYR A O 1
ATOM 3060 N N . ILE A 1 389 ? 16.535 -2.619 -24.275 1.00 96.12 389 ILE A N 1
ATOM 3061 C CA . ILE A 1 389 ? 17.520 -3.634 -24.666 1.00 96.12 389 ILE A CA 1
ATOM 3062 C C . ILE A 1 389 ? 18.856 -3.353 -23.989 1.00 96.12 389 ILE A C 1
ATOM 3064 O O . ILE A 1 389 ? 19.300 -2.206 -23.889 1.00 96.12 389 ILE A O 1
ATOM 3068 N N . GLN A 1 390 ? 19.457 -4.412 -23.462 1.00 94.31 390 GLN A N 1
ATOM 3069 C CA . GLN A 1 390 ? 20.662 -4.333 -22.655 1.00 94.31 390 GLN A CA 1
ATOM 3070 C C . GLN A 1 390 ? 21.895 -4.114 -23.531 1.00 94.31 390 GLN A C 1
ATOM 3072 O O . GLN A 1 390 ? 22.182 -4.941 -24.394 1.00 94.31 390 GLN A O 1
ATOM 3077 N N . ALA A 1 391 ? 22.635 -3.033 -23.264 1.00 92.44 391 ALA A N 1
ATOM 3078 C CA . ALA A 1 391 ? 23.983 -2.806 -23.790 1.00 92.44 391 ALA A CA 1
ATOM 3079 C C . ALA A 1 391 ? 24.166 -3.039 -25.311 1.00 92.44 391 ALA A C 1
ATOM 3081 O O . ALA A 1 391 ? 25.160 -3.658 -25.696 1.00 92.44 391 ALA A O 1
ATOM 3082 N N . PRO A 1 392 ? 23.262 -2.571 -26.201 1.00 93.56 392 PRO A N 1
ATOM 3083 C CA . PRO A 1 392 ? 23.195 -3.047 -27.586 1.00 93.56 392 PRO A CA 1
ATOM 3084 C C . PRO A 1 392 ? 24.445 -2.771 -28.425 1.00 93.56 392 PRO A C 1
ATOM 3086 O O . PRO A 1 392 ? 24.630 -3.436 -29.437 1.00 93.56 392 PRO A O 1
ATOM 3089 N N . TYR A 1 393 ? 25.301 -1.824 -28.039 1.00 92.38 393 TYR A N 1
ATOM 3090 C CA . TYR A 1 393 ? 26.507 -1.476 -28.800 1.00 92.38 393 TYR A CA 1
ATOM 3091 C C . TYR A 1 393 ? 27.814 -1.690 -28.031 1.00 92.38 393 TYR A C 1
ATOM 3093 O O . TYR A 1 393 ? 28.886 -1.406 -28.555 1.00 92.38 393 TYR A O 1
ATOM 3101 N N . GLN A 1 394 ? 27.742 -2.196 -26.798 1.00 85.06 394 GLN A N 1
ATOM 3102 C CA . GLN A 1 394 ? 28.928 -2.539 -26.012 1.00 85.06 394 GLN A CA 1
ATOM 3103 C C . GLN A 1 394 ? 29.381 -3.969 -26.346 1.00 85.06 394 GLN A C 1
ATOM 3105 O O . GLN A 1 394 ? 28.645 -4.728 -26.974 1.00 85.06 394 GLN A O 1
ATOM 3110 N N . ALA A 1 395 ? 30.577 -4.371 -25.901 1.00 68.62 395 ALA A N 1
ATOM 3111 C CA . ALA A 1 395 ? 31.170 -5.673 -26.242 1.00 68.62 395 ALA A CA 1
ATOM 3112 C C . ALA A 1 395 ? 30.267 -6.893 -25.937 1.00 68.62 395 ALA A C 1
ATOM 3114 O O . ALA A 1 395 ? 30.352 -7.906 -26.627 1.00 68.62 395 ALA A O 1
ATOM 3115 N N . GLU A 1 396 ? 29.393 -6.796 -24.931 1.00 69.06 396 GLU A N 1
ATOM 3116 C CA . GLU A 1 396 ? 28.426 -7.844 -24.566 1.00 69.06 396 GLU A CA 1
ATOM 3117 C C . GLU A 1 396 ? 27.161 -7.848 -25.442 1.00 69.06 396 GLU A C 1
ATOM 3119 O O . GLU A 1 396 ? 26.479 -8.867 -25.525 1.00 69.06 396 GLU A O 1
ATOM 3124 N N . GLY A 1 397 ? 26.863 -6.741 -26.127 1.00 70.69 397 GLY A N 1
ATOM 3125 C CA . GLY A 1 397 ? 25.681 -6.569 -26.974 1.00 70.69 397 GLY A CA 1
ATOM 3126 C C . GLY A 1 397 ? 25.741 -7.313 -28.304 1.00 70.69 397 GLY A C 1
ATOM 3127 O O . GLY A 1 397 ? 24.741 -7.364 -29.004 1.00 70.69 397 GLY A O 1
ATOM 3128 N N . GLY A 1 398 ? 26.889 -7.890 -28.676 1.00 75.44 398 GLY A N 1
ATOM 3129 C CA . GLY A 1 398 ? 27.027 -8.677 -29.906 1.00 75.44 398 GLY A CA 1
ATOM 3130 C C . GLY A 1 398 ? 27.052 -7.859 -31.204 1.00 75.44 398 GLY A C 1
ATOM 3131 O O . GLY A 1 398 ? 27.017 -8.453 -32.283 1.00 75.44 398 GLY A O 1
ATOM 3132 N N . TYR A 1 399 ? 27.139 -6.526 -31.120 1.00 88.25 399 TYR A N 1
ATOM 3133 C CA . TYR A 1 399 ? 27.339 -5.658 -32.281 1.00 88.25 399 TYR A CA 1
ATOM 3134 C C . TYR A 1 399 ? 28.744 -5.882 -32.881 1.00 88.25 399 TYR A C 1
ATOM 3136 O O . TYR A 1 399 ? 29.728 -5.915 -32.138 1.00 88.25 399 TYR A O 1
ATOM 3144 N N . PRO A 1 400 ? 28.881 -6.070 -34.209 1.00 82.38 400 PRO A N 1
ATOM 3145 C CA . PRO A 1 400 ? 30.122 -6.550 -34.817 1.00 82.38 400 PRO A CA 1
ATOM 3146 C C . PRO A 1 400 ? 31.207 -5.475 -34.969 1.00 82.38 400 PRO A C 1
ATOM 3148 O O . PRO A 1 400 ? 32.344 -5.815 -35.308 1.00 82.38 400 PRO A O 1
ATOM 3151 N N . TYR A 1 401 ? 30.884 -4.201 -34.734 1.00 83.50 401 TYR A N 1
ATOM 3152 C CA . TYR A 1 401 ? 31.824 -3.091 -34.871 1.00 83.50 401 TYR A CA 1
ATOM 3153 C C . TYR A 1 401 ? 32.290 -2.586 -33.500 1.00 83.50 401 TYR A C 1
ATOM 3155 O O . TYR A 1 401 ? 31.470 -2.429 -32.594 1.00 83.50 401 TYR A O 1
ATOM 3163 N N . PRO A 1 402 ? 33.602 -2.347 -33.322 1.00 75.19 402 PRO A N 1
ATOM 3164 C CA . PRO A 1 402 ? 34.159 -1.976 -32.028 1.00 75.19 402 PRO A CA 1
ATOM 3165 C C . PRO A 1 402 ? 33.694 -0.582 -31.588 1.00 75.19 402 PRO A C 1
ATOM 3167 O O . PRO A 1 402 ? 33.799 0.377 -32.347 1.00 75.19 402 PRO A O 1
ATOM 3170 N N . SER A 1 403 ? 33.261 -0.474 -30.332 1.00 78.19 403 SER A N 1
ATOM 3171 C CA . SER A 1 403 ? 32.975 0.785 -29.637 1.00 78.19 403 SER A CA 1
ATOM 3172 C C . SER A 1 403 ? 34.124 1.191 -28.701 1.00 78.19 403 SER A C 1
ATOM 3174 O O . SER A 1 403 ? 35.091 0.447 -28.513 1.00 78.19 403 SER A O 1
ATOM 3176 N N . GLY A 1 404 ? 33.982 2.344 -28.039 1.00 71.38 404 GLY A N 1
ATOM 3177 C CA . GLY A 1 404 ? 34.794 2.704 -26.873 1.00 71.38 404 GLY A CA 1
ATOM 3178 C C . GLY A 1 404 ? 34.646 1.714 -25.705 1.00 71.38 404 GLY A C 1
ATOM 3179 O O . GLY A 1 404 ? 33.730 0.886 -25.672 1.00 71.38 404 GLY A O 1
ATOM 3180 N N . SER A 1 405 ? 35.564 1.801 -24.738 1.00 79.31 405 SER A N 1
ATOM 3181 C CA . SER A 1 405 ? 35.534 1.011 -23.500 1.00 79.31 405 SER A CA 1
ATOM 3182 C C . SER A 1 405 ? 34.837 1.798 -22.395 1.00 79.31 405 SER A C 1
ATOM 3184 O O . SER A 1 405 ? 35.362 2.808 -21.930 1.00 79.31 405 SER A O 1
ATOM 3186 N N . PHE A 1 406 ? 33.694 1.303 -21.925 1.00 80.62 406 PHE A N 1
ATOM 3187 C CA . PHE A 1 406 ? 32.874 1.982 -20.922 1.00 80.62 406 PHE A CA 1
ATOM 3188 C C . PHE A 1 406 ? 32.797 1.183 -19.622 1.00 80.62 406 PHE A C 1
ATOM 3190 O O . PHE A 1 406 ? 32.680 -0.038 -19.639 1.00 80.62 406 PHE A O 1
ATOM 3197 N N . THR A 1 407 ? 32.818 1.877 -18.484 1.00 80.75 407 THR A N 1
ATOM 3198 C CA . THR A 1 407 ? 32.537 1.283 -17.163 1.00 80.75 407 THR A CA 1
ATOM 3199 C C . THR A 1 407 ? 31.045 1.272 -16.834 1.00 80.75 407 THR A C 1
ATOM 3201 O O . THR A 1 407 ? 30.596 0.464 -16.027 1.00 80.75 407 THR A O 1
ATOM 3204 N N . LYS A 1 408 ? 30.279 2.179 -17.450 1.00 86.06 408 LYS A N 1
ATOM 3205 C CA . LYS A 1 408 ? 28.823 2.270 -17.345 1.00 86.06 408 LYS A CA 1
ATOM 3206 C C . LYS A 1 408 ? 28.171 1.413 -18.432 1.00 86.06 408 LYS A C 1
ATOM 3208 O O . LYS A 1 408 ? 28.620 1.425 -19.577 1.00 86.06 408 LYS A O 1
ATOM 3213 N N . GLN A 1 409 ? 27.088 0.725 -18.081 1.00 88.31 409 GLN A N 1
ATOM 3214 C CA . GLN A 1 409 ? 26.220 0.057 -19.048 1.00 88.31 409 GLN A CA 1
ATOM 3215 C C . GLN A 1 409 ? 25.282 1.075 -19.711 1.00 88.31 409 GLN A C 1
ATOM 3217 O O . GLN A 1 409 ? 24.645 1.872 -19.017 1.00 88.31 409 GLN A O 1
ATOM 3222 N N . TYR A 1 410 ? 25.185 1.042 -21.038 1.00 91.56 410 TYR A N 1
ATOM 3223 C CA . TYR A 1 410 ? 24.300 1.919 -21.809 1.00 91.56 410 TYR A CA 1
ATOM 3224 C C . TYR A 1 410 ? 23.195 1.090 -22.451 1.00 91.56 410 TYR A C 1
ATOM 3226 O O . TYR A 1 410 ? 23.439 0.357 -23.402 1.00 91.56 410 TYR A O 1
ATOM 3234 N N . ASN A 1 411 ? 21.987 1.173 -21.902 1.00 94.81 411 ASN A N 1
ATOM 3235 C CA . ASN A 1 411 ? 20.810 0.512 -22.458 1.00 94.81 411 ASN A CA 1
ATOM 3236 C C . ASN A 1 411 ? 20.134 1.414 -23.491 1.00 94.81 411 ASN A C 1
ATOM 3238 O O . ASN A 1 411 ? 20.296 2.629 -23.443 1.00 94.81 411 ASN A O 1
ATOM 3242 N N . LEU A 1 412 ? 19.336 0.816 -24.376 1.00 95.06 412 LEU A N 1
ATOM 3243 C CA . LEU A 1 412 ? 18.422 1.560 -25.242 1.00 95.06 412 LEU A CA 1
ATOM 3244 C C . LEU A 1 412 ? 16.988 1.354 -24.746 1.00 95.06 412 LEU A C 1
ATOM 3246 O O . LEU A 1 412 ? 16.427 0.266 -24.900 1.00 95.06 412 LEU A O 1
ATOM 3250 N N . GLU A 1 413 ? 16.413 2.389 -24.139 1.00 93.94 413 GLU A N 1
ATOM 3251 C CA . GLU A 1 413 ? 15.049 2.403 -23.607 1.00 93.94 413 GLU A CA 1
ATOM 3252 C C . GLU A 1 413 ? 14.026 2.894 -24.634 1.00 93.94 413 GLU A C 1
ATOM 3254 O O . GLU A 1 413 ? 14.293 3.809 -25.421 1.00 93.94 413 GLU A O 1
ATOM 3259 N N . PHE A 1 414 ? 12.817 2.335 -24.573 1.00 89.00 414 PHE A N 1
ATOM 3260 C CA . PHE A 1 414 ? 11.691 2.752 -25.402 1.00 89.00 414 PHE A CA 1
ATOM 3261 C C . PHE A 1 414 ? 10.346 2.598 -24.679 1.00 89.00 414 PHE A C 1
ATOM 3263 O O . PHE A 1 414 ? 10.145 1.718 -23.837 1.00 89.00 414 PHE A O 1
ATOM 3270 N N . ASN A 1 415 ? 9.409 3.484 -25.018 1.00 80.00 415 ASN A N 1
ATOM 3271 C CA . ASN A 1 415 ? 8.062 3.534 -24.457 1.00 80.00 415 ASN A CA 1
ATOM 3272 C C . ASN A 1 415 ? 7.014 3.319 -25.558 1.00 80.00 415 ASN A C 1
ATOM 3274 O O . ASN A 1 415 ? 6.981 4.053 -26.546 1.00 80.00 415 ASN A O 1
ATOM 3278 N N . VAL A 1 416 ? 6.146 2.327 -25.354 1.00 84.81 416 VAL A N 1
ATOM 3279 C CA . VAL A 1 416 ? 5.098 1.898 -26.293 1.00 84.81 416 VAL A CA 1
ATOM 3280 C C . VAL A 1 416 ? 3.679 2.119 -25.750 1.00 84.81 416 VAL A C 1
ATOM 3282 O O . VAL A 1 416 ? 2.742 1.464 -26.198 1.00 84.81 416 VAL A O 1
ATOM 3285 N N . ASN A 1 417 ? 3.501 3.048 -24.799 1.00 78.38 417 ASN A N 1
ATOM 3286 C CA . ASN A 1 417 ? 2.194 3.420 -24.229 1.00 78.38 417 ASN A CA 1
ATOM 3287 C C . ASN A 1 417 ? 1.145 3.725 -25.311 1.00 78.38 417 ASN A C 1
ATOM 3289 O O . ASN A 1 417 ? -0.028 3.399 -25.152 1.00 78.38 417 ASN A O 1
ATOM 3293 N N . ASP A 1 418 ? 1.575 4.358 -26.404 1.00 77.38 418 ASP A N 1
ATOM 3294 C CA . ASP A 1 418 ? 0.812 4.494 -27.640 1.00 77.38 418 ASP A CA 1
ATOM 3295 C C . ASP A 1 418 ? 1.505 3.626 -28.706 1.00 77.38 418 ASP A C 1
ATOM 3297 O O . ASP A 1 418 ? 2.562 4.013 -29.212 1.00 77.38 418 ASP A O 1
ATOM 3301 N N . PRO A 1 419 ? 0.950 2.450 -29.054 1.00 81.88 419 PRO A N 1
ATOM 3302 C CA . PRO A 1 419 ? 1.550 1.548 -30.036 1.00 81.88 419 PRO A CA 1
ATOM 3303 C C . PRO A 1 419 ? 1.719 2.169 -31.432 1.00 81.88 419 PRO A C 1
ATOM 3305 O O . PRO A 1 419 ? 2.549 1.709 -32.211 1.00 81.88 419 PRO A O 1
ATOM 3308 N N . ASP A 1 420 ? 0.986 3.240 -31.748 1.00 85.38 420 ASP A N 1
ATOM 3309 C CA . ASP A 1 420 ? 1.123 3.992 -32.998 1.00 85.38 420 ASP A CA 1
ATOM 3310 C C . ASP A 1 420 ? 2.034 5.228 -32.850 1.00 85.38 420 ASP A C 1
ATOM 3312 O O . ASP A 1 420 ? 2.129 6.042 -33.770 1.00 85.38 420 ASP A O 1
ATOM 3316 N N . MET A 1 421 ? 2.664 5.432 -31.693 1.00 82.69 421 MET A N 1
ATOM 3317 C CA . MET A 1 421 ? 3.578 6.537 -31.400 1.00 82.69 421 MET A CA 1
ATOM 3318 C C . MET A 1 421 ? 4.617 6.091 -30.371 1.00 82.69 421 MET A C 1
ATOM 3320 O O . MET A 1 421 ? 4.605 6.517 -29.216 1.00 82.69 421 MET A O 1
ATOM 3324 N N . VAL A 1 422 ? 5.535 5.232 -30.804 1.00 87.75 422 VAL A N 1
ATOM 3325 C CA . VAL A 1 422 ? 6.638 4.807 -29.943 1.00 87.75 422 VAL A CA 1
ATOM 3326 C C . VAL A 1 422 ? 7.581 5.976 -29.687 1.00 87.75 422 VAL A C 1
ATOM 3328 O O . VAL A 1 422 ? 7.918 6.731 -30.603 1.00 87.75 422 VAL A O 1
ATOM 3331 N N . LEU A 1 423 ? 8.025 6.102 -28.439 1.00 80.12 423 LEU A N 1
ATOM 3332 C CA . LEU A 1 423 ? 8.978 7.114 -28.006 1.00 80.12 423 LEU A CA 1
ATOM 3333 C C . LEU A 1 423 ? 10.313 6.463 -27.642 1.00 80.12 423 LEU A C 1
ATOM 3335 O O . LEU A 1 423 ? 10.367 5.579 -26.785 1.00 80.12 423 LEU A O 1
ATOM 3339 N N . ILE A 1 424 ? 11.378 6.934 -28.288 1.00 91.44 424 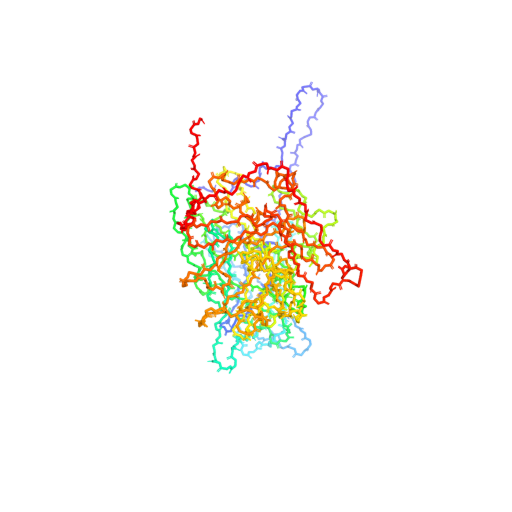ILE A N 1
ATOM 3340 C CA . ILE A 1 424 ? 12.772 6.669 -27.928 1.00 91.44 424 ILE A CA 1
ATOM 3341 C C . ILE A 1 424 ? 13.364 8.031 -27.579 1.00 91.44 424 ILE A C 1
ATOM 3343 O O . ILE A 1 424 ? 13.740 8.793 -28.473 1.00 91.44 424 ILE A O 1
ATOM 3347 N N . ASP A 1 425 ? 13.362 8.365 -26.288 1.00 79.06 425 ASP A N 1
ATOM 3348 C CA . ASP A 1 425 ? 13.858 9.653 -25.801 1.00 79.06 425 ASP A CA 1
ATOM 3349 C C . ASP A 1 425 ? 15.380 9.757 -25.986 1.00 79.06 425 ASP A C 1
ATOM 3351 O O . ASP A 1 425 ? 16.071 8.744 -26.131 1.00 79.06 425 ASP A O 1
ATOM 3355 N N . LEU A 1 426 ? 15.887 10.995 -26.030 1.00 82.88 426 LEU A N 1
ATOM 3356 C CA . LEU A 1 426 ? 17.306 11.257 -26.254 1.00 82.88 426 LEU A CA 1
ATOM 3357 C C . LEU A 1 426 ? 18.150 10.626 -25.149 1.00 82.88 426 LEU A C 1
ATOM 3359 O O . LEU A 1 426 ? 17.994 10.956 -23.975 1.00 82.88 426 LEU A O 1
ATOM 3363 N N . GLN A 1 427 ? 19.040 9.726 -25.552 1.00 90.88 427 GLN A N 1
ATOM 3364 C CA . GLN A 1 427 ? 19.871 8.946 -24.645 1.00 90.88 427 GLN A CA 1
ATOM 3365 C C . GLN A 1 427 ? 21.228 8.626 -25.273 1.00 90.88 427 GLN A C 1
ATOM 3367 O O . GLN A 1 427 ? 21.359 8.550 -26.497 1.00 90.88 427 GLN A O 1
ATOM 3372 N N . ASP A 1 428 ? 22.234 8.428 -24.426 1.00 92.88 428 ASP A N 1
ATOM 3373 C CA . ASP A 1 428 ? 23.558 7.976 -24.848 1.00 92.88 428 ASP A CA 1
ATOM 3374 C C . ASP A 1 428 ? 23.476 6.528 -25.339 1.00 92.88 428 ASP A C 1
ATOM 3376 O O . ASP A 1 428 ? 22.985 5.654 -24.624 1.00 92.88 428 ASP A O 1
ATOM 3380 N N . LEU A 1 429 ? 23.997 6.259 -26.536 1.00 91.81 429 LEU A N 1
ATOM 3381 C CA . LEU A 1 429 ? 23.943 4.921 -27.126 1.00 91.81 429 LEU A CA 1
ATOM 3382 C C . LEU A 1 429 ? 25.031 3.995 -26.563 1.00 91.81 429 LEU A C 1
ATOM 3384 O O . LEU A 1 429 ? 24.918 2.782 -26.674 1.00 91.81 429 LEU A O 1
ATOM 3388 N N . GLY A 1 430 ? 26.090 4.524 -25.946 1.00 90.94 430 GLY A N 1
ATOM 3389 C CA . GLY A 1 430 ? 27.241 3.702 -25.556 1.00 90.94 430 GLY A CA 1
ATOM 3390 C C . GLY A 1 430 ? 28.084 3.274 -26.756 1.00 90.94 430 GLY A C 1
ATOM 3391 O O . GLY A 1 430 ? 28.630 2.173 -26.769 1.00 90.94 430 GLY A O 1
ATOM 3392 N N . TYR A 1 431 ? 28.176 4.141 -27.765 1.00 91.88 431 TYR A N 1
ATOM 3393 C CA . TYR A 1 431 ? 29.079 4.011 -28.901 1.00 91.88 431 TYR A CA 1
ATOM 3394 C C . TYR A 1 431 ? 29.810 5.340 -29.091 1.00 91.88 431 TYR A C 1
ATOM 3396 O O . TYR A 1 431 ? 29.189 6.401 -29.062 1.00 91.88 431 TYR A O 1
ATOM 3404 N N . GLU A 1 432 ? 31.126 5.287 -29.264 1.00 90.31 432 GLU A N 1
ATOM 3405 C CA . GLU A 1 432 ? 31.968 6.474 -29.423 1.00 90.31 432 GLU A CA 1
ATOM 3406 C C . GLU A 1 432 ? 32.486 6.573 -30.853 1.00 90.31 432 GLU A C 1
ATOM 3408 O O . GLU A 1 432 ? 32.960 5.588 -31.418 1.00 90.31 432 GLU A O 1
ATOM 3413 N N . ASP A 1 433 ? 32.451 7.783 -31.402 1.00 87.62 433 ASP A N 1
ATOM 3414 C CA . ASP A 1 433 ? 33.083 8.133 -32.669 1.00 87.62 433 ASP A CA 1
ATOM 3415 C C . ASP A 1 433 ? 34.061 9.288 -32.446 1.00 87.62 433 ASP A C 1
ATOM 3417 O O . ASP A 1 433 ? 33.679 10.354 -31.962 1.00 87.62 433 ASP A O 1
ATOM 3421 N N . GLU A 1 434 ? 35.341 9.071 -32.756 1.00 87.19 434 GLU A N 1
ATOM 3422 C CA . GLU A 1 434 ? 36.425 10.048 -32.546 1.00 87.19 434 GLU A CA 1
ATOM 3423 C C . GLU A 1 434 ? 36.486 10.625 -31.111 1.00 87.19 434 GLU A C 1
ATOM 3425 O O . GLU A 1 434 ? 36.849 11.782 -30.899 1.00 87.19 434 GLU A O 1
ATOM 3430 N N . GLY A 1 435 ? 36.140 9.810 -30.108 1.00 86.19 435 GLY A N 1
ATOM 3431 C CA . GLY A 1 435 ? 36.114 10.212 -28.695 1.00 86.19 435 GLY A CA 1
ATOM 3432 C C . GLY A 1 435 ? 34.872 11.009 -28.281 1.00 86.19 435 GLY A C 1
ATOM 3433 O O . GLY A 1 435 ? 34.850 11.572 -27.188 1.00 86.19 435 GLY A O 1
ATOM 3434 N N . VAL A 1 436 ? 33.845 11.069 -29.134 1.00 88.62 436 VAL A N 1
ATOM 3435 C CA . VAL A 1 436 ? 32.548 11.683 -28.836 1.00 88.62 436 VAL A CA 1
ATOM 3436 C C . VAL A 1 436 ? 31.495 10.588 -28.690 1.00 88.62 436 VAL A C 1
ATOM 3438 O O . VAL A 1 436 ? 31.311 9.776 -29.596 1.00 88.62 436 VAL A O 1
ATOM 3441 N N . MET A 1 437 ? 30.788 10.577 -27.558 1.00 90.88 437 MET A N 1
ATOM 3442 C CA . MET A 1 437 ? 29.649 9.685 -27.335 1.00 90.88 437 MET A CA 1
ATOM 3443 C C . MET A 1 437 ? 28.522 10.023 -28.312 1.00 90.88 437 MET A C 1
ATOM 3445 O O . MET A 1 437 ? 28.069 11.168 -28.368 1.00 90.88 437 MET A O 1
ATOM 3449 N N . LEU A 1 438 ? 28.052 9.023 -29.054 1.00 92.56 438 LEU A N 1
ATOM 3450 C CA . LEU A 1 438 ? 26.863 9.154 -29.881 1.00 92.56 438 LEU A CA 1
ATOM 3451 C C . LEU A 1 438 ? 25.608 9.054 -29.013 1.00 92.56 438 LEU A C 1
ATOM 3453 O O . LEU A 1 438 ? 25.480 8.165 -28.167 1.00 92.56 438 LEU A O 1
ATOM 3457 N N . GLN A 1 439 ? 24.661 9.949 -29.265 1.00 93.81 439 GLN A N 1
ATOM 3458 C CA . GLN A 1 439 ? 23.330 9.917 -28.667 1.00 93.81 439 GLN A CA 1
ATOM 3459 C C . GLN A 1 439 ? 22.292 9.589 -29.735 1.00 93.81 439 GLN A C 1
ATOM 3461 O O . GLN A 1 439 ? 22.493 9.878 -30.916 1.00 93.81 439 GLN A O 1
ATOM 3466 N N . GLY A 1 440 ? 21.170 9.004 -29.330 1.00 92.06 440 GLY A N 1
ATOM 3467 C CA . GLY A 1 440 ? 20.100 8.629 -30.243 1.00 92.06 440 GLY A CA 1
ATOM 3468 C C . GLY A 1 440 ? 18.717 8.902 -29.678 1.00 92.06 440 GLY A C 1
ATOM 3469 O O . GLY A 1 440 ? 18.489 8.835 -28.473 1.00 92.06 440 GLY A O 1
ATOM 3470 N N . CYS A 1 441 ? 17.789 9.220 -30.572 1.00 89.69 441 CYS A N 1
ATOM 3471 C CA . CYS A 1 441 ? 16.353 9.281 -30.307 1.00 89.69 441 CYS A CA 1
ATOM 3472 C C . CYS A 1 441 ? 15.581 8.962 -31.589 1.00 89.69 441 CYS A C 1
ATOM 3474 O O . CYS A 1 441 ? 16.171 8.833 -32.662 1.00 89.69 441 CYS A O 1
ATOM 3476 N N . ASN A 1 442 ? 14.256 8.870 -31.518 1.00 93.19 442 ASN A N 1
ATOM 3477 C CA . ASN A 1 442 ? 13.432 8.858 -32.725 1.00 93.19 442 ASN A CA 1
ATOM 3478 C C . ASN A 1 442 ? 12.731 10.201 -32.973 1.00 93.19 442 ASN A C 1
ATOM 3480 O O . ASN A 1 442 ? 12.585 11.036 -32.078 1.00 93.19 442 ASN A O 1
ATOM 3484 N N . ALA A 1 443 ? 12.255 10.409 -34.203 1.00 89.62 443 ALA A N 1
ATOM 3485 C CA . ALA A 1 443 ? 11.522 11.619 -34.579 1.00 89.62 443 ALA A CA 1
ATOM 3486 C C . ALA A 1 443 ? 10.272 11.847 -33.718 1.00 89.62 443 ALA A C 1
ATOM 3488 O O . ALA A 1 443 ? 9.918 12.995 -33.437 1.00 89.62 443 ALA A O 1
ATOM 3489 N N . GLY A 1 444 ? 9.631 10.759 -33.277 1.00 79.19 444 GLY A N 1
ATOM 3490 C CA . GLY A 1 444 ? 8.519 10.796 -32.338 1.00 79.19 444 GLY A CA 1
ATOM 3491 C C . GLY A 1 444 ? 8.872 11.580 -31.075 1.00 79.19 444 GLY A C 1
ATOM 3492 O O . GLY A 1 444 ? 8.240 12.600 -30.797 1.00 79.19 444 GLY A O 1
ATOM 3493 N N . SER A 1 445 ? 9.920 11.159 -30.366 1.00 80.50 445 SER A N 1
ATOM 3494 C CA . SER A 1 445 ? 10.430 11.856 -29.185 1.00 80.50 445 SER A CA 1
ATOM 3495 C C . SER A 1 445 ? 10.984 13.238 -29.508 1.00 80.50 445 SER A C 1
ATOM 3497 O O . SER A 1 445 ? 10.660 14.183 -28.798 1.00 80.50 445 SER A O 1
ATOM 3499 N N . TRP A 1 446 ? 11.729 13.411 -30.602 1.00 79.94 446 TRP A N 1
ATOM 3500 C CA . TRP A 1 446 ? 12.282 14.716 -30.988 1.00 79.94 446 TRP A CA 1
ATOM 3501 C C . TRP A 1 446 ? 11.226 15.818 -31.055 1.00 79.94 446 TRP A C 1
ATOM 3503 O O . TRP A 1 446 ? 11.357 16.859 -30.408 1.00 79.94 446 TRP A O 1
ATOM 3513 N N . TYR A 1 447 ? 10.146 15.571 -31.798 1.00 75.25 447 TYR A N 1
ATOM 3514 C CA . TYR A 1 447 ? 9.073 16.546 -31.962 1.00 75.25 447 TYR A CA 1
ATOM 3515 C C . TYR A 1 447 ? 8.127 16.588 -30.763 1.00 75.25 447 TYR A C 1
ATOM 3517 O O . TYR A 1 447 ? 7.620 17.657 -30.435 1.00 75.25 447 TYR A O 1
ATOM 3525 N N . TYR A 1 448 ? 7.883 15.463 -30.090 1.00 64.38 448 TYR A N 1
ATOM 3526 C CA . TYR A 1 448 ? 7.015 15.435 -28.913 1.00 64.38 448 TYR A CA 1
ATOM 3527 C C . TYR A 1 448 ? 7.641 16.152 -27.707 1.00 64.38 448 TYR A C 1
ATOM 3529 O O . TYR A 1 448 ? 6.943 16.840 -26.965 1.00 64.38 448 TYR A O 1
ATOM 3537 N N . ARG A 1 449 ? 8.959 16.022 -27.525 1.00 66.75 449 ARG A N 1
ATOM 3538 C CA . ARG A 1 449 ? 9.725 16.643 -26.434 1.00 66.75 449 ARG A CA 1
ATOM 3539 C C . ARG A 1 449 ? 10.262 18.027 -26.794 1.00 66.75 449 ARG A C 1
ATOM 3541 O O . ARG A 1 449 ? 10.526 18.814 -25.893 1.00 66.75 449 ARG A O 1
ATOM 3548 N N . GLY A 1 450 ? 10.367 18.338 -28.087 1.00 64.06 450 GLY A N 1
ATOM 3549 C CA . GLY A 1 450 ? 10.854 19.625 -28.577 1.00 64.06 450 GLY A CA 1
ATOM 3550 C C . GLY A 1 450 ? 12.367 19.785 -28.440 1.00 64.06 450 GLY A C 1
ATOM 3551 O O . GLY A 1 450 ? 12.815 20.850 -28.036 1.00 64.06 450 GLY A O 1
ATOM 3552 N N . TYR A 1 451 ? 13.141 18.742 -28.756 1.00 68.31 451 TYR A N 1
ATOM 3553 C CA . TYR A 1 451 ? 14.611 18.778 -28.680 1.00 68.31 451 TYR A CA 1
ATOM 3554 C C . TYR A 1 451 ? 15.258 19.686 -29.740 1.00 68.31 451 TYR A C 1
ATOM 3556 O O . TYR A 1 451 ? 16.390 20.126 -29.565 1.00 68.31 451 TYR A O 1
ATOM 3564 N N . GLY A 1 452 ? 14.546 19.968 -30.835 1.00 67.50 452 GLY A N 1
ATOM 3565 C CA . GLY A 1 452 ? 14.992 20.869 -31.897 1.00 67.50 452 GLY A CA 1
ATOM 3566 C C . GLY A 1 452 ? 14.396 22.273 -31.814 1.00 67.50 452 GLY A C 1
ATOM 3567 O O . GLY A 1 452 ? 13.400 22.514 -31.127 1.00 67.50 452 GLY A O 1
ATOM 3568 N N . GLU A 1 453 ? 14.956 23.192 -32.604 1.00 66.94 453 GLU A N 1
ATOM 3569 C CA . GLU A 1 453 ? 14.492 24.584 -32.724 1.00 66.94 453 GLU A CA 1
ATOM 3570 C C . GLU A 1 453 ? 13.023 24.701 -33.181 1.00 66.94 453 GLU A C 1
ATOM 3572 O O . GLU A 1 453 ? 12.379 25.732 -32.982 1.00 66.94 453 GLU A O 1
ATOM 3577 N N . GLU A 1 454 ? 12.455 23.650 -33.783 1.00 67.25 454 GLU A N 1
ATOM 3578 C CA . GLU A 1 454 ? 11.052 23.625 -34.199 1.00 67.25 454 GLU A CA 1
ATOM 3579 C C . GLU A 1 454 ? 10.059 23.550 -33.028 1.00 67.25 454 GLU A C 1
ATOM 3581 O O . GLU A 1 454 ? 8.861 23.787 -33.241 1.00 67.25 454 GLU A O 1
ATOM 3586 N N . GLY A 1 455 ? 10.542 23.227 -31.823 1.00 58.44 455 GLY A N 1
ATOM 3587 C CA . GLY A 1 455 ? 9.761 23.114 -30.597 1.00 58.44 455 GLY A CA 1
ATOM 3588 C C . GLY A 1 455 ? 8.794 21.925 -30.564 1.00 58.44 455 GLY A C 1
ATOM 3589 O O . GLY A 1 455 ? 8.785 21.050 -31.432 1.00 58.44 455 GLY A O 1
ATOM 3590 N N . VAL A 1 456 ? 7.956 21.901 -29.525 1.00 59.62 456 VAL A N 1
ATOM 3591 C CA . VAL A 1 456 ? 7.011 20.808 -29.242 1.00 59.62 456 VAL A CA 1
ATOM 3592 C C . VAL A 1 456 ? 5.897 20.722 -30.295 1.00 59.62 456 VAL A C 1
ATOM 3594 O O . VAL A 1 456 ? 5.288 21.727 -30.680 1.00 59.62 456 VAL A O 1
ATOM 3597 N N . ARG A 1 457 ? 5.570 19.498 -30.724 1.00 69.00 457 ARG A N 1
ATOM 3598 C CA . ARG A 1 457 ? 4.470 19.175 -31.644 1.00 69.00 457 ARG A CA 1
ATOM 3599 C C . ARG A 1 457 ? 3.495 18.170 -31.022 1.00 69.00 457 ARG A C 1
ATOM 3601 O O . ARG A 1 457 ? 3.922 17.230 -30.355 1.00 69.00 457 ARG A O 1
ATOM 3608 N N . PRO A 1 458 ? 2.182 18.310 -31.279 1.00 63.69 458 PRO A N 1
ATOM 3609 C CA . PRO A 1 458 ? 1.202 17.328 -30.831 1.00 63.69 458 PRO A CA 1
ATOM 3610 C C . PRO A 1 458 ? 1.353 16.006 -31.598 1.00 63.69 458 PRO A C 1
ATOM 3612 O O . PRO A 1 458 ? 1.658 16.001 -32.793 1.00 63.69 458 PRO A O 1
ATOM 3615 N N . THR A 1 459 ? 1.061 14.883 -30.939 1.00 69.12 459 THR A N 1
ATOM 3616 C CA . THR A 1 459 ? 1.168 13.529 -31.520 1.00 69.12 459 THR A CA 1
ATOM 3617 C C . THR A 1 459 ? 0.333 13.359 -32.792 1.00 69.12 459 THR A C 1
ATOM 3619 O O . THR A 1 459 ? 0.780 12.722 -33.742 1.00 69.12 459 THR A O 1
ATOM 3622 N N . SER A 1 460 ? -0.840 13.997 -32.871 1.00 69.81 460 SER A N 1
ATOM 3623 C CA . SER A 1 460 ? -1.690 14.010 -34.072 1.00 69.81 460 SER A CA 1
ATOM 3624 C C . SER A 1 460 ? -0.985 14.605 -35.293 1.00 69.81 460 SER A C 1
ATOM 3626 O O . SER A 1 460 ? -1.119 14.088 -36.404 1.00 69.81 460 SER A O 1
ATOM 3628 N N . TRP A 1 461 ? -0.188 15.658 -35.096 1.00 82.75 461 TRP A N 1
ATOM 3629 C CA . TRP A 1 461 ? 0.620 16.240 -36.160 1.00 82.75 461 TRP A CA 1
ATOM 3630 C C . TRP A 1 461 ? 1.731 15.277 -36.575 1.00 82.75 461 TRP A C 1
ATOM 3632 O O . TRP A 1 461 ? 1.859 14.996 -37.764 1.00 82.75 461 TRP A O 1
ATOM 3642 N N . ILE A 1 462 ? 2.465 14.706 -35.617 1.00 76.19 462 ILE A N 1
ATOM 3643 C CA . ILE A 1 462 ? 3.587 13.789 -35.884 1.00 76.19 462 ILE A CA 1
ATOM 3644 C C . ILE A 1 462 ? 3.107 12.573 -36.696 1.00 76.19 462 ILE A C 1
ATOM 3646 O O . ILE A 1 462 ? 3.673 12.273 -37.750 1.00 76.19 462 ILE A O 1
ATOM 3650 N N . LYS A 1 463 ? 1.989 11.958 -36.283 1.00 81.00 463 LYS A N 1
ATOM 3651 C CA . LYS A 1 463 ? 1.329 10.862 -37.013 1.00 81.00 463 LYS A CA 1
ATOM 3652 C C . LYS A 1 463 ? 0.888 11.287 -38.417 1.00 81.00 463 LYS A C 1
ATOM 3654 O O . LYS A 1 463 ? 1.106 10.560 -39.380 1.00 81.00 463 LYS A O 1
ATOM 3659 N N . SER A 1 464 ? 0.324 12.490 -38.577 1.00 79.75 464 SER A N 1
ATOM 3660 C CA . SER A 1 464 ? -0.095 12.997 -39.899 1.00 79.75 464 SER A CA 1
ATOM 3661 C C . SER A 1 464 ? 1.067 13.185 -40.883 1.00 79.75 464 SER A C 1
ATOM 3663 O O . SER A 1 464 ? 0.871 13.092 -42.097 1.00 79.75 464 SER A O 1
ATOM 3665 N N . GLN A 1 465 ? 2.271 13.450 -40.366 1.00 84.56 465 GLN A N 1
ATOM 3666 C CA . GLN A 1 465 ? 3.490 13.556 -41.167 1.00 84.56 465 GLN A CA 1
ATOM 3667 C C . GLN A 1 465 ? 4.127 12.189 -41.453 1.00 84.56 465 GLN A C 1
ATOM 3669 O O . GLN A 1 465 ? 5.026 12.112 -42.293 1.00 84.56 465 GLN A O 1
ATOM 3674 N N . GLY A 1 466 ? 3.646 11.131 -40.791 1.00 87.62 466 GLY A N 1
ATOM 3675 C CA . GLY A 1 466 ? 4.211 9.789 -40.845 1.00 87.62 466 GLY A CA 1
ATOM 3676 C C . GLY A 1 466 ? 5.568 9.690 -40.160 1.00 87.62 466 GLY A C 1
ATOM 3677 O O . GLY A 1 466 ? 6.381 8.907 -40.615 1.00 87.62 466 GLY A O 1
ATOM 3678 N N . LEU A 1 467 ? 5.829 10.510 -39.134 1.00 88.31 467 LEU A N 1
ATOM 3679 C CA . LEU A 1 467 ? 7.102 10.556 -38.393 1.00 88.31 467 LEU A CA 1
ATOM 3680 C C . LEU A 1 467 ? 7.095 9.682 -37.127 1.00 88.31 467 LEU A C 1
ATOM 3682 O O . LEU A 1 467 ? 8.035 9.713 -36.337 1.00 88.31 467 LEU A O 1
ATOM 3686 N N . ASN A 1 468 ? 6.006 8.955 -36.895 1.00 85.81 468 ASN A N 1
ATOM 3687 C CA . ASN A 1 468 ? 5.852 8.055 -35.767 1.00 85.81 468 ASN A CA 1
ATOM 3688 C C . ASN A 1 468 ? 6.488 6.691 -36.059 1.00 85.81 468 ASN A C 1
ATOM 3690 O O . ASN A 1 468 ? 6.425 6.173 -37.175 1.00 85.81 468 ASN A O 1
ATOM 3694 N N . ASP A 1 469 ? 7.048 6.103 -35.012 1.00 93.56 469 ASP A N 1
ATOM 3695 C CA . ASP A 1 469 ? 7.422 4.696 -34.968 1.00 93.56 469 ASP A CA 1
ATOM 3696 C C . ASP A 1 469 ? 6.296 3.890 -34.318 1.00 93.56 469 ASP A C 1
ATOM 3698 O O . ASP A 1 469 ? 5.423 4.452 -33.648 1.00 93.56 469 ASP A O 1
ATOM 3702 N N . THR A 1 470 ? 6.281 2.579 -34.548 1.00 93.88 470 THR A N 1
ATOM 3703 C CA . THR A 1 470 ? 5.127 1.736 -34.191 1.00 93.88 470 THR A CA 1
ATOM 3704 C C . THR A 1 470 ? 5.550 0.462 -33.485 1.00 93.88 470 THR A C 1
ATOM 3706 O O . THR A 1 470 ? 6.604 -0.094 -33.789 1.00 93.88 470 THR A O 1
ATOM 3709 N N . PHE A 1 471 ? 4.701 -0.017 -32.585 1.00 92.25 471 PHE A N 1
ATOM 3710 C CA . PHE A 1 471 ? 4.833 -1.284 -31.891 1.00 92.25 471 PHE A CA 1
ATOM 3711 C C . PHE A 1 471 ? 3.595 -2.133 -32.165 1.00 92.25 471 PHE A C 1
ATOM 3713 O O . PHE A 1 471 ? 2.479 -1.748 -31.829 1.00 92.25 471 PHE A O 1
ATOM 3720 N N . LYS A 1 472 ? 3.765 -3.289 -32.802 1.00 89.25 472 LYS A N 1
ATOM 3721 C CA . LYS A 1 472 ? 2.640 -4.149 -33.168 1.00 89.25 472 LYS A CA 1
ATOM 3722 C C . LYS A 1 472 ? 3.035 -5.614 -33.120 1.00 89.25 472 LYS A C 1
ATOM 3724 O O . LYS A 1 472 ? 4.073 -5.994 -33.650 1.00 89.25 472 LYS A O 1
ATOM 3729 N N . ASP A 1 473 ? 2.190 -6.438 -32.502 1.00 87.06 473 ASP A N 1
ATOM 3730 C CA . ASP A 1 473 ? 2.342 -7.899 -32.453 1.00 87.06 473 ASP A CA 1
ATOM 3731 C C . ASP A 1 473 ? 3.737 -8.356 -31.968 1.00 87.06 473 ASP A C 1
ATOM 3733 O O . ASP A 1 473 ? 4.323 -9.307 -32.501 1.00 87.06 473 ASP A O 1
ATOM 3737 N N . GLY A 1 474 ? 4.271 -7.644 -30.966 1.00 88.38 474 GLY A N 1
ATOM 3738 C CA . GLY A 1 474 ? 5.590 -7.887 -30.374 1.00 88.38 474 GLY A CA 1
ATOM 3739 C C . GLY A 1 474 ? 6.769 -7.374 -31.204 1.00 88.38 474 GLY A C 1
ATOM 3740 O O . GLY A 1 474 ? 7.903 -7.750 -30.930 1.00 88.38 474 GLY A O 1
ATOM 3741 N N . VAL A 1 475 ? 6.532 -6.545 -32.223 1.00 92.81 475 VAL A N 1
ATOM 3742 C CA . VAL A 1 475 ? 7.587 -5.974 -33.068 1.00 92.81 475 VAL A CA 1
ATOM 3743 C C . VAL A 1 475 ? 7.576 -4.456 -32.969 1.00 92.81 475 VAL A C 1
ATOM 3745 O O . VAL A 1 475 ? 6.563 -3.813 -33.242 1.00 92.81 475 VAL A O 1
ATOM 3748 N N . LEU A 1 476 ? 8.719 -3.889 -32.592 1.00 94.00 476 LEU A N 1
ATOM 3749 C CA . LEU A 1 476 ? 8.991 -2.459 -32.656 1.00 94.00 476 LEU A CA 1
ATOM 3750 C C . LEU A 1 476 ? 9.636 -2.132 -34.005 1.00 94.00 476 LEU A C 1
ATOM 3752 O O . LEU A 1 476 ? 10.652 -2.721 -34.370 1.00 94.00 476 LEU A O 1
ATOM 3756 N N . TYR A 1 477 ? 9.072 -1.159 -34.713 1.00 93.06 477 TYR A N 1
ATOM 3757 C CA . TYR A 1 477 ? 9.597 -0.631 -35.968 1.00 93.06 477 TYR A CA 1
ATOM 3758 C C . TYR A 1 477 ? 10.161 0.768 -35.760 1.00 93.06 477 TYR A C 1
ATOM 3760 O O . TYR A 1 477 ? 9.410 1.674 -35.401 1.00 93.06 477 TYR A O 1
ATOM 3768 N N . ILE A 1 478 ? 11.452 0.940 -36.045 1.00 94.50 478 ILE A N 1
ATOM 3769 C CA . ILE A 1 478 ? 12.184 2.200 -35.881 1.00 94.50 478 ILE A CA 1
ATOM 3770 C C . ILE A 1 478 ? 12.487 2.749 -37.277 1.00 94.50 478 ILE A C 1
ATOM 3772 O O . ILE A 1 478 ? 13.505 2.434 -37.895 1.00 94.50 478 ILE A O 1
ATOM 3776 N N . ASN A 1 479 ? 11.559 3.539 -37.809 1.00 92.81 479 ASN A N 1
ATOM 3777 C CA . ASN A 1 479 ? 11.632 4.079 -39.165 1.00 92.81 479 ASN A CA 1
ATOM 3778 C C . ASN A 1 479 ? 12.238 5.483 -39.205 1.00 92.81 479 ASN A C 1
ATOM 3780 O O . ASN A 1 479 ? 12.682 5.915 -40.268 1.00 92.81 479 ASN A O 1
ATOM 3784 N N . HIS A 1 480 ? 12.260 6.190 -38.073 1.00 93.81 480 HIS A N 1
ATOM 3785 C CA . HIS A 1 480 ? 12.703 7.582 -38.017 1.00 93.81 480 HIS A CA 1
ATOM 3786 C C . HIS A 1 480 ? 13.778 7.835 -36.946 1.00 93.81 480 HIS A C 1
ATOM 3788 O O . HIS A 1 480 ? 13.575 8.685 -36.072 1.00 93.81 480 HIS A O 1
ATOM 3794 N N . PRO A 1 481 ? 14.924 7.130 -36.992 1.00 94.75 481 PRO A N 1
ATOM 3795 C CA . PRO A 1 481 ? 16.008 7.335 -36.040 1.00 94.75 481 PRO A CA 1
ATOM 3796 C C . PRO A 1 481 ? 16.765 8.644 -36.299 1.00 94.75 481 PRO A C 1
ATOM 3798 O O . PRO A 1 481 ? 16.924 9.097 -37.439 1.00 94.75 481 PRO A O 1
ATOM 3801 N N . ILE A 1 482 ? 17.248 9.238 -35.214 1.00 92.69 482 ILE A N 1
ATOM 3802 C CA . ILE A 1 482 ? 18.090 10.431 -35.182 1.00 92.69 482 ILE A CA 1
ATOM 3803 C C . ILE A 1 482 ? 19.325 10.090 -34.363 1.00 92.69 482 ILE A C 1
ATOM 3805 O O . ILE A 1 482 ? 19.187 9.630 -33.231 1.00 92.69 482 ILE A O 1
ATOM 3809 N N . THR A 1 483 ? 20.504 10.369 -34.913 1.00 93.81 483 THR A N 1
ATOM 3810 C CA . THR A 1 483 ? 21.777 10.256 -34.188 1.00 93.81 483 THR A CA 1
ATOM 3811 C C . THR A 1 483 ? 22.378 11.643 -33.994 1.00 93.81 483 THR A C 1
ATOM 3813 O O . THR A 1 483 ? 22.289 12.487 -34.888 1.00 93.81 483 THR A O 1
ATOM 3816 N N . ILE A 1 484 ? 22.982 11.877 -32.832 1.00 89.62 484 ILE A N 1
ATOM 3817 C CA . ILE A 1 484 ? 23.635 13.130 -32.454 1.00 89.62 484 ILE A CA 1
ATOM 3818 C C . ILE A 1 484 ? 25.090 12.840 -32.078 1.00 89.62 484 ILE A C 1
ATOM 3820 O O . ILE A 1 484 ? 25.354 11.951 -31.267 1.00 89.62 484 ILE A O 1
ATOM 3824 N N . LYS A 1 485 ? 26.026 13.602 -32.654 1.00 89.19 485 LYS A N 1
ATOM 3825 C CA . LYS A 1 485 ? 27.452 13.609 -32.302 1.00 89.19 485 LYS A CA 1
ATOM 3826 C C . LYS A 1 485 ? 27.824 15.014 -31.829 1.00 89.19 485 LYS A C 1
ATOM 3828 O O . LYS A 1 485 ? 27.950 15.936 -32.632 1.00 89.19 485 LYS A O 1
ATOM 3833 N N . GLY A 1 486 ? 27.999 15.185 -30.520 1.00 83.75 486 GLY A N 1
ATOM 3834 C CA . GLY A 1 486 ? 28.250 16.501 -29.930 1.00 83.75 486 GLY A CA 1
ATOM 3835 C C . GLY A 1 486 ? 27.061 17.438 -30.150 1.00 83.75 486 GLY A C 1
ATOM 3836 O O . GLY A 1 486 ? 25.963 17.156 -29.682 1.00 83.75 486 GLY A O 1
ATOM 3837 N N . GLU A 1 487 ? 27.271 18.535 -30.875 1.00 76.88 487 GLU A N 1
ATOM 3838 C CA . GLU A 1 487 ? 26.202 19.482 -31.213 1.00 76.88 487 GLU A CA 1
ATOM 3839 C C . GLU A 1 487 ? 25.507 19.150 -32.539 1.00 76.88 487 GLU A C 1
ATOM 3841 O O . GLU A 1 487 ? 24.513 19.788 -32.851 1.00 76.88 487 GLU A O 1
ATOM 3846 N N . GLU A 1 488 ? 25.978 18.163 -33.311 1.00 78.25 488 GLU A N 1
ATOM 3847 C CA . GLU A 1 488 ? 25.473 17.876 -34.657 1.00 78.25 488 GLU A CA 1
ATOM 3848 C C . GLU A 1 488 ? 24.468 16.714 -34.666 1.00 78.25 488 GLU A C 1
ATOM 3850 O O . GLU A 1 488 ? 24.806 15.577 -34.337 1.00 78.25 488 GLU A O 1
ATOM 3855 N N . GLY A 1 489 ? 23.230 16.981 -35.097 1.00 81.25 489 GLY A N 1
ATOM 3856 C CA . GLY A 1 489 ? 22.182 15.969 -35.288 1.00 81.25 489 GLY A CA 1
ATOM 3857 C C . GLY A 1 489 ? 22.004 15.534 -36.747 1.00 81.25 489 GLY A C 1
ATOM 3858 O O . GLY A 1 489 ? 22.136 16.337 -37.670 1.00 81.25 489 GLY A O 1
ATOM 3859 N N . SER A 1 490 ? 21.638 14.269 -36.969 1.00 86.19 490 SER A N 1
ATOM 3860 C CA . SER A 1 490 ? 21.334 13.703 -38.291 1.00 86.19 490 SER A CA 1
ATOM 3861 C C . SER A 1 490 ? 20.010 12.940 -38.296 1.00 86.19 490 SER A C 1
ATOM 3863 O O . SER A 1 490 ? 19.835 11.962 -37.575 1.00 86.19 490 SER A O 1
ATOM 3865 N N . PHE A 1 491 ? 19.079 13.367 -39.156 1.00 90.69 491 PHE A N 1
ATOM 3866 C CA . PHE A 1 491 ? 17.829 12.655 -39.448 1.00 90.69 491 PHE A CA 1
ATOM 3867 C C . PHE A 1 491 ? 18.090 11.540 -40.473 1.00 90.69 491 PHE A C 1
ATOM 3869 O O . PHE A 1 491 ? 18.001 11.774 -41.682 1.00 90.69 491 PHE A O 1
ATOM 3876 N N . LEU A 1 492 ? 18.410 10.339 -39.997 1.00 89.88 492 LEU A N 1
ATOM 3877 C CA . LEU A 1 492 ? 19.002 9.273 -40.815 1.00 89.88 492 LEU A CA 1
ATOM 3878 C C . LEU A 1 492 ? 18.082 8.780 -41.945 1.00 89.88 492 LEU A C 1
ATOM 3880 O O . LEU A 1 492 ? 18.535 8.442 -43.035 1.00 89.88 492 LEU A O 1
ATOM 3884 N N . TRP A 1 493 ? 16.761 8.821 -41.749 1.00 87.06 493 TRP A N 1
ATOM 3885 C CA . TRP A 1 493 ? 15.786 8.384 -42.761 1.00 87.06 493 TRP A CA 1
ATOM 3886 C C . TRP A 1 493 ? 15.743 9.254 -44.028 1.00 87.06 493 TRP A C 1
ATOM 3888 O O . TRP A 1 493 ? 15.064 8.916 -45.004 1.00 87.06 493 TRP A O 1
ATOM 3898 N N . LYS A 1 494 ? 16.414 10.412 -44.018 1.00 83.56 494 LYS A N 1
ATOM 3899 C CA . LYS A 1 494 ? 16.513 11.299 -45.184 1.00 83.56 494 LYS A CA 1
ATOM 3900 C C . LYS A 1 494 ? 17.624 10.883 -46.142 1.00 83.56 494 LYS A C 1
ATOM 3902 O O . LYS A 1 494 ? 17.621 11.345 -47.286 1.00 83.56 494 LYS A O 1
ATOM 3907 N N . ASP A 1 495 ? 18.549 10.034 -45.706 1.00 79.75 495 ASP A N 1
ATOM 3908 C CA . ASP A 1 495 ? 19.645 9.575 -46.541 1.00 79.75 495 ASP A CA 1
ATOM 3909 C C . ASP A 1 495 ? 19.159 8.564 -47.590 1.00 79.75 495 ASP A C 1
ATOM 3911 O O . ASP A 1 495 ? 18.254 7.754 -47.380 1.00 79.75 495 ASP A O 1
ATOM 3915 N N . ALA A 1 496 ? 19.756 8.615 -48.784 1.00 72.06 496 ALA A N 1
ATOM 3916 C CA . ALA A 1 496 ? 19.300 7.812 -49.921 1.00 72.06 496 ALA A CA 1
ATOM 3917 C C . ALA A 1 496 ? 19.477 6.296 -49.711 1.00 72.06 496 ALA A C 1
ATOM 3919 O O . ALA A 1 496 ? 18.790 5.518 -50.375 1.00 72.06 496 ALA A O 1
ATOM 3920 N N . LYS A 1 497 ? 20.384 5.903 -48.808 1.00 78.19 497 LYS A N 1
ATOM 3921 C CA . LYS A 1 497 ? 20.734 4.517 -48.466 1.00 78.19 497 LYS A CA 1
ATOM 3922 C C . LYS A 1 497 ? 20.188 4.069 -47.100 1.00 78.19 497 LYS A C 1
ATOM 3924 O O . LYS A 1 497 ? 20.658 3.073 -46.566 1.00 78.19 497 LYS A O 1
ATOM 3929 N N . PHE A 1 498 ? 19.212 4.791 -46.550 1.00 86.19 498 PHE A N 1
ATOM 3930 C CA . PHE A 1 498 ? 18.640 4.485 -45.243 1.00 86.19 498 PHE A CA 1
ATOM 3931 C C . PHE A 1 498 ? 18.051 3.073 -45.158 1.00 86.19 498 PHE A C 1
ATOM 3933 O O . PHE A 1 498 ? 17.279 2.663 -46.034 1.00 86.19 498 PHE A O 1
ATOM 3940 N N . THR A 1 499 ? 18.335 2.396 -44.045 1.00 86.06 499 THR A N 1
ATOM 3941 C CA . THR A 1 499 ? 17.679 1.147 -43.667 1.00 86.06 499 THR A CA 1
ATOM 3942 C C . THR A 1 499 ? 16.975 1.288 -42.312 1.00 86.06 499 THR A C 1
ATOM 3944 O O . THR A 1 499 ? 17.620 1.655 -41.333 1.00 86.06 499 THR A O 1
ATOM 3947 N N . PRO A 1 500 ? 15.662 1.012 -42.223 1.00 89.56 500 PRO A N 1
ATOM 3948 C CA . PRO A 1 500 ? 14.924 1.088 -40.965 1.00 89.56 500 PRO A CA 1
ATOM 3949 C C . PRO A 1 500 ? 15.331 -0.022 -39.994 1.00 89.56 500 PRO A C 1
ATOM 3951 O O . PRO A 1 500 ? 15.636 -1.143 -40.406 1.00 89.56 500 PRO A O 1
ATOM 3954 N N . GLY A 1 501 ? 15.269 0.291 -38.703 1.00 91.69 501 GLY A N 1
ATOM 3955 C CA . GLY A 1 501 ? 15.550 -0.657 -37.635 1.00 91.69 501 GLY A CA 1
ATOM 3956 C C . GLY A 1 501 ? 14.306 -1.389 -37.157 1.00 91.69 501 GLY A C 1
ATOM 3957 O O . GLY A 1 501 ? 13.159 -1.003 -37.421 1.00 91.69 501 GLY A O 1
ATOM 3958 N N . MET A 1 502 ? 14.542 -2.473 -36.433 1.00 92.88 502 MET A N 1
ATOM 3959 C CA . MET A 1 502 ? 13.484 -3.348 -35.947 1.00 92.88 502 MET A CA 1
ATOM 3960 C C . MET A 1 502 ? 13.943 -4.096 -34.700 1.00 92.88 502 MET A C 1
ATOM 3962 O O . MET A 1 502 ? 15.070 -4.577 -34.654 1.00 92.88 502 MET A O 1
ATOM 3966 N N . LEU A 1 503 ? 13.055 -4.248 -33.721 1.00 93.88 503 LEU A N 1
ATOM 3967 C CA . LEU A 1 503 ? 13.253 -5.136 -32.578 1.00 93.88 503 LEU A CA 1
ATOM 3968 C C . LEU A 1 503 ? 12.104 -6.143 -32.526 1.00 93.88 503 LEU A C 1
ATOM 3970 O O . LEU A 1 503 ? 10.937 -5.752 -32.467 1.00 93.88 503 LEU A O 1
ATOM 3974 N N . ILE A 1 504 ? 12.430 -7.433 -32.546 1.00 92.88 504 ILE A N 1
ATOM 3975 C CA . ILE A 1 504 ? 11.452 -8.525 -32.502 1.00 92.88 504 ILE A CA 1
ATOM 3976 C C . ILE A 1 504 ? 11.481 -9.146 -31.111 1.00 92.88 504 ILE A C 1
ATOM 3978 O O . ILE A 1 504 ? 12.400 -9.901 -30.796 1.00 92.88 504 ILE A O 1
ATOM 3982 N N . LEU A 1 505 ? 10.466 -8.869 -30.290 1.00 91.75 505 LEU A N 1
ATOM 3983 C CA . LEU A 1 505 ? 10.387 -9.424 -28.942 1.00 91.75 505 LEU A CA 1
ATOM 3984 C C . LEU A 1 505 ? 10.265 -10.961 -28.961 1.00 91.75 505 LEU A C 1
ATOM 3986 O O . LEU A 1 505 ? 9.722 -11.535 -29.912 1.00 91.75 505 LEU A O 1
ATOM 3990 N N . PRO A 1 506 ? 10.695 -11.652 -27.888 1.00 87.81 506 PRO A N 1
ATOM 3991 C CA . PRO A 1 506 ? 10.668 -13.117 -27.811 1.00 87.81 506 PRO A CA 1
ATOM 3992 C C . PRO A 1 506 ? 9.267 -13.720 -28.002 1.00 87.81 506 PRO A C 1
ATOM 3994 O O . PRO A 1 506 ? 9.119 -14.823 -28.527 1.00 87.81 506 PRO A O 1
ATOM 3997 N N . ASN A 1 507 ? 8.230 -12.975 -27.616 1.00 80.81 507 ASN A N 1
ATOM 3998 C CA . ASN A 1 507 ? 6.821 -13.353 -27.712 1.00 80.81 507 ASN A CA 1
ATOM 3999 C C . ASN A 1 507 ? 6.132 -12.917 -29.025 1.00 80.81 507 ASN A C 1
ATOM 4001 O O . ASN A 1 507 ? 4.924 -13.115 -29.165 1.00 80.81 507 ASN A O 1
ATOM 4005 N N . ALA A 1 508 ? 6.860 -12.344 -29.992 1.00 79.19 508 ALA A N 1
ATOM 4006 C CA . ALA A 1 508 ? 6.289 -11.918 -31.269 1.00 79.19 508 ALA A CA 1
ATOM 4007 C C . ALA A 1 508 ? 5.696 -13.101 -32.061 1.00 79.19 508 ALA A C 1
ATOM 4009 O O . ALA A 1 508 ? 6.290 -14.181 -32.168 1.00 79.19 508 ALA A O 1
ATOM 4010 N N . THR A 1 509 ? 4.514 -12.897 -32.651 1.00 65.56 509 THR A N 1
ATOM 4011 C CA . THR A 1 509 ? 3.804 -13.948 -33.400 1.00 65.56 509 THR A CA 1
ATOM 4012 C C . THR A 1 509 ? 4.583 -14.419 -34.637 1.00 65.56 509 THR A C 1
ATOM 4014 O O . THR A 1 509 ? 5.327 -13.668 -35.262 1.00 65.56 509 THR A O 1
ATOM 4017 N N . ALA A 1 510 ? 4.377 -15.668 -35.069 1.00 54.56 510 ALA A N 1
ATOM 4018 C CA . ALA A 1 510 ? 5.064 -16.211 -36.249 1.00 54.56 510 ALA A CA 1
ATOM 4019 C C . ALA A 1 510 ? 4.795 -15.415 -37.549 1.00 54.56 510 ALA A C 1
ATOM 4021 O O . ALA A 1 510 ? 5.635 -15.407 -38.445 1.00 54.56 510 ALA A O 1
ATOM 4022 N N . ALA A 1 511 ? 3.649 -14.727 -37.645 1.00 51.44 511 ALA A N 1
ATOM 4023 C CA . ALA A 1 511 ? 3.288 -13.890 -38.791 1.00 51.44 511 ALA A CA 1
ATOM 4024 C C . ALA A 1 511 ? 4.001 -12.523 -38.797 1.00 51.44 511 ALA A C 1
ATOM 4026 O O . ALA A 1 511 ? 4.254 -11.981 -39.874 1.00 51.44 511 ALA A O 1
ATOM 4027 N N . SER A 1 512 ? 4.367 -11.979 -37.629 1.00 52.47 512 SER A N 1
ATOM 4028 C CA . SER A 1 512 ? 5.044 -10.679 -37.518 1.00 52.47 512 SER A CA 1
ATOM 4029 C C . SER A 1 512 ? 6.550 -10.744 -37.822 1.00 52.47 512 SER A C 1
ATOM 4031 O O . SER A 1 512 ? 7.139 -9.728 -38.184 1.00 52.47 512 SER A O 1
ATOM 4033 N N . LYS A 1 513 ? 7.152 -11.944 -37.843 1.00 53.12 513 LYS A N 1
ATOM 4034 C CA . LYS A 1 513 ? 8.565 -12.186 -38.225 1.00 53.12 513 LYS A CA 1
ATOM 4035 C C . LYS A 1 513 ? 8.877 -12.025 -39.724 1.00 53.12 513 LYS A C 1
ATOM 4037 O O . LYS A 1 513 ? 10.028 -12.141 -40.128 1.00 53.12 513 LYS A O 1
ATOM 4042 N N . VAL A 1 514 ? 7.864 -11.798 -40.568 1.00 49.53 514 VAL A N 1
ATOM 4043 C CA . VAL A 1 514 ? 8.001 -11.728 -42.042 1.00 49.53 514 VAL A CA 1
ATOM 4044 C C . VAL A 1 514 ? 7.826 -10.298 -42.578 1.00 49.53 514 VAL A C 1
ATOM 4046 O O . VAL A 1 514 ? 8.080 -10.037 -43.757 1.00 49.53 514 VAL A O 1
ATOM 4049 N N . TYR A 1 515 ? 7.399 -9.347 -41.741 1.00 44.97 515 TYR A N 1
ATOM 4050 C CA . TYR A 1 515 ? 7.168 -7.977 -42.192 1.00 44.97 515 TYR A CA 1
ATOM 4051 C C . TYR A 1 515 ? 8.495 -7.261 -42.467 1.00 44.97 515 TYR A C 1
ATOM 4053 O O . TYR A 1 515 ? 9.299 -7.040 -41.566 1.00 44.97 515 TYR A O 1
ATOM 4061 N N . LYS A 1 516 ? 8.710 -6.876 -43.729 1.00 54.41 516 LYS A N 1
ATOM 4062 C CA . LYS A 1 516 ? 9.838 -6.036 -44.136 1.00 54.41 516 LYS A CA 1
ATOM 4063 C C . LYS A 1 516 ? 9.450 -4.571 -43.936 1.00 54.41 516 LYS A C 1
ATOM 4065 O O . LYS A 1 516 ? 8.537 -4.126 -44.641 1.00 54.41 516 LYS A O 1
ATOM 4070 N N . PRO A 1 517 ? 10.112 -3.822 -43.041 1.00 52.91 517 PRO A N 1
ATOM 4071 C CA . PRO A 1 517 ? 9.852 -2.397 -42.905 1.00 52.91 517 PRO A CA 1
ATOM 4072 C C . PRO A 1 517 ? 10.034 -1.710 -44.264 1.00 52.91 517 PRO A C 1
ATOM 4074 O O . PRO A 1 517 ? 11.050 -1.868 -44.941 1.00 52.91 517 PRO A O 1
ATOM 4077 N N . GLN A 1 518 ? 8.992 -1.010 -44.711 1.00 54.69 518 GLN A N 1
ATOM 4078 C CA . GLN A 1 518 ? 9.071 -0.149 -45.883 1.00 54.69 518 GLN A CA 1
ATOM 4079 C C . GLN A 1 518 ? 9.501 1.227 -45.381 1.00 54.69 518 GLN A C 1
ATOM 4081 O O . GLN A 1 518 ? 8.770 1.794 -44.566 1.00 54.69 518 GLN A O 1
ATOM 4086 N N . PRO A 1 519 ? 10.636 1.781 -45.838 1.00 54.69 519 PRO A N 1
ATOM 4087 C CA . PRO A 1 519 ? 11.011 3.136 -45.471 1.00 54.69 519 PRO A CA 1
ATOM 4088 C C . PRO A 1 519 ? 9.929 4.094 -45.984 1.00 54.69 519 PRO A C 1
ATOM 4090 O O . PRO A 1 519 ? 9.835 4.372 -47.183 1.00 54.69 519 PRO A O 1
ATOM 4093 N N . MET A 1 520 ? 9.069 4.583 -45.089 1.00 53.12 520 MET A N 1
ATOM 4094 C CA . MET A 1 520 ? 8.169 5.681 -45.415 1.00 53.12 520 MET A CA 1
ATOM 4095 C C . MET A 1 520 ? 9.010 6.947 -45.463 1.00 53.12 520 MET A C 1
ATOM 4097 O O . MET A 1 520 ? 9.501 7.416 -44.446 1.00 53.12 520 MET A O 1
ATOM 4101 N N . ARG A 1 521 ? 9.189 7.518 -46.657 1.00 58.28 521 ARG A N 1
ATOM 4102 C CA . ARG A 1 521 ? 9.754 8.864 -46.772 1.00 58.28 521 ARG A CA 1
ATOM 4103 C C . ARG A 1 521 ? 8.679 9.858 -46.317 1.00 58.28 521 ARG A C 1
ATOM 4105 O O . ARG A 1 521 ? 7.644 9.941 -46.988 1.00 58.28 521 ARG A O 1
ATOM 4112 N N . PRO A 1 522 ? 8.875 10.600 -45.214 1.00 54.94 522 PRO A N 1
ATOM 4113 C CA . PRO A 1 522 ? 7.890 11.572 -44.766 1.00 54.94 522 PRO A CA 1
ATOM 4114 C C . PRO A 1 522 ? 7.703 12.663 -45.822 1.00 54.94 522 PRO A C 1
ATOM 4116 O O . PRO A 1 522 ? 8.608 12.983 -46.593 1.00 54.94 522 PRO A O 1
ATOM 4119 N N . LYS A 1 523 ? 6.516 13.273 -45.853 1.00 50.12 523 LYS A N 1
ATOM 4120 C CA . LYS A 1 523 ? 6.136 14.283 -46.863 1.00 50.12 523 LYS A CA 1
ATOM 4121 C C . LYS A 1 523 ? 6.843 15.640 -46.692 1.00 50.12 523 LYS A C 1
ATOM 4123 O O . LYS A 1 523 ? 6.520 16.593 -47.399 1.00 50.12 523 LYS A O 1
ATOM 4128 N N . VAL A 1 524 ? 7.784 15.750 -45.756 1.00 49.88 524 VAL A N 1
ATOM 4129 C CA . VAL A 1 524 ? 8.430 17.010 -45.378 1.00 49.88 524 VAL A CA 1
ATOM 4130 C C . VAL A 1 524 ? 9.741 17.192 -46.148 1.00 49.88 524 VAL A C 1
ATOM 4132 O O . VAL A 1 524 ? 10.709 16.464 -45.939 1.00 49.88 524 VAL A O 1
ATOM 4135 N N . ASN A 1 525 ? 9.805 18.217 -47.003 1.00 41.19 525 ASN A N 1
ATOM 4136 C CA . ASN A 1 525 ? 11.039 18.653 -47.662 1.00 41.19 525 ASN A CA 1
ATOM 4137 C C . ASN A 1 525 ? 11.988 19.285 -46.635 1.00 41.19 525 ASN A C 1
ATOM 4139 O O . ASN A 1 525 ? 11.816 20.445 -46.272 1.00 41.19 525 ASN A O 1
ATOM 4143 N N . SER A 1 526 ? 13.012 18.568 -46.183 1.00 38.66 526 SER A N 1
ATOM 4144 C CA . SER A 1 526 ? 14.082 19.174 -45.381 1.00 38.66 526 SER A CA 1
ATOM 4145 C C . SER A 1 526 ? 15.436 18.603 -45.793 1.00 38.66 526 SER A C 1
ATOM 4147 O O . SER A 1 526 ? 15.628 17.392 -45.827 1.00 38.66 526 SER A O 1
ATOM 4149 N N . LYS A 1 527 ? 16.355 19.497 -46.178 1.00 33.88 527 LYS A N 1
ATOM 4150 C CA . LYS A 1 527 ? 17.762 19.189 -46.490 1.00 33.88 527 LYS A CA 1
ATOM 4151 C C . LYS A 1 527 ? 18.493 18.706 -45.221 1.00 33.88 527 LYS A C 1
ATOM 4153 O O . LYS A 1 527 ? 17.964 18.898 -44.129 1.00 33.88 527 LYS A O 1
ATOM 4158 N N . ARG A 1 528 ? 19.699 18.122 -45.350 1.00 31.98 528 ARG A N 1
ATOM 4159 C CA . ARG A 1 528 ? 20.643 17.985 -44.217 1.00 31.98 528 ARG A CA 1
ATOM 4160 C C . ARG A 1 528 ? 20.811 19.376 -43.590 1.00 31.98 528 ARG A C 1
ATOM 4162 O O . ARG A 1 528 ? 21.228 20.303 -44.284 1.00 31.98 528 ARG A O 1
ATOM 4169 N N . VAL A 1 529 ? 20.403 19.528 -42.336 1.00 36.03 529 VAL A N 1
ATOM 4170 C CA . VAL A 1 529 ? 20.573 20.757 -41.554 1.00 36.03 529 VAL A CA 1
ATOM 4171 C C . VAL A 1 529 ? 21.639 20.441 -40.518 1.00 36.03 529 VAL A C 1
ATOM 4173 O O . VAL A 1 529 ? 21.497 19.452 -39.809 1.00 36.03 529 VAL A O 1
ATOM 4176 N N . VAL A 1 530 ? 22.695 21.254 -40.457 1.00 35.81 530 VAL A N 1
ATOM 4177 C CA . VAL A 1 530 ? 23.565 21.318 -39.276 1.00 35.81 530 VAL A CA 1
ATOM 4178 C C . VAL A 1 530 ? 22.680 21.865 -38.162 1.00 35.81 530 VAL A C 1
ATOM 4180 O O . VAL A 1 530 ? 22.273 23.024 -38.222 1.00 35.81 530 VAL A O 1
ATOM 4183 N N . MET A 1 531 ? 22.254 20.996 -37.253 1.00 46.75 531 MET A N 1
ATOM 4184 C CA . MET A 1 531 ? 21.416 21.379 -36.118 1.00 46.75 531 MET A CA 1
ATOM 4185 C C . MET A 1 531 ? 22.334 21.850 -35.002 1.00 46.75 531 MET A C 1
ATOM 4187 O O . MET A 1 531 ? 23.347 21.206 -34.790 1.00 46.75 531 MET A O 1
ATOM 4191 N N . ASN A 1 532 ? 21.998 22.944 -34.319 1.00 41.78 532 ASN A N 1
ATOM 4192 C CA . ASN A 1 532 ? 22.597 23.256 -33.025 1.00 41.78 532 ASN A CA 1
ATOM 4193 C C . ASN A 1 532 ? 21.713 22.595 -31.966 1.00 41.78 532 ASN A C 1
ATOM 4195 O O . ASN A 1 532 ? 20.522 22.900 -31.890 1.00 41.78 532 ASN A O 1
ATOM 4199 N N . VAL A 1 533 ? 22.261 21.663 -31.192 1.00 42.50 533 VAL A N 1
ATOM 4200 C CA . VAL A 1 533 ? 21.520 20.988 -30.118 1.00 42.50 533 VAL A CA 1
ATOM 4201 C C . VAL A 1 533 ? 21.630 21.814 -28.835 1.00 42.50 533 VAL A C 1
ATOM 4203 O O . VAL A 1 533 ? 22.731 22.066 -28.349 1.00 42.50 533 VAL A O 1
ATOM 4206 N N . ASP A 1 534 ? 20.496 22.231 -28.264 1.00 42.38 534 ASP A N 1
ATOM 4207 C CA . ASP A 1 534 ? 20.473 22.806 -26.916 1.00 42.38 534 ASP A CA 1
ATOM 4208 C C . ASP A 1 534 ? 20.558 21.668 -25.888 1.00 42.38 534 ASP A C 1
ATOM 4210 O O . ASP A 1 534 ? 19.567 21.018 -25.559 1.00 42.38 534 ASP A O 1
ATOM 4214 N N . LEU A 1 535 ? 21.779 21.398 -25.419 1.00 40.19 535 LEU A N 1
ATOM 4215 C CA . LEU A 1 535 ? 22.081 20.389 -24.398 1.00 40.19 535 LEU A CA 1
ATOM 4216 C C . LEU A 1 535 ? 21.868 20.903 -22.964 1.00 40.19 535 LEU A C 1
ATOM 4218 O O . LEU A 1 535 ? 22.249 20.225 -22.005 1.00 40.19 535 LEU A O 1
ATOM 4222 N N . SER A 1 536 ? 21.305 22.104 -22.776 1.00 34.03 536 SER A N 1
ATOM 4223 C CA . SER A 1 536 ? 20.971 22.555 -21.429 1.00 34.03 536 SER A CA 1
ATOM 4224 C C . SER A 1 536 ? 19.913 21.621 -20.817 1.00 34.03 536 SER A C 1
ATOM 4226 O O . SER A 1 536 ? 19.002 21.168 -21.515 1.00 34.03 536 SER A O 1
ATOM 4228 N N . PRO A 1 537 ? 20.025 21.257 -19.521 1.00 31.62 537 PRO A N 1
ATOM 4229 C CA . PRO A 1 537 ? 18.997 20.458 -18.871 1.00 31.62 537 PRO A CA 1
ATOM 4230 C C . PRO A 1 537 ? 17.673 21.185 -19.061 1.00 31.62 537 PRO A C 1
ATOM 4232 O O . PRO A 1 537 ? 17.574 22.357 -18.694 1.00 31.62 537 PRO A O 1
ATOM 4235 N N . VAL A 1 538 ? 16.685 20.509 -19.655 1.00 33.47 538 VAL A N 1
ATOM 4236 C CA . VAL A 1 538 ? 15.349 21.063 -19.884 1.00 33.47 538 VAL A CA 1
ATOM 4237 C C . VAL A 1 538 ? 14.783 21.490 -18.531 1.00 33.47 538 VAL A C 1
ATOM 4239 O O . VAL A 1 538 ? 14.170 20.707 -17.804 1.00 33.47 538 VAL A O 1
ATOM 4242 N N . LEU A 1 539 ? 14.994 22.752 -18.162 1.00 31.66 539 LEU A N 1
ATOM 4243 C CA . LEU A 1 539 ? 14.189 23.403 -17.152 1.00 31.66 539 LEU A CA 1
ATOM 4244 C C . LEU A 1 539 ? 12.778 23.378 -17.724 1.00 31.66 539 LEU A C 1
ATOM 4246 O O . LEU A 1 539 ? 12.532 23.930 -18.799 1.00 31.66 539 LEU A O 1
ATOM 4250 N N . LYS A 1 540 ? 11.881 22.669 -17.023 1.00 31.58 540 LYS A N 1
ATOM 4251 C CA . LYS A 1 540 ? 10.439 22.623 -17.300 1.00 31.58 540 LYS A CA 1
ATOM 4252 C C . LYS A 1 540 ? 9.998 23.999 -17.819 1.00 31.58 540 LYS A C 1
ATOM 4254 O O . LYS A 1 540 ? 10.342 24.995 -17.175 1.00 31.58 540 LYS A O 1
ATOM 4259 N N . PRO A 1 541 ? 9.273 24.091 -18.948 1.00 30.17 541 PRO A N 1
ATOM 4260 C CA . PRO A 1 541 ? 8.925 25.383 -19.513 1.00 30.17 541 PRO A CA 1
ATOM 4261 C C . PRO A 1 541 ? 8.193 26.208 -18.455 1.00 30.17 541 PRO A C 1
ATOM 4263 O O . PRO A 1 541 ? 7.130 25.818 -17.970 1.00 30.17 541 PRO A O 1
ATOM 4266 N N . ALA A 1 542 ? 8.784 27.342 -18.076 1.00 31.47 542 ALA A N 1
ATOM 4267 C CA . ALA A 1 542 ? 8.106 28.323 -17.251 1.00 31.47 542 ALA A CA 1
ATOM 4268 C C . ALA A 1 542 ? 6.864 28.781 -18.022 1.00 31.47 542 ALA A C 1
ATOM 4270 O O . ALA A 1 542 ? 6.970 29.352 -19.112 1.00 31.47 542 ALA A O 1
ATOM 4271 N N . LEU A 1 543 ? 5.685 28.498 -17.467 1.00 27.78 543 LEU A N 1
ATOM 4272 C CA . LEU A 1 543 ? 4.412 29.019 -17.944 1.00 27.78 543 LEU A CA 1
ATOM 4273 C C . LEU A 1 543 ? 4.516 30.547 -18.029 1.00 27.78 543 LEU A C 1
ATOM 4275 O O . LEU A 1 543 ? 4.452 31.250 -17.022 1.00 27.78 543 LEU A O 1
ATOM 4279 N N . LYS A 1 544 ? 4.664 31.081 -19.245 1.00 30.09 544 LYS A N 1
ATOM 4280 C CA . LYS A 1 544 ? 4.374 32.491 -19.499 1.00 30.09 544 LYS A CA 1
ATOM 4281 C C . LYS A 1 544 ? 2.866 32.660 -19.386 1.00 30.09 544 LYS A C 1
ATOM 4283 O O . LYS A 1 544 ? 2.132 32.399 -20.335 1.00 30.09 544 LYS A O 1
ATOM 4288 N N . ILE A 1 545 ? 2.420 33.093 -18.212 1.00 31.42 545 ILE A N 1
ATOM 4289 C CA . ILE A 1 545 ? 1.065 33.592 -17.999 1.00 31.42 545 ILE A CA 1
ATOM 4290 C C . ILE A 1 545 ? 0.910 34.816 -18.907 1.00 31.42 545 ILE A C 1
ATOM 4292 O O . ILE A 1 545 ? 1.524 35.860 -18.677 1.00 31.42 545 ILE A O 1
ATOM 4296 N N . SER A 1 546 ? 0.132 34.687 -19.983 1.00 29.22 546 SER A N 1
ATOM 4297 C CA . SER A 1 546 ? -0.306 35.854 -20.739 1.00 29.22 546 SER A CA 1
ATOM 4298 C C . SER A 1 546 ? -1.307 36.611 -19.877 1.00 29.22 546 SER A C 1
ATOM 4300 O O . SER A 1 546 ? -2.382 36.092 -19.587 1.00 29.22 546 SER A O 1
ATOM 4302 N N . GLN A 1 547 ? -0.961 37.830 -19.476 1.00 34.16 547 GLN A N 1
ATOM 4303 C CA . GLN A 1 547 ? -1.925 38.757 -18.899 1.00 34.16 547 GLN A CA 1
ATOM 4304 C C . GLN A 1 547 ? -3.020 39.055 -19.931 1.00 34.16 547 GLN A C 1
ATOM 4306 O O . GLN A 1 547 ? -2.743 39.683 -20.957 1.00 34.16 547 GLN A O 1
ATOM 4311 N N . ARG A 1 548 ? -4.247 38.620 -19.639 1.00 31.78 548 ARG A N 1
ATOM 4312 C CA . ARG A 1 548 ? -5.485 39.332 -19.960 1.00 31.78 548 ARG A CA 1
ATOM 4313 C C . ARG A 1 548 ? -6.506 39.102 -18.868 1.00 31.78 548 ARG A C 1
ATOM 4315 O O . ARG A 1 548 ? -6.646 37.929 -18.464 1.00 31.78 548 ARG A O 1
#

Secondary structure (DSSP, 8-state):
---TTSSS--SS---------S------PPPPP---SSBB-TTS--EEEE-TT-SEEEEEEE-S---S-EEEE-EEEEEESTT---TTEE--SEEEEPTT-SEEEEEEEE-GGGSPTT-EEEEEEE-SS---SS-BSEEEEEEEE--PEEP--TTT---EEEEEEESSSTT---EEEEEEEEE-TTSTTEEEEE-TTTTPPP-PPPTTT----EESS-TTS--EEEEE-SSTTSBEEE-TTS-B-SEEEEEEES-TTS-SSS-EEEEEEHHHHHHHT---BTTBTTSS-TT--GGGGSBEEETTEEE-TT-EEEEEE--S-TTT--EEEEE-SEEEEE-TT-----SEEEEEEEEEE-SSHHHHTT-SS--EEEEEEEEESS-TTEEEES-TTSGGGT-SS-----SS---EEEE-SSTTSBB--SEEEEEEETTEEEEEEEHHHHHHHT-STT----HHHHHHHT--BEEETTEEEE-SEEEEETTEEEEGGGSTT---EEEE-TT--TTGGG--------S-------PPP--S------------

Sequence (548 aa):
MNLNKFMLGIGGVMALSLTSCHEDPEYTPAAAEVTPPAYFNLSDDTVVDLEDTSSDFVVHIYRADASGELTVPVSASVTAESGVNTDVFDVPSTVTFADGVTMADIKVGFELDDIVPLKNYIFDFKVDGESTSYFTTDVTYDVSYVPWENVVDEQTGSDVSQLQQIGLLSSGREWTIDCLVQKHPAQDGFYRVLHPYYNAPELHESETSGVISGQRYPEDDPNYLYINANNPRSVYISNSRGKAQVFYYTGWLLDARVPNYGEELMLFCQFSAYLTKSFTFPGVDGVFLAGEDYASKAGVFDDGNINFRNNMYLTYPSLAEPAEGSFRLGSFDKWNLRLANAGETKEWESLGACEFTDPFIDNFFEIEGPTTYSVTVWQNVDNPSRYYIQAPYQAEGGYPYPSGSFTKQYNLEFNVNDPDMVLIDLQDLGYEDEGVMLQGCNAGSWYYRGYGEEGVRPTSWIKSQGLNDTFKDGVLYINHPITIKGEEGSFLWKDAKFTPGMLILPNATAASKVYKPQPMRPKVNSKRVVMNVDLSPVLKPALKISQR